Protein AF-A0A8E2F6U0-F1 (afdb_monomer_lite)

InterPro domains:
  IPR029731 OSGIN 1/2 [PTHR15192] (3-382)
  IPR036188 FAD/NAD(P)-binding domain superfamily [G3DSA:3.50.50.60] (92-333)
  IPR036188 FAD/NAD(P)-binding domain superfamily [SSF51905] (106-271)

Organism: NCBI:txid574774

Secondary structure (DSSP, 8-state):
-EE--SHHHHHHHHHHTTEEEEE-S--S-HHHHHHHHHS-BTTS--HHHHGGGGG-TTS-SSS-HHHHHHHHHHSTTTTTSSSPPPSEEEEE-GGG-----EE-SSSSTTGGGTSPPSSS-S-SBPSS-GGGGPBTTB-HHHHHHHHHSSPPPTT---BHHHHHHHHHHHHHHTT-GGGEE-S-----EEE-SSSEEETTTTEEES--EE-S-S--EE-PPPGGGGGGTT-B-TTSPEEEE-SSHHHHHHHHHS-TTS-EEEEE--BTTTB--GGGG--TTTSHHHHHHHHHHHHHTS-GGG-PPPP---HHHHTT--HHHHSS-HHHHEEEEET-EEEEEETTSSS-EEEEE-TTS-EEEEE-SEEEE---EE---TTB-HHHHHHH-

Sequence (389 aa):
LFLGNGPSALILSYILHGHIPYYAGGHHDPILDSKLSSCPSLLNLTPDLYAHFQSSLRYSTQALPINTLLDTLIRPNADTEINPKSCIKWEYTPEKAVSHIAIGDSPYAGGQWAAGPVSPSWDIGTLSYAEMLSLPGYSFPDHYAATRKEPMPDFVRPTRSEVAEYYKAYPAAVGISDAIYNSIHVDRVSRTADGFFIGSHGIHCKHLVLASGIFTVNIPPPPLLAPLTELDLTTEPLVVIGSGFSAADAIISAPPTRKIIHIFQWNPDERPSPLRGCHHTAYPEYATVYRQMKLATLPTTSIKRPPAKSPLARRKSNPFAAYRDWAASYEGLPNAAVLAVDPATSPPTLTLRLDSGATITRNVGALAYLVGRRGSLAYLDPGLHADVL

Radius of gyration: 24.53 Å; chains: 1; bounding box: 66×52×70 Å

Foldseek 3Di:
DEAAQAQVVLQVLLVLQQFWKFFQADQPPPLLRVVCVVPGGPVPDDCVSQVCVVVDPPFDPVDDSNVSVQVCQQAPPVVPDFPHDHRIDIDRDNVSHDDAAYEYQAQAGNQVLRDDDLAPDQQDFDPDFQQVLAHPPAGLQNVCCVVVVDGDDTLGRGGSVSSNVCRRCSCVSSVSVVRYHYNDDFFAWEADPQCIATVVPRDGDNDYHYPNDFFNFDDDDDPQCVLFAPFAPLQAAEEAEEQEDSSLSNVLPRQQNHAYEYEYEDDCPPDNYPLVPDDCVSRVSSVLVVVLLVVLPDPPVPPDPPPDDDPVVVVPDDPSNVNHPCVVRYHHAYPKDWDHWAVVDVQIKTWIQGPVRDIDIGGHRHYSYPHGGGGDPNRYDPVVVVVVD

Structure (mmCIF, N/CA/C/O backbone):
data_AF-A0A8E2F6U0-F1
#
_entry.id   AF-A0A8E2F6U0-F1
#
loop_
_atom_site.group_PDB
_atom_site.id
_atom_site.type_symbol
_atom_site.label_atom_id
_atom_site.label_alt_id
_atom_site.label_comp_id
_atom_site.label_asym_id
_atom_site.label_entity_id
_atom_site.label_seq_id
_atom_site.pdbx_PDB_ins_code
_atom_site.Cartn_x
_atom_site.Cartn_y
_atom_site.Cartn_z
_atom_site.occupancy
_atom_site.B_iso_or_equiv
_atom_site.auth_seq_id
_atom_site.auth_comp_id
_atom_site.auth_asym_id
_atom_site.auth_atom_id
_atom_site.pdbx_PDB_model_num
ATOM 1 N N . LEU A 1 1 ? 0.388 -9.846 -21.893 1.00 93.62 1 LEU A N 1
ATOM 2 C CA . LEU A 1 1 ? -0.761 -9.278 -21.156 1.00 93.62 1 LEU A CA 1
ATOM 3 C C . LEU A 1 1 ? -0.409 -9.221 -19.676 1.00 93.62 1 LEU A C 1
ATOM 5 O O . LEU A 1 1 ? 0.051 -10.228 -19.144 1.00 93.62 1 LEU A O 1
ATOM 9 N N . PHE A 1 2 ? -0.621 -8.071 -19.035 1.00 93.62 2 PHE A N 1
ATOM 10 C CA . PHE A 1 2 ? -0.522 -7.900 -17.582 1.00 93.62 2 PHE A CA 1
ATOM 11 C C . PHE A 1 2 ? -1.918 -7.851 -16.975 1.00 93.62 2 PHE A C 1
ATOM 13 O O . PHE A 1 2 ? -2.766 -7.092 -17.446 1.00 93.62 2 PHE A O 1
ATOM 20 N N . LEU A 1 3 ? -2.139 -8.630 -15.920 1.00 93.50 3 LEU A N 1
ATOM 21 C CA . LEU A 1 3 ? -3.335 -8.509 -15.090 1.00 93.50 3 LEU A CA 1
ATOM 22 C C . LEU A 1 3 ? -3.004 -7.608 -13.909 1.00 93.50 3 LEU A C 1
ATOM 24 O O . LEU A 1 3 ? -2.372 -8.050 -12.959 1.00 93.50 3 LEU A O 1
ATOM 28 N N . GLY A 1 4 ? -3.389 -6.344 -14.003 1.00 92.75 4 GLY A N 1
ATOM 29 C CA . GLY A 1 4 ? -3.115 -5.264 -13.067 1.00 92.75 4 GLY A CA 1
ATOM 30 C C . GLY A 1 4 ? -2.687 -3.987 -13.793 1.00 92.75 4 GLY A C 1
ATOM 31 O O . GLY A 1 4 ? -1.992 -4.032 -14.802 1.00 92.75 4 GLY A O 1
ATOM 32 N N . ASN A 1 5 ? -3.068 -2.837 -13.240 1.00 94.38 5 ASN A N 1
ATOM 33 C CA . ASN A 1 5 ? -2.681 -1.492 -13.694 1.00 94.38 5 ASN A CA 1
ATOM 34 C C . ASN A 1 5 ? -2.111 -0.644 -12.532 1.00 94.38 5 ASN A C 1
ATOM 36 O O . ASN A 1 5 ? -2.196 0.584 -12.533 1.00 94.38 5 ASN A O 1
ATOM 40 N N . GLY A 1 6 ? -1.583 -1.307 -11.495 1.00 95.00 6 GLY A N 1
ATOM 41 C CA . GLY A 1 6 ? -0.913 -0.667 -10.360 1.00 95.00 6 GLY A CA 1
ATOM 42 C C . GLY A 1 6 ? 0.536 -0.260 -10.658 1.00 95.00 6 GLY A C 1
ATOM 43 O O . GLY A 1 6 ? 1.031 -0.530 -11.751 1.00 95.00 6 GLY A O 1
ATOM 44 N N . PRO A 1 7 ? 1.254 0.323 -9.678 1.00 94.44 7 PRO A N 1
ATOM 45 C CA . PRO A 1 7 ? 2.619 0.832 -9.860 1.00 94.44 7 PRO A CA 1
ATOM 46 C C . PRO A 1 7 ? 3.586 -0.171 -10.505 1.00 94.44 7 PRO A C 1
ATOM 48 O O . PRO A 1 7 ? 4.301 0.177 -11.438 1.00 94.44 7 PRO A O 1
ATOM 51 N N . SER A 1 8 ? 3.556 -1.442 -10.092 1.00 92.06 8 SER A N 1
ATOM 52 C CA . SER A 1 8 ? 4.403 -2.489 -10.682 1.00 92.06 8 SER A CA 1
ATOM 53 C C . SER A 1 8 ? 4.109 -2.734 -12.167 1.00 92.06 8 SER A C 1
ATOM 55 O O . SER A 1 8 ? 5.035 -2.922 -12.951 1.00 92.06 8 SER A O 1
ATOM 57 N N . ALA A 1 9 ? 2.833 -2.700 -12.568 1.00 95.19 9 ALA A N 1
ATOM 58 C CA . ALA A 1 9 ? 2.439 -2.837 -13.969 1.00 95.19 9 ALA A CA 1
ATOM 59 C C . ALA A 1 9 ? 2.822 -1.593 -14.784 1.00 95.19 9 ALA A C 1
ATOM 61 O O . ALA A 1 9 ? 3.252 -1.731 -15.923 1.00 95.19 9 ALA A O 1
ATOM 62 N N . LEU A 1 10 ? 2.730 -0.398 -14.190 1.00 97.12 10 LEU A N 1
ATOM 63 C CA . LEU A 1 10 ? 3.143 0.854 -14.828 1.00 97.12 10 LEU A CA 1
ATOM 64 C C . LEU A 1 10 ? 4.652 0.893 -15.101 1.00 97.12 10 LEU A C 1
ATOM 66 O O . LEU A 1 10 ? 5.050 1.221 -16.214 1.00 97.12 10 LEU A O 1
ATOM 70 N N . ILE A 1 11 ? 5.489 0.490 -14.135 1.00 95.38 11 ILE A N 1
ATOM 71 C CA . ILE A 1 11 ? 6.950 0.402 -14.326 1.00 95.38 11 ILE A CA 1
ATOM 72 C C . ILE A 1 11 ? 7.289 -0.611 -15.422 1.00 95.38 11 ILE A C 1
ATOM 74 O O . ILE A 1 11 ? 8.103 -0.332 -16.300 1.00 95.38 11 ILE A O 1
ATOM 78 N N . LEU A 1 12 ? 6.655 -1.787 -15.393 1.00 95.00 12 LEU A N 1
ATOM 79 C CA . LEU A 1 12 ? 6.890 -2.814 -16.404 1.00 95.00 12 LEU A CA 1
ATOM 80 C C . LEU A 1 12 ? 6.443 -2.347 -17.796 1.00 95.00 12 LEU A C 1
ATOM 82 O O . LEU A 1 12 ? 7.171 -2.537 -18.765 1.00 95.00 12 LEU A O 1
ATOM 86 N N . SER A 1 13 ? 5.287 -1.689 -17.888 1.00 97.19 13 SER A N 1
ATOM 87 C CA . SER A 1 13 ? 4.791 -1.076 -19.122 1.00 97.19 13 SER A CA 1
ATOM 88 C C . SER A 1 13 ? 5.773 -0.031 -19.653 1.00 97.19 13 SER A C 1
ATOM 90 O O . SER A 1 13 ? 6.067 -0.033 -20.843 1.00 97.19 13 SER A O 1
ATOM 92 N N . TYR A 1 14 ? 6.336 0.816 -18.785 1.00 97.69 14 TYR A N 1
ATOM 93 C CA . TYR A 1 14 ? 7.351 1.805 -19.158 1.00 97.69 14 TYR A CA 1
ATOM 94 C C . TYR A 1 14 ? 8.604 1.146 -19.757 1.00 97.69 14 TYR A C 1
ATOM 96 O O . TYR A 1 14 ? 9.042 1.524 -20.843 1.00 97.69 14 TYR A O 1
ATOM 104 N N . ILE A 1 15 ? 9.118 0.083 -19.125 1.00 96.75 15 ILE A N 1
ATOM 105 C CA . ILE A 1 15 ? 10.249 -0.696 -19.660 1.00 96.75 15 ILE A CA 1
ATOM 106 C C . ILE A 1 15 ? 9.918 -1.278 -21.038 1.00 96.75 15 ILE A C 1
ATOM 108 O O . ILE A 1 15 ? 10.708 -1.167 -21.974 1.00 96.75 15 ILE A O 1
ATOM 112 N N . LEU A 1 16 ? 8.739 -1.882 -21.183 1.00 96.75 16 LEU A N 1
ATOM 113 C CA . LEU A 1 16 ? 8.330 -2.550 -22.418 1.00 96.75 16 LEU A CA 1
ATOM 114 C C . LEU A 1 16 ? 7.913 -1.586 -23.535 1.00 96.75 16 LEU A C 1
ATOM 116 O O . LEU A 1 16 ? 7.829 -2.016 -24.680 1.00 96.75 16 LEU A O 1
ATOM 120 N N . HIS A 1 17 ? 7.719 -0.298 -23.240 1.00 97.62 17 HIS A N 1
ATOM 121 C CA . HIS A 1 17 ? 7.658 0.765 -24.253 1.00 97.62 17 HIS A CA 1
ATOM 122 C C . HIS A 1 17 ? 9.042 1.165 -24.780 1.00 97.62 17 HIS A C 1
ATOM 124 O O . HIS A 1 17 ? 9.147 2.049 -25.623 1.00 97.62 17 HIS A O 1
ATOM 130 N N . GLY A 1 18 ? 10.108 0.508 -24.317 1.00 97.25 18 GLY A N 1
ATOM 131 C CA . GLY A 1 18 ? 11.474 0.747 -24.767 1.00 97.25 18 GLY A CA 1
ATOM 132 C C . GLY A 1 18 ? 12.281 1.649 -23.838 1.00 97.25 18 GLY A C 1
ATOM 133 O O . GLY A 1 18 ? 13.408 1.984 -24.184 1.00 97.25 18 GLY A O 1
ATOM 134 N N . HIS A 1 19 ? 11.774 2.039 -22.664 1.00 97.62 19 HIS A N 1
ATOM 135 C CA . HIS A 1 19 ? 12.562 2.801 -21.690 1.00 97.62 19 HIS A CA 1
ATOM 136 C C . HIS A 1 19 ? 13.430 1.867 -20.847 1.00 97.62 19 HIS A C 1
ATOM 138 O O . HIS A 1 19 ? 13.008 1.338 -19.819 1.00 97.62 19 HIS A O 1
ATOM 144 N N . ILE A 1 20 ? 14.665 1.650 -21.288 1.00 96.69 20 ILE A N 1
ATOM 145 C CA . ILE A 1 20 ? 15.542 0.643 -20.701 1.00 96.69 20 ILE A CA 1
ATOM 146 C C . ILE A 1 20 ? 16.364 1.247 -19.552 1.00 96.69 20 ILE A C 1
ATOM 148 O O . ILE A 1 20 ? 17.011 2.282 -19.744 1.00 96.69 20 ILE A O 1
ATOM 152 N N . PRO A 1 21 ? 16.367 0.617 -18.362 1.00 96.25 21 PRO A N 1
ATOM 153 C CA . PRO A 1 21 ? 17.175 1.069 -17.242 1.00 96.25 21 PRO A CA 1
ATOM 154 C C . PRO A 1 21 ? 18.634 0.626 -17.401 1.00 96.25 21 PRO A C 1
ATOM 156 O O . PRO A 1 21 ? 18.937 -0.557 -17.583 1.00 96.25 21 PRO A O 1
ATOM 159 N N . TYR A 1 22 ? 19.545 1.582 -17.265 1.00 96.44 22 TYR A N 1
ATOM 160 C CA . TYR A 1 22 ? 20.984 1.364 -17.266 1.00 96.44 22 TYR A CA 1
ATOM 161 C C . TYR A 1 22 ? 21.623 1.951 -16.013 1.00 96.44 22 TYR A C 1
ATOM 163 O O . TYR A 1 22 ? 21.203 2.987 -15.501 1.00 96.44 22 TYR A O 1
ATOM 171 N N . TYR A 1 23 ? 22.688 1.315 -15.549 1.00 96.69 23 TYR A N 1
ATOM 172 C CA . TYR A 1 23 ? 23.537 1.844 -14.503 1.00 96.69 23 TYR A CA 1
ATOM 173 C C . TYR A 1 23 ? 24.272 3.099 -14.988 1.00 96.69 23 TYR A C 1
ATOM 175 O O . TYR A 1 23 ? 24.865 3.120 -16.070 1.00 96.69 23 TYR A O 1
ATOM 183 N N . ALA A 1 24 ? 24.216 4.157 -14.184 1.00 95.75 24 ALA A N 1
ATOM 184 C CA . ALA A 1 24 ? 24.825 5.453 -14.459 1.00 95.75 24 ALA A CA 1
ATOM 185 C C . ALA A 1 24 ? 26.162 5.668 -13.723 1.00 95.75 24 ALA A C 1
ATOM 187 O O . ALA A 1 24 ? 26.818 6.682 -13.963 1.00 95.75 24 ALA A O 1
ATOM 188 N N . GLY A 1 25 ? 26.577 4.733 -12.859 1.00 94.31 25 GLY A N 1
ATOM 189 C CA . GLY A 1 25 ? 27.792 4.859 -12.052 1.00 94.31 25 GLY A CA 1
ATOM 190 C C . GLY A 1 25 ? 27.584 5.570 -10.714 1.00 94.31 25 GLY A C 1
ATOM 191 O O . GLY A 1 25 ? 26.553 6.201 -10.468 1.00 94.31 25 GLY A O 1
ATOM 192 N N . GLY A 1 26 ? 28.608 5.493 -9.860 1.00 90.31 26 GLY A N 1
ATOM 193 C CA . GLY A 1 26 ? 28.705 6.306 -8.646 1.00 90.31 26 GLY A CA 1
ATOM 194 C C . GLY A 1 26 ? 27.990 5.725 -7.430 1.00 90.31 26 GLY A C 1
ATOM 195 O O . GLY A 1 26 ? 27.701 6.464 -6.490 1.00 90.31 26 GLY A O 1
ATOM 196 N N . HIS A 1 27 ? 27.700 4.423 -7.428 1.00 94.25 27 HIS A N 1
ATOM 197 C CA . HIS A 1 27 ? 27.190 3.762 -6.237 1.00 94.25 27 HIS A CA 1
ATOM 198 C C . HIS A 1 27 ? 28.290 3.685 -5.168 1.00 94.25 27 HIS A C 1
ATOM 200 O O . HIS A 1 27 ? 29.449 3.388 -5.448 1.00 94.25 27 HIS A O 1
ATOM 206 N N . HIS A 1 28 ? 27.929 3.950 -3.915 1.00 90.88 28 HIS A N 1
ATOM 207 C CA . HIS A 1 28 ? 28.880 4.055 -2.804 1.00 90.88 28 HIS A CA 1
ATOM 208 C C . HIS A 1 28 ? 29.489 2.704 -2.378 1.00 90.88 28 HIS A C 1
ATOM 210 O O . HIS A 1 28 ? 30.498 2.670 -1.676 1.00 90.88 28 HIS A O 1
ATOM 216 N N . ASP A 1 29 ? 28.850 1.591 -2.744 1.00 93.19 29 ASP A N 1
ATOM 217 C CA . ASP A 1 29 ? 29.390 0.241 -2.567 1.00 93.19 29 ASP A CA 1
ATOM 218 C C . ASP A 1 29 ? 30.320 -0.101 -3.744 1.00 93.19 29 ASP A C 1
ATOM 220 O O . ASP A 1 29 ? 29.818 -0.320 -4.850 1.00 93.19 29 ASP A O 1
ATOM 224 N N . PRO A 1 30 ? 31.645 -0.193 -3.522 1.00 93.31 30 PRO A N 1
ATOM 225 C CA . PRO A 1 30 ? 32.616 -0.403 -4.592 1.00 93.31 30 PRO A CA 1
ATOM 226 C C . PRO A 1 30 ? 32.491 -1.779 -5.258 1.00 93.31 30 PRO A C 1
ATOM 228 O O . PRO A 1 30 ? 32.833 -1.924 -6.430 1.00 93.31 30 PRO A O 1
ATOM 231 N N . ILE A 1 31 ? 31.992 -2.795 -4.541 1.00 93.69 31 ILE A N 1
ATOM 232 C CA . ILE A 1 31 ? 31.775 -4.128 -5.116 1.00 93.69 31 ILE A CA 1
ATOM 233 C C . ILE A 1 31 ? 30.620 -4.049 -6.111 1.00 93.69 31 ILE A C 1
ATOM 235 O O . ILE A 1 31 ? 30.727 -4.550 -7.230 1.00 93.69 31 ILE A O 1
ATOM 239 N N . LEU A 1 32 ? 29.520 -3.411 -5.706 1.00 94.12 32 LEU A N 1
ATOM 240 C CA . LEU A 1 32 ? 28.354 -3.255 -6.566 1.00 94.12 32 LEU A CA 1
ATOM 241 C C . LEU A 1 32 ? 28.652 -2.341 -7.764 1.00 94.12 32 LEU A C 1
ATOM 243 O O . LEU A 1 32 ? 28.316 -2.696 -8.893 1.00 94.12 32 LEU A O 1
ATOM 247 N N . ASP A 1 33 ? 29.329 -1.213 -7.531 1.00 95.12 33 ASP A N 1
ATOM 248 C CA . ASP A 1 33 ? 29.725 -0.259 -8.572 1.00 95.12 33 ASP A CA 1
ATOM 249 C C . ASP A 1 33 ? 30.619 -0.914 -9.634 1.00 95.12 33 ASP A C 1
ATOM 251 O O . ASP A 1 33 ? 30.357 -0.773 -10.828 1.00 95.12 33 ASP A O 1
ATOM 255 N N . SER A 1 34 ? 31.608 -1.718 -9.225 1.00 94.56 34 SER A N 1
ATOM 256 C CA . SER A 1 34 ? 32.485 -2.446 -10.151 1.00 94.56 34 SER A CA 1
ATOM 257 C C . SER A 1 34 ? 31.725 -3.474 -11.004 1.00 94.56 34 SER A C 1
ATOM 259 O O . SER A 1 34 ? 31.915 -3.535 -12.226 1.00 94.56 34 SER A O 1
ATOM 261 N N . LYS A 1 35 ? 30.824 -4.252 -10.387 1.00 93.75 35 LYS A N 1
ATOM 262 C CA . LYS A 1 35 ? 30.009 -5.254 -11.094 1.00 93.75 35 LYS A CA 1
ATOM 263 C C . LYS A 1 35 ? 29.082 -4.604 -12.124 1.00 93.75 35 LYS A C 1
ATOM 265 O O . LYS A 1 35 ? 29.073 -5.011 -13.285 1.00 93.75 35 LYS A O 1
ATOM 270 N N . LEU A 1 36 ? 28.345 -3.565 -11.727 1.00 94.88 36 LEU A N 1
ATOM 271 C CA . LEU A 1 36 ? 27.396 -2.876 -12.607 1.00 94.88 36 LEU A CA 1
ATOM 272 C C . LEU A 1 36 ? 28.083 -2.008 -13.665 1.00 94.88 36 LEU A C 1
ATOM 274 O O . LEU A 1 36 ? 27.558 -1.858 -14.763 1.00 94.88 36 LEU A O 1
ATOM 278 N N . SER A 1 37 ? 29.281 -1.488 -13.395 1.00 94.19 37 SER A N 1
ATOM 279 C CA . SER A 1 37 ? 30.084 -0.811 -14.424 1.00 94.19 37 SER A CA 1
ATOM 280 C C . SER A 1 37 ? 30.517 -1.771 -15.535 1.00 94.19 37 SER A C 1
ATOM 282 O O . SER A 1 37 ? 30.619 -1.369 -16.692 1.00 94.19 37 SER A O 1
ATOM 284 N N . SER A 1 38 ? 30.728 -3.049 -15.203 1.00 91.31 38 SER A N 1
ATOM 285 C CA . SER A 1 38 ? 31.093 -4.089 -16.174 1.00 91.31 38 SER A CA 1
ATOM 286 C C . SER A 1 38 ? 29.893 -4.566 -17.002 1.00 91.31 38 SER A C 1
ATOM 288 O O . SER A 1 38 ? 30.045 -4.894 -18.178 1.00 91.31 38 SER A O 1
ATOM 290 N N . CYS A 1 39 ? 28.691 -4.581 -16.415 1.00 90.69 39 CYS A N 1
ATOM 291 C CA . CYS A 1 39 ? 27.441 -4.889 -17.112 1.00 90.69 39 CYS A CA 1
ATOM 292 C C . CYS A 1 39 ? 26.358 -3.841 -16.786 1.00 90.69 39 CYS A C 1
ATOM 294 O O . CYS A 1 39 ? 25.549 -4.050 -15.882 1.00 90.69 39 CYS A O 1
ATOM 296 N N . PRO A 1 40 ? 26.310 -2.714 -17.524 1.00 92.56 40 PRO A N 1
ATOM 297 C CA . PRO A 1 40 ? 25.437 -1.596 -17.157 1.00 92.56 40 PRO A CA 1
ATOM 298 C C . PRO A 1 40 ? 23.942 -1.830 -17.383 1.00 92.56 40 PRO A C 1
ATOM 300 O O . PRO A 1 40 ? 23.130 -1.075 -16.864 1.00 92.56 40 PRO A O 1
ATOM 303 N N . SER A 1 41 ? 23.543 -2.818 -18.187 1.00 93.00 41 SER A N 1
ATOM 304 C CA . SER A 1 41 ? 22.124 -3.069 -18.478 1.00 93.00 41 SER A CA 1
ATOM 305 C C . SER A 1 41 ? 21.420 -3.689 -17.273 1.00 93.00 41 SER A C 1
ATOM 307 O O . SER A 1 41 ? 21.699 -4.834 -16.918 1.00 93.00 41 SER A O 1
ATOM 309 N N . LEU A 1 42 ? 20.433 -2.990 -16.705 1.00 93.44 42 LEU A N 1
ATOM 310 C CA . LEU A 1 42 ? 19.654 -3.490 -15.566 1.00 93.44 42 LEU A CA 1
ATOM 311 C C . LEU A 1 42 ? 18.516 -4.438 -15.986 1.00 93.44 42 LEU A C 1
ATOM 313 O O . LEU A 1 42 ? 17.700 -4.827 -15.158 1.00 93.44 42 LEU A O 1
ATOM 317 N N . LEU A 1 43 ? 18.457 -4.843 -17.259 1.00 91.06 43 LEU A N 1
ATOM 318 C CA . LEU A 1 43 ? 17.608 -5.958 -17.699 1.00 91.06 43 LEU A CA 1
ATOM 319 C C . LEU A 1 43 ? 18.268 -7.325 -17.492 1.00 91.06 43 LEU A C 1
ATOM 321 O O . LEU A 1 43 ? 17.576 -8.338 -17.452 1.00 91.06 43 LEU A O 1
ATOM 325 N N . ASN A 1 44 ? 19.595 -7.359 -17.352 1.00 87.06 44 ASN A N 1
ATOM 326 C CA . ASN A 1 44 ? 20.376 -8.593 -17.265 1.00 87.06 44 ASN A CA 1
ATOM 327 C C . ASN A 1 44 ? 20.818 -8.868 -15.822 1.00 87.06 44 ASN A C 1
ATOM 329 O O . ASN A 1 44 ? 21.955 -9.266 -15.582 1.00 87.06 44 ASN A O 1
ATOM 333 N N . LEU A 1 45 ? 19.941 -8.598 -14.852 1.00 87.06 45 LEU A N 1
ATOM 334 C CA . LEU A 1 45 ? 20.274 -8.758 -13.440 1.00 87.06 45 LEU A CA 1
ATOM 335 C C . LEU A 1 45 ? 20.359 -10.238 -13.077 1.00 87.06 45 LEU A C 1
ATOM 337 O O . LEU A 1 45 ? 19.420 -11.005 -13.288 1.00 87.06 45 LEU A O 1
ATOM 341 N N . THR A 1 46 ? 21.480 -10.616 -12.481 1.00 88.88 46 THR A N 1
ATOM 342 C CA . THR A 1 46 ? 21.766 -11.978 -12.040 1.00 88.88 46 THR A CA 1
ATOM 343 C C . THR A 1 46 ? 22.062 -12.008 -10.536 1.00 88.88 46 THR A C 1
ATOM 345 O O . THR A 1 46 ? 22.493 -10.997 -9.969 1.00 88.88 46 THR A O 1
ATOM 348 N N . PRO A 1 47 ? 21.835 -13.144 -9.846 1.00 89.94 47 PRO A N 1
ATOM 349 C CA . PRO A 1 47 ? 22.003 -13.213 -8.395 1.00 89.94 47 PRO A CA 1
ATOM 350 C C . PRO A 1 47 ? 23.402 -12.886 -7.863 1.00 89.94 47 PRO A C 1
ATOM 352 O O . PRO A 1 47 ? 23.538 -12.468 -6.714 1.00 89.94 47 PRO A O 1
ATOM 355 N N . ASP A 1 48 ? 24.447 -13.034 -8.678 1.00 89.62 48 ASP A N 1
ATOM 356 C CA . ASP A 1 48 ? 25.818 -12.675 -8.311 1.00 89.62 48 ASP A CA 1
ATOM 357 C C . ASP A 1 48 ? 25.998 -11.169 -8.059 1.00 89.62 48 ASP A C 1
ATOM 359 O O . ASP A 1 48 ? 26.862 -10.795 -7.258 1.00 89.62 48 ASP A O 1
ATOM 363 N N . LEU A 1 49 ? 25.161 -10.304 -8.649 1.00 89.62 49 LEU A N 1
ATOM 364 C CA . LEU A 1 49 ? 25.222 -8.853 -8.441 1.00 89.62 49 LEU A CA 1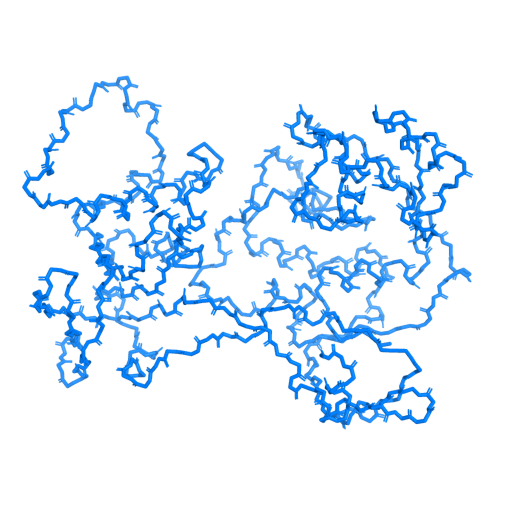
ATOM 365 C C . LEU A 1 49 ? 25.001 -8.478 -6.974 1.00 89.62 49 LEU A C 1
ATOM 367 O O . LEU A 1 49 ? 25.752 -7.672 -6.425 1.00 89.62 49 LEU A O 1
ATOM 371 N N . TYR A 1 50 ? 24.026 -9.119 -6.330 1.00 90.50 50 TYR A N 1
ATOM 372 C CA . TYR A 1 50 ? 23.610 -8.843 -4.953 1.00 90.50 50 TYR A CA 1
ATOM 373 C C . TYR A 1 50 ? 24.010 -9.941 -3.955 1.00 90.50 50 TYR A C 1
ATOM 375 O O . TYR A 1 50 ? 23.600 -9.902 -2.796 1.00 90.50 50 TYR A O 1
ATOM 383 N N . ALA A 1 51 ? 24.827 -10.921 -4.357 1.00 91.06 51 ALA A N 1
ATOM 384 C CA . ALA A 1 51 ? 25.219 -12.042 -3.497 1.00 91.06 51 ALA A CA 1
ATOM 385 C C . ALA A 1 51 ? 25.899 -11.606 -2.183 1.00 91.06 51 ALA A C 1
ATOM 387 O O . ALA A 1 51 ? 25.734 -12.255 -1.153 1.00 91.06 51 ALA A O 1
ATOM 388 N N . HIS A 1 52 ? 26.635 -10.488 -2.187 1.00 91.69 52 HIS A N 1
ATOM 389 C CA . HIS A 1 52 ? 27.320 -9.977 -0.994 1.00 91.69 52 HIS A CA 1
ATOM 390 C C . HIS A 1 52 ? 26.400 -9.206 -0.037 1.00 91.69 52 HIS A C 1
ATOM 392 O O . HIS A 1 52 ? 26.841 -8.853 1.057 1.00 91.69 52 HIS A O 1
ATOM 398 N N . PHE A 1 53 ? 25.135 -8.959 -0.402 1.00 93.19 53 PHE A N 1
ATOM 399 C CA . PHE A 1 53 ? 24.219 -8.167 0.423 1.00 93.19 53 PHE A CA 1
ATOM 400 C C . PHE A 1 53 ? 23.962 -8.809 1.784 1.00 93.19 53 PHE A C 1
ATOM 402 O O . PHE A 1 53 ? 23.928 -8.109 2.789 1.00 93.19 53 PHE A O 1
ATOM 409 N N . GLN A 1 54 ? 23.861 -10.139 1.833 1.00 86.56 54 GLN A N 1
ATOM 410 C CA . GLN A 1 54 ? 23.611 -10.881 3.074 1.00 86.56 54 GLN A CA 1
ATOM 411 C C . GLN A 1 54 ? 24.753 -10.760 4.091 1.00 86.56 54 GLN A C 1
ATOM 413 O O . GLN A 1 54 ? 24.523 -10.872 5.292 1.00 86.56 54 GLN A O 1
ATOM 418 N N . SER A 1 55 ? 25.975 -10.510 3.618 1.00 88.38 55 SER A N 1
ATOM 419 C CA . SER A 1 55 ? 27.165 -10.348 4.459 1.00 88.38 55 SER A CA 1
ATOM 420 C C . SER A 1 55 ? 27.427 -8.888 4.844 1.00 88.38 55 SER A C 1
ATOM 422 O O . SER A 1 55 ? 28.416 -8.597 5.514 1.00 88.38 55 SER A O 1
ATOM 424 N N . SER A 1 56 ? 26.577 -7.958 4.405 1.00 87.56 56 SER A N 1
ATOM 425 C CA . SER A 1 56 ? 26.729 -6.523 4.626 1.00 87.56 56 SER A CA 1
ATOM 426 C C . SER A 1 56 ? 25.676 -6.012 5.599 1.00 87.56 56 SER A C 1
ATOM 428 O O . SER A 1 56 ? 24.488 -6.278 5.453 1.00 87.56 56 SER A O 1
ATOM 430 N N . LEU A 1 57 ? 26.100 -5.185 6.555 1.00 85.19 57 LEU A N 1
ATOM 431 C CA . LEU A 1 57 ? 25.192 -4.500 7.481 1.00 85.19 57 LEU A CA 1
ATOM 432 C C . LEU A 1 57 ? 24.430 -3.332 6.830 1.00 85.19 57 LEU A C 1
ATOM 434 O O . LEU A 1 57 ? 23.579 -2.732 7.478 1.00 85.19 57 LEU A O 1
ATOM 438 N N . ARG A 1 58 ? 24.755 -2.974 5.579 1.00 84.19 58 ARG A N 1
ATOM 439 C CA . ARG A 1 58 ? 24.140 -1.838 4.868 1.00 84.19 58 ARG A CA 1
ATOM 440 C C . ARG A 1 58 ? 22.826 -2.187 4.185 1.00 84.19 58 ARG A C 1
ATOM 442 O O . ARG A 1 58 ? 22.033 -1.296 3.916 1.00 84.19 58 ARG A O 1
ATOM 449 N N . TYR A 1 59 ? 22.621 -3.460 3.864 1.00 89.19 59 TYR A N 1
ATOM 450 C CA . TYR A 1 59 ? 21.492 -3.895 3.057 1.00 89.19 59 TYR A CA 1
ATOM 451 C C . TYR A 1 59 ? 20.462 -4.607 3.921 1.00 89.19 59 TYR A C 1
ATOM 453 O O . TYR A 1 59 ? 20.799 -5.398 4.802 1.00 89.19 59 TYR A O 1
ATOM 461 N N . SER A 1 60 ? 19.185 -4.333 3.653 1.00 85.06 60 SER A N 1
ATOM 462 C CA . SER A 1 60 ? 18.094 -5.014 4.341 1.00 85.06 60 SER A CA 1
ATOM 463 C C . SER A 1 60 ? 18.113 -6.507 4.025 1.00 85.06 60 SER A C 1
ATOM 465 O O . SER A 1 60 ? 18.098 -6.909 2.861 1.00 85.06 60 SER A O 1
ATOM 467 N N . THR A 1 61 ? 18.080 -7.325 5.073 1.00 85.44 61 THR A N 1
ATOM 468 C CA . THR A 1 61 ? 17.898 -8.781 4.989 1.00 85.44 61 THR A CA 1
ATOM 469 C C . THR A 1 61 ? 16.426 -9.195 5.058 1.00 85.44 61 THR A C 1
ATOM 471 O O . THR A 1 61 ? 16.114 -10.379 4.967 1.00 85.44 61 THR A O 1
ATOM 474 N N . GLN A 1 62 ? 15.515 -8.229 5.221 1.00 85.81 62 GLN A N 1
ATOM 475 C CA . GLN A 1 62 ? 14.071 -8.463 5.328 1.00 85.81 62 GLN A CA 1
ATOM 476 C C . GLN A 1 62 ? 13.340 -8.344 3.984 1.00 85.81 62 GLN A C 1
ATOM 478 O O . GLN A 1 62 ? 12.207 -8.803 3.863 1.00 85.81 62 GLN A O 1
ATOM 483 N N . ALA A 1 63 ? 13.968 -7.722 2.983 1.00 87.00 63 ALA A N 1
ATOM 484 C CA . ALA A 1 63 ? 13.435 -7.593 1.631 1.00 87.00 63 ALA A CA 1
ATOM 485 C C . ALA A 1 63 ? 14.085 -8.608 0.682 1.00 87.00 63 ALA A C 1
ATOM 487 O O . ALA A 1 63 ? 15.170 -9.131 0.946 1.00 87.00 63 ALA A O 1
ATOM 488 N N . LEU A 1 64 ? 13.431 -8.874 -0.454 1.00 90.25 64 LEU A N 1
ATOM 489 C CA . LEU A 1 64 ? 14.059 -9.647 -1.524 1.00 90.25 64 LEU A CA 1
ATOM 490 C C . LEU A 1 64 ? 15.325 -8.914 -2.000 1.00 90.25 64 LEU A C 1
ATOM 492 O O . LEU A 1 64 ? 15.245 -7.712 -2.260 1.00 90.25 64 LEU A O 1
ATOM 496 N N . PRO A 1 65 ? 16.465 -9.604 -2.185 1.00 91.50 65 PRO A N 1
ATOM 497 C CA . PRO A 1 65 ? 17.722 -8.953 -2.558 1.00 91.50 65 PRO A CA 1
ATOM 498 C C . PRO A 1 65 ? 17.638 -8.097 -3.827 1.00 91.50 65 PRO A C 1
ATOM 500 O O . PRO A 1 65 ? 18.268 -7.047 -3.903 1.00 91.50 65 PRO A O 1
ATOM 503 N N . ILE A 1 66 ? 16.818 -8.511 -4.797 1.00 90.50 66 ILE A N 1
ATOM 504 C CA . ILE A 1 66 ? 16.571 -7.755 -6.029 1.00 90.50 66 ILE A CA 1
ATOM 505 C C . ILE A 1 66 ? 15.836 -6.430 -5.776 1.00 90.50 66 ILE A C 1
ATOM 507 O O . ILE A 1 66 ? 16.144 -5.433 -6.424 1.00 90.50 66 ILE A O 1
ATOM 511 N N . ASN A 1 67 ? 14.919 -6.389 -4.804 1.00 90.44 67 ASN A N 1
ATOM 512 C CA . ASN A 1 67 ? 14.237 -5.155 -4.413 1.00 90.44 67 ASN A CA 1
ATOM 513 C C . ASN A 1 67 ? 15.236 -4.218 -3.739 1.00 90.44 67 ASN A C 1
ATOM 515 O O . ASN A 1 67 ? 15.357 -3.069 -4.142 1.00 90.44 67 ASN A O 1
ATOM 519 N N . THR A 1 68 ? 16.030 -4.745 -2.801 1.00 92.12 68 THR A N 1
ATOM 520 C CA . THR A 1 68 ? 17.100 -3.984 -2.147 1.00 92.12 68 THR A CA 1
ATOM 521 C C . THR A 1 68 ? 18.100 -3.428 -3.164 1.00 92.12 68 THR A C 1
ATOM 523 O O . THR A 1 68 ? 18.547 -2.293 -3.016 1.00 92.12 68 THR A O 1
ATOM 526 N N . LEU A 1 69 ? 18.429 -4.196 -4.214 1.00 93.25 69 LEU A N 1
ATOM 527 C CA . LEU A 1 69 ? 19.301 -3.749 -5.303 1.00 93.25 69 LEU A CA 1
ATOM 528 C C . LEU A 1 69 ? 18.681 -2.572 -6.062 1.00 93.25 69 LEU A C 1
ATOM 530 O O . LEU A 1 69 ? 19.349 -1.568 -6.281 1.00 93.25 69 LEU A O 1
ATOM 534 N N . LEU A 1 70 ? 17.417 -2.678 -6.468 1.00 91.81 70 LEU A N 1
ATOM 535 C CA . LEU A 1 70 ? 16.757 -1.585 -7.177 1.00 91.81 70 LEU A CA 1
ATOM 536 C C . LEU A 1 70 ? 16.610 -0.346 -6.288 1.00 91.81 70 LEU A C 1
ATOM 538 O O . LEU A 1 70 ? 16.938 0.747 -6.740 1.00 91.81 70 LEU A O 1
ATOM 542 N N . ASP A 1 71 ? 16.216 -0.503 -5.025 1.00 90.88 71 ASP A N 1
ATOM 543 C CA . ASP A 1 71 ? 16.037 0.609 -4.086 1.00 90.88 71 ASP A CA 1
ATOM 544 C C . ASP A 1 71 ? 17.347 1.381 -3.866 1.00 90.88 71 ASP A C 1
ATOM 546 O O . ASP A 1 71 ? 17.366 2.610 -3.979 1.00 90.88 71 ASP A O 1
ATOM 550 N N . THR A 1 72 ? 18.465 0.675 -3.641 1.00 91.69 72 THR A N 1
ATOM 551 C CA . THR A 1 72 ? 19.779 1.314 -3.437 1.00 91.69 72 THR A CA 1
ATOM 552 C C . THR A 1 72 ? 20.329 1.969 -4.705 1.00 91.69 72 THR A C 1
ATOM 554 O O . THR A 1 72 ? 21.109 2.914 -4.621 1.00 91.69 72 THR A O 1
ATOM 557 N N . LEU A 1 73 ? 19.925 1.507 -5.893 1.00 94.38 73 LEU A N 1
ATOM 558 C CA . LEU A 1 73 ? 20.305 2.142 -7.155 1.00 94.38 73 LEU A CA 1
ATOM 559 C C . LEU A 1 73 ? 19.427 3.353 -7.475 1.00 94.38 73 LEU A C 1
ATOM 561 O O . LEU A 1 73 ? 19.932 4.370 -7.951 1.00 94.38 73 LEU A O 1
ATOM 565 N N . ILE A 1 74 ? 18.119 3.266 -7.222 1.00 92.31 74 ILE A N 1
ATOM 566 C CA . ILE A 1 74 ? 17.189 4.374 -7.454 1.00 92.31 74 ILE A CA 1
ATOM 567 C C . ILE A 1 74 ? 17.513 5.518 -6.491 1.00 92.31 74 ILE A C 1
ATOM 569 O O . ILE A 1 74 ? 17.603 6.662 -6.937 1.00 92.31 74 ILE A O 1
ATOM 573 N N . ARG A 1 75 ? 17.741 5.213 -5.207 1.00 90.19 75 ARG A N 1
ATOM 574 C CA . ARG A 1 75 ? 18.055 6.192 -4.158 1.00 90.19 75 ARG A CA 1
ATOM 575 C C . ARG A 1 75 ? 19.184 5.682 -3.250 1.00 90.19 75 ARG A C 1
ATOM 577 O O . ARG A 1 75 ? 18.911 5.176 -2.158 1.00 90.19 75 ARG A O 1
ATOM 584 N N . PRO A 1 76 ? 20.455 5.824 -3.658 1.00 90.75 76 PRO A N 1
ATOM 585 C CA . PRO A 1 76 ? 21.574 5.436 -2.804 1.00 90.75 76 PRO A CA 1
ATOM 586 C C . PRO A 1 76 ? 21.560 6.261 -1.513 1.00 90.75 76 PRO A C 1
ATOM 588 O O . PRO A 1 76 ? 21.304 7.457 -1.555 1.00 90.75 76 PRO A O 1
ATOM 591 N N . ASN A 1 77 ? 21.836 5.637 -0.363 1.00 86.75 77 ASN A N 1
ATOM 592 C CA . ASN A 1 77 ? 21.879 6.318 0.942 1.00 86.75 77 ASN A CA 1
ATOM 593 C C . ASN A 1 77 ? 20.590 7.083 1.320 1.00 86.75 77 ASN A C 1
ATOM 595 O O . ASN A 1 77 ? 20.658 8.085 2.034 1.00 86.75 77 ASN A O 1
ATOM 599 N N . ALA A 1 78 ? 19.411 6.617 0.888 1.00 83.44 78 ALA A N 1
ATOM 600 C CA . ALA A 1 78 ? 18.128 7.278 1.166 1.00 83.44 78 ALA A CA 1
ATOM 601 C C . ALA A 1 78 ? 17.846 7.547 2.662 1.00 83.44 78 ALA A C 1
ATOM 603 O O . ALA A 1 78 ? 17.058 8.434 2.982 1.00 83.44 78 ALA A O 1
ATOM 604 N N . ASP A 1 79 ? 18.489 6.805 3.570 1.00 78.69 79 ASP A N 1
ATOM 605 C CA . ASP A 1 79 ? 18.352 6.975 5.022 1.00 78.69 79 ASP A CA 1
ATOM 606 C C . ASP A 1 79 ? 19.192 8.132 5.592 1.00 78.69 79 ASP A C 1
ATOM 608 O O . ASP A 1 79 ? 18.908 8.621 6.687 1.00 78.69 79 ASP A O 1
ATOM 612 N N . THR A 1 80 ? 20.245 8.560 4.887 1.00 82.25 80 THR A N 1
ATOM 613 C CA . THR A 1 80 ? 21.209 9.562 5.376 1.00 82.25 80 THR A CA 1
ATOM 614 C C . THR A 1 80 ? 21.302 10.806 4.503 1.00 82.25 80 THR A C 1
ATOM 616 O O . THR A 1 80 ? 21.812 11.827 4.962 1.00 82.25 80 THR A O 1
ATOM 619 N N . GLU A 1 81 ? 20.830 10.740 3.259 1.00 84.56 81 GLU A N 1
ATOM 620 C CA . GLU A 1 81 ? 20.919 11.824 2.285 1.00 84.56 81 GLU A CA 1
ATOM 621 C C . GLU A 1 81 ? 19.534 12.258 1.798 1.00 84.56 81 GLU A C 1
ATOM 623 O O . GLU A 1 81 ? 18.644 11.445 1.544 1.00 84.56 81 GLU A O 1
ATOM 628 N N . ILE A 1 82 ? 19.365 13.571 1.641 1.00 84.06 82 ILE A N 1
ATOM 629 C CA . ILE A 1 82 ? 18.159 14.168 1.069 1.00 84.06 82 ILE A CA 1
ATOM 630 C C . ILE A 1 82 ? 18.334 14.213 -0.445 1.00 84.06 82 ILE A C 1
ATOM 632 O O . ILE A 1 82 ? 19.327 14.747 -0.933 1.00 84.06 82 ILE A O 1
ATOM 636 N N . ASN A 1 83 ? 17.359 13.667 -1.175 1.00 82.00 83 ASN A N 1
ATOM 637 C CA . ASN A 1 83 ? 17.325 13.647 -2.641 1.00 82.00 83 ASN A CA 1
ATOM 638 C C . ASN A 1 83 ? 18.648 13.180 -3.287 1.00 82.00 83 ASN A C 1
ATOM 640 O O . ASN A 1 83 ? 19.215 13.895 -4.118 1.00 82.00 83 ASN A O 1
ATOM 644 N N . PRO A 1 84 ? 19.153 11.984 -2.918 1.00 88.81 84 PRO A N 1
ATOM 645 C CA . PRO A 1 84 ? 20.385 11.466 -3.490 1.00 88.81 84 PRO A CA 1
ATOM 646 C C . PRO A 1 84 ? 20.232 11.273 -4.999 1.00 88.81 84 PRO A C 1
ATOM 648 O O . PRO A 1 84 ? 19.167 10.899 -5.502 1.00 88.81 84 PRO A O 1
ATOM 651 N N . LYS A 1 85 ? 21.318 11.508 -5.736 1.00 90.56 85 LYS A N 1
ATOM 652 C CA . LYS A 1 85 ? 21.335 11.299 -7.183 1.00 90.56 85 LYS A CA 1
ATOM 653 C C . LYS A 1 85 ? 21.161 9.811 -7.487 1.00 90.56 85 LYS A C 1
ATOM 655 O O . LYS A 1 85 ? 21.922 8.986 -6.990 1.00 90.56 85 LYS A O 1
ATOM 660 N N . SER A 1 86 ? 20.197 9.484 -8.345 1.00 93.50 86 SER A N 1
ATOM 661 C CA . SER A 1 86 ? 19.989 8.106 -8.789 1.00 93.50 86 SER A CA 1
ATOM 662 C C . SER A 1 86 ? 21.208 7.560 -9.536 1.00 93.50 86 SER A C 1
ATOM 664 O O . SER A 1 86 ? 21.804 8.249 -10.369 1.00 93.50 86 SER A O 1
ATOM 666 N N . CYS A 1 87 ? 21.532 6.293 -9.283 1.00 96.38 87 CYS A N 1
ATOM 667 C CA . CYS A 1 87 ? 22.509 5.520 -10.044 1.00 96.38 87 CYS A CA 1
ATOM 668 C C . CYS A 1 87 ? 21.897 4.870 -11.295 1.00 96.38 87 CYS A C 1
ATOM 670 O O . CYS A 1 87 ? 22.558 4.057 -11.941 1.00 96.38 87 CYS A O 1
ATOM 672 N N . ILE A 1 88 ? 20.645 5.188 -11.639 1.00 95.75 88 ILE A N 1
ATOM 673 C CA . ILE A 1 88 ? 19.952 4.657 -12.815 1.00 95.75 88 ILE A CA 1
ATOM 674 C C . ILE A 1 88 ? 19.703 5.782 -13.816 1.00 95.75 88 ILE A C 1
ATOM 676 O O . ILE A 1 88 ? 19.178 6.840 -13.473 1.00 95.75 88 ILE A O 1
ATOM 680 N N . LYS A 1 89 ? 20.034 5.525 -15.081 1.00 95.62 89 LYS A N 1
ATOM 681 C CA . LYS A 1 89 ? 19.603 6.319 -16.233 1.00 95.62 89 LYS A CA 1
ATOM 682 C C . LYS A 1 89 ? 18.604 5.512 -17.058 1.00 95.62 89 LYS A C 1
ATOM 684 O O . LYS A 1 89 ? 18.754 4.302 -17.213 1.00 95.62 89 LYS A O 1
ATOM 689 N N . TRP A 1 90 ? 17.592 6.186 -17.586 1.00 95.88 90 TRP A N 1
ATOM 690 C CA . TRP A 1 90 ? 16.568 5.578 -18.433 1.00 95.88 90 TRP A CA 1
ATOM 691 C C . TRP A 1 90 ? 16.801 6.011 -19.875 1.00 95.88 90 TRP A C 1
ATOM 693 O O . TRP A 1 90 ? 16.774 7.205 -20.165 1.00 95.88 90 TRP A O 1
ATOM 703 N N . GLU A 1 91 ? 17.043 5.054 -20.766 1.00 96.38 91 GLU A N 1
ATOM 704 C CA . GLU A 1 91 ? 17.308 5.315 -22.183 1.00 96.38 91 GLU A CA 1
ATOM 705 C C . GLU A 1 91 ? 16.146 4.812 -23.038 1.00 96.38 91 GLU A C 1
ATOM 707 O O . GLU A 1 91 ? 15.781 3.638 -22.981 1.00 96.38 91 GLU A O 1
ATOM 712 N N . TYR A 1 92 ? 15.557 5.703 -23.836 1.00 97.50 92 TYR A N 1
ATOM 713 C CA . TYR A 1 92 ? 14.469 5.342 -24.739 1.00 97.50 92 TYR A CA 1
ATOM 714 C C . TYR A 1 92 ? 15.012 4.669 -26.004 1.00 97.50 92 TYR A C 1
ATOM 716 O O . TYR A 1 92 ? 15.773 5.267 -26.759 1.00 97.50 92 TYR A O 1
ATOM 724 N N . THR A 1 93 ? 14.618 3.415 -26.202 1.00 96.62 93 THR A N 1
ATOM 725 C CA . THR A 1 93 ? 15.094 2.489 -27.234 1.00 96.62 93 THR A CA 1
ATOM 726 C C . THR A 1 93 ? 13.875 1.809 -27.887 1.00 96.62 93 THR A C 1
ATOM 728 O O . THR A 1 93 ? 13.532 0.680 -27.517 1.00 96.62 93 THR A O 1
ATOM 731 N N . PRO A 1 94 ? 13.146 2.487 -28.797 1.00 95.62 94 PRO A N 1
ATOM 732 C CA . PRO A 1 94 ? 11.870 2.005 -29.342 1.00 95.62 94 PRO A CA 1
ATOM 733 C C . PRO A 1 94 ? 11.975 0.655 -30.066 1.00 95.62 94 PRO A C 1
ATOM 735 O O . PRO A 1 94 ? 11.027 -0.123 -30.070 1.00 95.62 94 PRO A O 1
ATOM 738 N N . GLU A 1 95 ? 13.134 0.320 -30.626 1.00 96.94 95 GLU A N 1
ATOM 739 C CA . GLU A 1 95 ? 13.409 -0.973 -31.258 1.00 96.94 95 GLU A CA 1
ATOM 740 C C . GLU A 1 95 ? 13.411 -2.157 -30.275 1.00 96.94 95 GLU A C 1
ATOM 742 O O . GLU A 1 95 ? 13.288 -3.306 -30.695 1.00 96.94 95 GLU A O 1
ATOM 747 N N . LYS A 1 96 ? 13.537 -1.889 -28.969 1.00 95.12 96 LYS A N 1
ATOM 748 C CA . LYS A 1 96 ? 13.403 -2.886 -27.896 1.00 95.12 96 LYS A CA 1
ATOM 749 C C . LYS A 1 96 ? 11.994 -2.933 -27.306 1.00 95.12 96 LYS A C 1
ATOM 751 O O . LYS A 1 96 ? 11.764 -3.713 -26.381 1.00 95.12 96 LYS A O 1
ATOM 756 N N . ALA A 1 97 ? 11.067 -2.111 -27.800 1.00 96.81 97 ALA A N 1
ATOM 757 C CA . ALA A 1 97 ? 9.693 -2.137 -27.332 1.00 96.81 97 ALA A CA 1
ATOM 758 C C . ALA A 1 97 ? 9.043 -3.492 -27.648 1.00 96.81 97 ALA A C 1
ATOM 760 O O . ALA A 1 97 ? 9.256 -4.099 -28.699 1.00 96.81 97 ALA A O 1
ATOM 761 N N . VAL A 1 98 ? 8.225 -3.972 -26.719 1.00 96.00 98 VAL A N 1
ATOM 762 C CA . VAL A 1 98 ? 7.496 -5.234 -26.831 1.00 96.00 98 VAL A CA 1
ATOM 763 C C . VAL A 1 98 ? 6.018 -4.901 -26.816 1.00 96.00 98 VAL A C 1
ATOM 765 O O . VAL A 1 98 ? 5.562 -4.257 -25.881 1.00 96.00 98 VAL A O 1
ATOM 768 N N . SER A 1 99 ? 5.244 -5.356 -27.802 1.00 95.75 99 SER A N 1
ATOM 769 C CA . SER A 1 99 ? 3.791 -5.139 -27.797 1.00 95.75 99 SER A CA 1
ATOM 770 C C . SER A 1 99 ? 3.147 -5.783 -26.565 1.00 95.75 99 SER A C 1
ATOM 772 O O . SER A 1 99 ? 3.360 -6.965 -26.272 1.00 95.75 99 SER A O 1
ATOM 774 N N . HIS A 1 100 ? 2.370 -4.998 -25.823 1.00 96.56 100 HIS A N 1
ATOM 775 C CA . HIS A 1 100 ? 1.728 -5.439 -24.596 1.00 96.56 100 HIS A CA 1
ATOM 776 C C . HIS A 1 100 ? 0.487 -4.612 -24.271 1.00 96.56 100 HIS A C 1
ATOM 778 O O . HIS A 1 100 ? 0.268 -3.542 -24.821 1.00 96.56 100 HIS A O 1
ATOM 784 N N . ILE A 1 101 ? -0.298 -5.129 -23.327 1.00 96.38 101 ILE A N 1
ATOM 785 C CA . ILE A 1 101 ? -1.415 -4.429 -22.699 1.00 96.38 101 ILE A CA 1
ATOM 786 C C . ILE A 1 101 ? -1.414 -4.750 -21.201 1.00 96.38 101 ILE A C 1
ATOM 788 O O . ILE A 1 101 ? -1.118 -5.890 -20.814 1.00 96.38 101 ILE A O 1
ATOM 792 N N . ALA A 1 102 ? -1.734 -3.757 -20.378 1.00 96.38 102 ALA A N 1
ATOM 793 C CA . ALA A 1 102 ? -1.971 -3.866 -18.947 1.00 96.38 102 ALA A CA 1
ATOM 794 C C . ALA A 1 102 ? -3.445 -3.584 -18.663 1.00 96.38 102 ALA A C 1
ATOM 796 O O . ALA A 1 102 ? -3.961 -2.533 -19.034 1.00 96.38 102 ALA A O 1
ATOM 797 N N . ILE A 1 103 ? -4.120 -4.529 -18.016 1.00 95.38 103 ILE A N 1
ATOM 798 C CA . ILE A 1 103 ? -5.560 -4.475 -17.772 1.00 95.38 103 ILE A CA 1
ATOM 799 C C . ILE A 1 103 ? -5.802 -4.450 -16.269 1.00 95.38 103 ILE A C 1
ATOM 801 O O . ILE A 1 103 ? -5.347 -5.354 -15.574 1.00 95.38 103 ILE A O 1
ATOM 805 N N . GLY A 1 104 ? -6.533 -3.463 -15.755 1.00 93.62 104 GLY A N 1
ATOM 806 C CA . GLY A 1 104 ? -6.912 -3.423 -14.344 1.00 93.62 104 GLY A CA 1
ATOM 807 C C . GLY A 1 104 ? -8.357 -3.008 -14.096 1.00 93.62 104 GLY A C 1
ATOM 808 O O . GLY A 1 104 ? -8.960 -2.275 -14.875 1.00 93.62 104 GLY A O 1
ATOM 809 N N . ASP A 1 105 ? -8.881 -3.467 -12.961 1.00 92.25 105 ASP A N 1
ATOM 810 C CA . ASP A 1 105 ? -10.275 -3.273 -12.538 1.00 92.25 105 ASP A CA 1
ATOM 811 C C . ASP A 1 105 ? -10.526 -1.880 -11.922 1.00 92.25 105 ASP A C 1
ATOM 813 O O . ASP A 1 105 ? -11.657 -1.436 -11.758 1.00 92.25 105 ASP A O 1
ATOM 817 N N . SER A 1 106 ? -9.469 -1.140 -11.568 1.00 91.94 106 SER A N 1
ATOM 818 C CA . SER A 1 106 ? -9.631 0.201 -11.001 1.00 91.94 106 SER A CA 1
ATOM 819 C C . SER A 1 106 ? -10.087 1.220 -12.058 1.00 91.94 106 SER A C 1
ATOM 821 O O . SER A 1 106 ? -9.701 1.099 -13.224 1.00 91.94 106 SER A O 1
ATOM 823 N N . PRO A 1 107 ? -10.827 2.279 -11.659 1.00 93.50 107 PRO A N 1
ATOM 824 C CA . PRO A 1 107 ? -11.301 3.323 -12.576 1.00 93.50 107 PRO A CA 1
ATOM 825 C C . PRO A 1 107 ? -10.190 4.019 -13.372 1.00 93.50 107 PRO A C 1
ATOM 827 O O . PRO A 1 107 ? -10.381 4.414 -14.519 1.00 93.50 107 PRO A O 1
ATOM 830 N N . TYR A 1 108 ? -9.014 4.150 -12.759 1.00 95.38 108 TYR A N 1
ATOM 831 C CA . TYR A 1 108 ? -7.823 4.761 -13.339 1.00 95.38 108 TYR A CA 1
ATOM 832 C C . TYR A 1 108 ? -6.585 3.913 -13.034 1.00 95.38 108 TYR A C 1
ATOM 834 O O . TYR A 1 108 ? -6.628 3.028 -12.173 1.00 95.38 108 TYR A O 1
ATOM 842 N N . ALA A 1 109 ? -5.473 4.223 -13.700 1.00 96.31 109 ALA A N 1
ATOM 843 C CA . ALA A 1 109 ? -4.165 3.666 -13.380 1.00 96.31 109 ALA A CA 1
ATOM 844 C C . ALA A 1 109 ? -3.772 3.950 -11.918 1.00 96.31 109 ALA A C 1
ATOM 846 O O . ALA A 1 109 ? -4.122 4.985 -11.353 1.00 96.31 109 ALA A O 1
ATOM 847 N N . GLY A 1 110 ? -3.049 3.014 -11.302 1.00 94.06 110 GLY A N 1
ATOM 848 C CA . GLY A 1 110 ? -2.660 3.063 -9.888 1.00 94.06 110 GLY A CA 1
ATOM 849 C C . GLY A 1 110 ? -3.162 1.877 -9.062 1.00 94.06 110 GLY A C 1
ATOM 850 O O . GLY A 1 110 ? -2.769 1.725 -7.903 1.00 94.06 110 GLY A O 1
ATOM 851 N N . GLY A 1 111 ? -3.979 0.989 -9.640 1.00 92.00 111 GLY A N 1
ATOM 852 C CA . GLY A 1 111 ? -4.457 -0.224 -8.977 1.00 92.00 111 GLY A CA 1
ATOM 853 C C . GLY A 1 111 ? -5.172 0.099 -7.665 1.00 92.00 111 GLY A C 1
ATOM 854 O O . GLY A 1 111 ? -6.142 0.852 -7.644 1.00 92.00 111 GLY A O 1
ATOM 855 N N . GLN A 1 112 ? -4.674 -0.423 -6.539 1.00 88.19 112 GLN A N 1
ATOM 856 C CA . GLN A 1 112 ? -5.293 -0.180 -5.229 1.00 88.19 112 GLN A CA 1
ATOM 857 C C . GLN A 1 112 ? -5.297 1.287 -4.793 1.00 88.19 112 GLN A C 1
ATOM 859 O O . GLN A 1 112 ? -6.148 1.651 -3.985 1.00 88.19 112 GLN A O 1
ATOM 864 N N . TRP A 1 113 ? -4.391 2.119 -5.314 1.00 90.50 113 TRP A N 1
ATOM 865 C CA . TRP A 1 113 ? -4.394 3.560 -5.051 1.00 90.50 113 TRP A CA 1
ATOM 866 C C . TRP A 1 113 ? -5.598 4.250 -5.692 1.00 90.50 113 TRP A C 1
ATOM 868 O O . TRP A 1 113 ? -6.179 5.139 -5.082 1.00 90.50 113 TRP A O 1
ATOM 878 N N . ALA A 1 114 ? -6.011 3.781 -6.872 1.00 88.75 114 ALA A N 1
ATOM 879 C CA . ALA A 1 114 ? -7.162 4.286 -7.616 1.00 88.75 114 ALA A CA 1
ATOM 880 C C . ALA A 1 114 ? -8.480 3.563 -7.274 1.00 88.75 114 ALA A C 1
ATOM 882 O O . ALA A 1 114 ? -9.553 4.022 -7.661 1.00 88.75 114 ALA A O 1
ATOM 883 N N . ALA A 1 115 ? -8.422 2.432 -6.565 1.00 81.12 115 ALA A N 1
ATOM 884 C CA . ALA A 1 115 ? -9.602 1.730 -6.069 1.00 81.12 115 ALA A CA 1
ATOM 885 C C . ALA A 1 115 ? -10.227 2.459 -4.866 1.00 81.12 115 ALA A C 1
ATOM 887 O O . ALA A 1 115 ? -9.518 3.116 -4.093 1.00 81.12 115 ALA A O 1
ATOM 888 N N . GLY A 1 116 ? -11.544 2.285 -4.683 1.00 68.38 116 GLY A N 1
ATOM 889 C CA . GLY A 1 116 ? -12.302 2.858 -3.565 1.00 68.38 116 GLY A CA 1
ATOM 890 C C . GLY A 1 116 ? -11.616 2.611 -2.213 1.00 68.38 116 GLY A C 1
ATOM 891 O O . GLY A 1 116 ? -11.036 1.536 -1.992 1.00 68.38 116 GLY A O 1
ATOM 892 N N . PRO A 1 117 ? -11.601 3.605 -1.312 1.00 61.78 117 PRO A N 1
ATOM 893 C CA . PRO A 1 117 ? -10.816 3.516 -0.101 1.00 61.78 117 PRO A CA 1
ATOM 894 C C . PRO A 1 117 ? -11.487 2.528 0.862 1.00 61.78 117 PRO A C 1
ATOM 896 O O . PRO A 1 117 ? -12.705 2.395 0.913 1.00 61.78 117 PRO A O 1
ATOM 899 N N . VAL A 1 118 ? -10.673 1.819 1.639 1.00 57.31 118 VAL A N 1
ATOM 900 C CA . VAL A 1 118 ? -11.156 1.087 2.827 1.00 57.31 118 VAL A CA 1
ATOM 901 C C . VAL A 1 118 ? -11.147 1.980 4.065 1.00 57.31 118 VAL A C 1
ATOM 903 O O . VAL A 1 118 ? -11.842 1.706 5.036 1.00 57.31 118 VAL A O 1
ATOM 906 N N . SER A 1 119 ? -10.372 3.063 4.009 1.00 57.31 119 SER A N 1
ATOM 907 C CA . SER A 1 119 ? -10.399 4.130 4.999 1.00 57.31 119 SER A CA 1
ATOM 908 C C . SER A 1 119 ? -11.528 5.117 4.674 1.00 57.31 119 SER A C 1
ATOM 910 O O . SER A 1 119 ? -11.770 5.378 3.495 1.00 57.31 119 SER A O 1
ATOM 912 N N . PRO A 1 120 ? -12.192 5.709 5.678 1.00 60.88 120 PRO A N 1
ATOM 913 C CA . PRO A 1 120 ? -13.208 6.732 5.450 1.00 60.88 120 PRO A CA 1
ATOM 914 C C . PRO A 1 120 ? -12.666 8.034 4.831 1.00 60.88 120 PRO A C 1
ATOM 916 O O . PRO A 1 120 ? -13.468 8.832 4.358 1.00 60.88 120 PRO A O 1
ATOM 919 N N . SER A 1 121 ? -11.344 8.267 4.808 1.00 73.25 121 SER A N 1
ATOM 920 C CA . SER A 1 121 ? -10.758 9.477 4.213 1.00 73.25 121 SER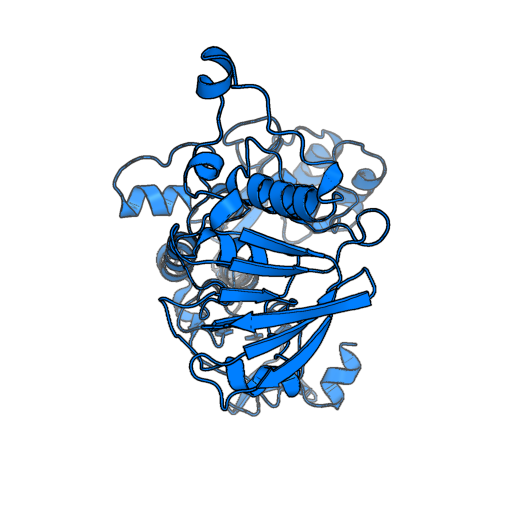 A CA 1
ATOM 921 C C . SER A 1 121 ? -9.646 9.173 3.212 1.00 73.25 121 SER A C 1
ATOM 923 O O . SER A 1 121 ? -8.770 8.338 3.453 1.00 73.25 121 SER A O 1
ATOM 925 N N . TRP A 1 122 ? -9.678 9.898 2.094 1.00 72.31 122 TRP A N 1
ATOM 926 C CA . TRP A 1 122 ? -8.609 9.926 1.099 1.00 72.31 122 TRP A CA 1
ATOM 927 C C . TRP A 1 122 ? -7.479 10.909 1.453 1.00 72.31 122 TRP A C 1
ATOM 929 O O . TRP A 1 122 ? -6.388 10.818 0.890 1.00 72.31 122 TRP A O 1
ATOM 939 N N . ASP A 1 123 ? -7.700 11.791 2.427 1.00 80.62 123 ASP A N 1
ATOM 940 C CA . ASP A 1 123 ? -6.785 12.888 2.769 1.00 80.62 123 ASP A CA 1
ATOM 941 C C . ASP A 1 123 ? -5.751 12.498 3.836 1.00 80.62 123 ASP A C 1
ATOM 943 O O . ASP A 1 123 ? -5.075 13.340 4.426 1.00 80.62 123 ASP A O 1
ATOM 947 N N . ILE A 1 124 ? -5.619 11.201 4.109 1.00 82.94 124 ILE A N 1
ATOM 948 C CA . ILE A 1 124 ? -4.619 10.680 5.039 1.00 82.94 124 ILE A CA 1
ATOM 949 C C . ILE A 1 124 ? -3.286 10.557 4.313 1.00 82.94 124 ILE A C 1
ATOM 951 O O . ILE A 1 124 ? -3.211 9.983 3.223 1.00 82.94 124 ILE A O 1
ATOM 955 N N . GLY A 1 125 ? -2.234 11.071 4.950 1.00 87.00 125 GLY A N 1
ATOM 956 C CA . GLY A 1 125 ? -0.863 10.944 4.472 1.00 87.00 125 GLY A CA 1
ATOM 957 C C . GLY A 1 125 ? -0.416 9.484 4.391 1.00 87.00 125 GLY A C 1
ATOM 958 O O . GLY A 1 125 ? -0.672 8.678 5.291 1.00 87.00 125 GLY A O 1
ATOM 959 N N . THR A 1 126 ? 0.297 9.147 3.322 1.00 91.75 126 THR A N 1
ATOM 960 C CA . THR A 1 126 ? 0.914 7.837 3.132 1.00 91.75 126 THR A CA 1
ATOM 961 C C . THR A 1 126 ? 1.921 7.511 4.230 1.00 91.75 126 THR A C 1
ATOM 963 O O . THR A 1 126 ? 2.389 8.371 4.980 1.00 91.75 126 THR A O 1
ATOM 966 N N . LEU A 1 127 ? 2.283 6.230 4.325 1.00 90.69 127 LEU A N 1
ATOM 967 C CA . LEU A 1 127 ? 3.437 5.809 5.121 1.00 90.69 127 LEU A CA 1
ATOM 968 C C . LEU A 1 127 ? 4.748 6.152 4.408 1.00 90.69 127 LEU A C 1
ATOM 970 O O . LEU A 1 127 ? 5.698 6.587 5.039 1.00 90.69 127 LEU A O 1
ATOM 974 N N . SER A 1 128 ? 4.794 5.998 3.088 1.00 91.31 128 SER A N 1
ATOM 975 C CA . SER A 1 128 ? 5.970 6.329 2.285 1.00 91.31 128 SER A CA 1
ATOM 976 C C . SER A 1 128 ? 6.067 7.832 2.024 1.00 91.31 128 SER A C 1
ATOM 978 O O . SER A 1 128 ? 5.045 8.489 1.829 1.00 91.31 128 SER A O 1
ATOM 980 N N . TYR A 1 129 ? 7.288 8.363 1.964 1.00 91.94 129 TYR A N 1
ATOM 981 C CA . TYR A 1 129 ? 7.530 9.705 1.429 1.00 91.94 129 TYR A CA 1
ATOM 982 C C . TYR A 1 129 ? 7.321 9.731 -0.090 1.00 91.94 129 TYR A C 1
ATOM 984 O O . TYR A 1 129 ? 7.446 8.699 -0.757 1.00 91.94 129 TYR A O 1
ATOM 992 N N . ALA A 1 130 ? 7.006 10.901 -0.641 1.00 92.88 130 ALA A N 1
ATOM 993 C CA . ALA A 1 130 ? 6.628 11.065 -2.044 1.00 92.88 130 ALA A CA 1
ATOM 994 C C . ALA A 1 130 ? 7.702 10.551 -3.024 1.00 92.88 130 ALA A C 1
ATOM 996 O O . ALA A 1 130 ? 7.394 9.945 -4.053 1.00 92.88 130 ALA A O 1
ATOM 997 N N . GLU A 1 131 ? 8.978 10.703 -2.679 1.00 89.38 131 GLU A N 1
ATOM 998 C CA . GLU A 1 131 ? 10.092 10.236 -3.503 1.00 89.38 131 GLU A CA 1
ATOM 999 C C . GLU A 1 131 ? 10.148 8.700 -3.579 1.00 89.38 131 GLU A C 1
ATOM 1001 O O . GLU A 1 131 ? 10.594 8.155 -4.583 1.00 89.38 131 GLU A O 1
ATOM 1006 N N . MET A 1 132 ? 9.660 7.978 -2.559 1.00 90.12 132 MET A N 1
ATOM 1007 C CA . MET A 1 132 ? 9.560 6.504 -2.572 1.00 90.12 132 MET A CA 1
ATOM 1008 C C . MET A 1 132 ? 8.369 5.990 -3.393 1.00 90.12 132 MET A C 1
ATOM 1010 O O . MET A 1 132 ? 8.286 4.801 -3.681 1.00 90.12 132 MET A O 1
ATOM 1014 N N . LEU A 1 133 ? 7.428 6.868 -3.744 1.00 94.06 133 LEU A N 1
ATOM 1015 C CA . LEU A 1 133 ? 6.248 6.536 -4.548 1.00 94.06 133 LEU A CA 1
ATOM 1016 C C . LEU A 1 133 ? 6.443 6.863 -6.034 1.00 94.06 133 LEU A C 1
ATOM 1018 O O . LEU A 1 133 ? 5.575 6.553 -6.852 1.00 94.06 133 LEU A O 1
ATOM 1022 N N . SER A 1 134 ? 7.574 7.484 -6.370 1.00 94.50 134 SER A N 1
ATOM 1023 C CA . SER A 1 134 ? 7.896 7.959 -7.709 1.00 94.50 134 SER A CA 1
ATOM 1024 C C . SER A 1 134 ? 8.190 6.811 -8.674 1.00 94.50 134 SER A C 1
ATOM 1026 O O . SER A 1 134 ? 8.885 5.851 -8.353 1.00 94.50 134 SER A O 1
ATOM 1028 N N . LEU A 1 135 ? 7.671 6.952 -9.886 1.00 96.25 135 LEU A N 1
ATOM 1029 C CA . LEU A 1 135 ? 7.900 6.086 -11.031 1.00 96.25 135 LEU A CA 1
ATOM 1030 C C . LEU A 1 135 ? 8.951 6.710 -11.963 1.00 96.25 135 LEU A C 1
ATOM 1032 O O . LEU A 1 135 ? 9.152 7.928 -11.957 1.00 96.25 135 LEU A O 1
ATOM 1036 N N . PRO A 1 136 ? 9.643 5.893 -12.771 1.00 95.50 136 PRO A N 1
ATOM 1037 C CA . PRO A 1 136 ? 10.691 6.381 -13.658 1.00 95.50 136 PRO A CA 1
ATOM 1038 C C . PRO A 1 136 ? 10.154 7.271 -14.783 1.00 95.50 136 PRO A C 1
ATOM 1040 O O . PRO A 1 136 ? 9.026 7.104 -15.237 1.00 95.50 136 PRO A O 1
ATOM 1043 N N . GLY A 1 137 ? 10.972 8.215 -15.251 1.00 95.12 137 GLY A N 1
ATOM 1044 C CA . GLY A 1 137 ? 10.634 9.131 -16.351 1.00 95.12 137 GLY A CA 1
ATOM 1045 C C . GLY A 1 137 ? 9.747 10.319 -15.963 1.00 95.12 137 GLY A C 1
ATOM 1046 O O . GLY A 1 137 ? 9.870 11.379 -16.566 1.00 95.12 137 GLY A O 1
ATOM 1047 N N . TYR A 1 138 ? 8.907 10.174 -14.937 1.00 97.12 138 TYR A N 1
ATOM 1048 C CA . TYR A 1 138 ? 8.079 11.251 -14.395 1.00 97.12 138 TYR A CA 1
ATOM 1049 C C . TYR A 1 138 ? 7.827 11.007 -12.910 1.00 97.12 138 TYR A C 1
ATOM 1051 O O . TYR A 1 138 ? 6.992 10.175 -12.552 1.00 97.12 138 TYR A O 1
ATOM 1059 N N . SER A 1 139 ? 8.571 11.693 -12.046 1.00 95.44 139 SER A N 1
ATOM 1060 C CA . SER A 1 139 ? 8.538 11.473 -10.599 1.00 95.44 139 SER A CA 1
ATOM 1061 C C . SER A 1 139 ? 7.349 12.168 -9.925 1.00 95.44 139 SER A C 1
ATOM 1063 O O . SER A 1 139 ? 6.695 13.039 -10.503 1.00 95.44 139 SER A O 1
ATOM 1065 N N . PHE A 1 140 ? 7.057 11.803 -8.675 1.00 96.31 140 PHE A N 1
ATOM 1066 C CA . PHE A 1 140 ? 6.040 12.505 -7.892 1.00 96.31 140 PHE A CA 1
ATOM 1067 C C . PHE A 1 140 ? 6.406 13.990 -7.668 1.00 96.31 140 PHE A C 1
ATOM 1069 O O . PHE A 1 140 ? 5.533 14.833 -7.876 1.00 96.31 140 PHE A O 1
ATOM 1076 N N . PRO A 1 141 ? 7.661 14.360 -7.322 1.00 94.81 141 PRO A N 1
ATOM 1077 C CA . PRO A 1 141 ? 8.087 15.763 -7.308 1.00 94.81 141 PRO A CA 1
ATOM 1078 C C . PRO A 1 141 ? 7.835 16.509 -8.626 1.00 94.81 141 PRO A C 1
ATOM 1080 O O . PRO A 1 141 ? 7.356 17.644 -8.592 1.00 94.81 141 PRO A O 1
ATOM 1083 N N . ASP A 1 142 ? 8.086 15.875 -9.780 1.00 95.50 142 ASP A N 1
ATOM 1084 C CA . ASP A 1 142 ? 7.796 16.481 -11.091 1.00 95.50 142 ASP A CA 1
ATOM 1085 C C . ASP A 1 142 ? 6.295 16.756 -11.249 1.00 95.50 142 ASP A C 1
ATOM 1087 O O . ASP A 1 142 ? 5.886 17.813 -11.735 1.00 95.50 142 ASP A O 1
ATOM 1091 N N . HIS A 1 143 ? 5.459 15.819 -10.796 1.00 97.06 143 HIS A N 1
ATOM 1092 C CA . HIS A 1 143 ? 4.009 15.969 -10.809 1.00 97.06 143 HIS A CA 1
ATOM 1093 C C . HIS A 1 143 ? 3.509 17.071 -9.879 1.00 97.06 143 HIS A C 1
ATOM 1095 O O . HIS A 1 143 ? 2.691 17.900 -10.290 1.00 97.06 143 HIS A O 1
ATOM 1101 N N . TYR A 1 144 ? 4.034 17.126 -8.657 1.00 96.19 144 TYR A N 1
ATOM 1102 C CA . TYR A 1 144 ? 3.739 18.184 -7.697 1.00 96.19 144 TYR A CA 1
ATOM 1103 C C . TYR A 1 144 ? 4.080 19.555 -8.296 1.00 96.19 144 TYR A C 1
ATOM 1105 O O . TYR A 1 144 ? 3.234 20.448 -8.327 1.00 96.19 144 TYR A O 1
ATOM 1113 N N . ALA A 1 145 ? 5.282 19.711 -8.859 1.00 95.38 145 ALA A N 1
ATOM 1114 C CA . ALA A 1 145 ? 5.715 20.969 -9.461 1.00 95.38 145 ALA A CA 1
ATOM 1115 C C . ALA A 1 145 ? 4.879 21.359 -10.689 1.00 95.38 145 ALA A C 1
ATOM 1117 O O . ALA A 1 145 ? 4.505 22.524 -10.854 1.00 95.38 145 ALA A O 1
ATOM 1118 N N . ALA A 1 146 ? 4.528 20.391 -11.538 1.00 94.69 146 ALA A N 1
ATOM 1119 C CA . ALA A 1 146 ? 3.713 20.634 -12.723 1.00 94.69 146 ALA A CA 1
ATOM 1120 C C . ALA A 1 146 ? 2.289 21.103 -12.380 1.00 94.69 146 ALA A C 1
ATOM 1122 O O . ALA A 1 146 ? 1.760 21.989 -13.065 1.00 94.69 146 ALA A O 1
ATOM 1123 N N . THR A 1 147 ? 1.687 20.530 -11.334 1.00 95.00 147 THR A N 1
ATOM 1124 C CA . THR A 1 147 ? 0.299 20.794 -10.922 1.00 95.00 147 THR A CA 1
ATOM 1125 C C . THR A 1 147 ? 0.173 22.028 -10.032 1.00 95.00 147 THR A C 1
ATOM 1127 O O . THR A 1 147 ? -0.720 22.842 -10.256 1.00 95.00 147 THR A O 1
ATOM 1130 N N . ARG A 1 148 ? 1.092 22.221 -9.076 1.00 93.81 148 ARG A N 1
ATOM 1131 C CA . ARG A 1 148 ? 1.049 23.318 -8.091 1.00 93.81 148 ARG A CA 1
ATOM 1132 C C . ARG A 1 148 ? 1.880 24.542 -8.452 1.00 93.81 148 ARG A C 1
ATOM 1134 O O . ARG A 1 148 ? 1.706 25.585 -7.835 1.00 93.81 148 ARG A O 1
ATOM 1141 N N . LYS A 1 149 ? 2.737 24.443 -9.475 1.00 93.44 149 LYS A N 1
ATOM 1142 C CA . LYS A 1 149 ? 3.637 25.523 -9.928 1.00 93.44 149 LYS A CA 1
ATOM 1143 C C . LYS A 1 149 ? 4.650 25.975 -8.868 1.00 93.44 149 LYS A C 1
ATOM 1145 O O . LYS A 1 149 ? 5.126 27.105 -8.915 1.00 93.44 149 LYS A O 1
ATOM 1150 N N . GLU A 1 150 ? 5.020 25.083 -7.956 1.00 93.31 150 GLU A N 1
ATOM 1151 C CA . GLU A 1 150 ? 6.013 25.320 -6.906 1.00 93.31 150 GLU A CA 1
ATOM 1152 C C . GLU A 1 150 ? 6.810 24.029 -6.625 1.00 93.31 150 GLU A C 1
ATOM 1154 O O . GLU A 1 150 ? 6.297 22.935 -6.880 1.00 93.31 150 GLU A O 1
ATOM 1159 N N . PRO A 1 151 ? 8.054 24.109 -6.121 1.00 91.12 151 PRO A N 1
ATOM 1160 C CA . PRO A 1 151 ? 8.807 22.917 -5.746 1.00 91.12 151 PRO A CA 1
ATOM 1161 C C . PRO A 1 151 ? 8.160 22.205 -4.552 1.00 91.12 151 PRO A C 1
ATOM 1163 O O . PRO A 1 151 ? 7.668 22.843 -3.621 1.00 91.12 151 PRO A O 1
ATOM 1166 N N . MET A 1 152 ? 8.198 20.873 -4.564 1.00 92.94 152 MET A N 1
ATOM 1167 C CA . MET A 1 152 ? 7.725 20.073 -3.439 1.00 92.94 152 MET A CA 1
ATOM 1168 C C . MET A 1 152 ? 8.673 20.234 -2.238 1.00 92.94 152 MET A C 1
ATOM 1170 O O . MET A 1 152 ? 9.889 20.157 -2.424 1.00 92.94 152 MET A O 1
ATOM 1174 N N . PRO A 1 153 ? 8.154 20.432 -1.014 1.00 91.69 153 PRO A N 1
ATOM 1175 C CA . PRO A 1 153 ? 8.973 20.371 0.193 1.00 91.69 153 PRO A CA 1
ATOM 1176 C C . PRO A 1 153 ? 9.611 18.987 0.396 1.00 91.69 153 PRO A C 1
ATOM 1178 O O . PRO A 1 153 ? 9.066 17.974 -0.044 1.00 91.69 153 PRO A O 1
ATOM 1181 N N . ASP A 1 154 ? 10.728 18.932 1.123 1.00 89.19 154 ASP A N 1
ATOM 1182 C CA . ASP A 1 154 ? 11.352 17.661 1.501 1.00 89.19 154 ASP A CA 1
ATOM 1183 C C . ASP A 1 154 ? 10.500 16.890 2.523 1.00 89.19 154 ASP A C 1
ATOM 1185 O O . ASP A 1 154 ? 9.803 17.478 3.358 1.00 89.19 154 ASP A O 1
ATOM 1189 N N . PHE A 1 155 ? 10.615 15.557 2.504 1.00 87.00 155 PHE A N 1
ATOM 1190 C CA . PHE A 1 155 ? 9.967 14.644 3.460 1.00 87.00 155 PHE A CA 1
ATOM 1191 C C . PHE A 1 155 ? 8.434 14.739 3.482 1.00 87.00 155 PHE A C 1
ATOM 1193 O O . PHE A 1 155 ? 7.787 14.498 4.508 1.00 87.00 155 PHE A O 1
ATOM 1200 N N . VAL A 1 156 ? 7.831 15.060 2.338 1.00 90.94 156 VAL A N 1
ATOM 1201 C CA . VAL A 1 156 ? 6.375 15.088 2.185 1.00 90.94 156 VAL A CA 1
ATOM 1202 C C . VAL A 1 156 ? 5.830 13.664 2.154 1.00 90.94 156 VAL A C 1
ATOM 1204 O O . VAL A 1 156 ? 6.272 12.823 1.372 1.00 90.94 156 VAL A O 1
ATOM 1207 N N . ARG A 1 157 ? 4.833 13.396 3.002 1.00 92.94 157 ARG A N 1
ATOM 1208 C CA . ARG A 1 157 ? 3.976 12.208 2.909 1.00 92.94 157 ARG A CA 1
ATOM 1209 C C . ARG A 1 157 ? 2.681 12.628 2.216 1.00 92.94 157 ARG A C 1
ATOM 1211 O O . ARG A 1 157 ? 1.829 13.212 2.890 1.00 92.94 157 ARG A O 1
ATOM 1218 N N . PRO A 1 158 ? 2.559 12.421 0.892 1.00 94.19 158 PRO A N 1
ATOM 1219 C CA . PRO A 1 158 ? 1.371 12.842 0.166 1.00 94.19 158 PRO A CA 1
ATOM 1220 C C . PRO A 1 158 ? 0.141 12.102 0.681 1.00 94.19 158 PRO A C 1
ATOM 1222 O O . PRO A 1 158 ? 0.224 11.003 1.226 1.00 94.19 158 PRO A O 1
ATOM 1225 N N . THR A 1 159 ? -1.021 12.703 0.513 1.00 92.50 159 THR A N 1
ATOM 1226 C CA . THR A 1 159 ? -2.301 12.048 0.746 1.00 92.50 159 THR A CA 1
ATOM 1227 C C . THR A 1 159 ? -2.528 10.932 -0.269 1.00 92.50 159 THR A C 1
ATOM 1229 O O . THR A 1 159 ? -1.971 10.929 -1.371 1.00 92.50 159 THR A O 1
ATOM 1232 N N . ARG A 1 160 ? -3.401 9.979 0.069 1.00 90.75 160 ARG A N 1
ATOM 1233 C CA . ARG A 1 160 ? -3.828 8.948 -0.886 1.00 90.75 160 ARG A CA 1
ATOM 1234 C C . ARG A 1 160 ? -4.421 9.567 -2.158 1.00 90.75 160 ARG A C 1
ATOM 1236 O O . ARG A 1 160 ? -4.154 9.041 -3.237 1.00 90.75 160 ARG A O 1
ATOM 1243 N N . SER A 1 161 ? -5.189 10.655 -2.033 1.00 91.69 161 SER A N 1
ATOM 1244 C CA . SER A 1 161 ? -5.727 11.424 -3.167 1.00 91.69 161 SER A CA 1
ATOM 1245 C C . SER A 1 161 ? -4.623 11.840 -4.136 1.00 91.69 161 SER A C 1
ATOM 1247 O O . SER A 1 161 ? -4.677 11.499 -5.314 1.00 91.69 161 SER A O 1
ATOM 1249 N N . GLU A 1 162 ? -3.580 12.500 -3.632 1.00 94.94 162 GLU A N 1
ATOM 1250 C CA . GLU A 1 162 ? -2.485 13.008 -4.466 1.00 94.94 162 GLU A CA 1
ATOM 1251 C C . GLU A 1 162 ? -1.698 11.877 -5.140 1.00 94.94 162 GLU A C 1
ATOM 1253 O O . GLU A 1 162 ? -1.288 11.993 -6.292 1.00 94.94 162 GLU A O 1
ATOM 1258 N N . VAL A 1 163 ? -1.510 10.746 -4.453 1.00 95.62 163 VAL A N 1
ATOM 1259 C CA . VAL A 1 163 ? -0.857 9.563 -5.039 1.00 95.62 163 VAL A CA 1
ATOM 1260 C C . VAL A 1 163 ? -1.711 8.945 -6.145 1.00 95.62 163 VAL A C 1
ATOM 1262 O O . VAL A 1 163 ? -1.186 8.545 -7.185 1.00 95.62 163 VAL A O 1
ATOM 1265 N N . ALA A 1 164 ? -3.029 8.880 -5.951 1.00 94.94 164 ALA A N 1
ATOM 1266 C CA . ALA A 1 164 ? -3.950 8.396 -6.972 1.00 94.94 164 ALA A CA 1
ATOM 1267 C C . ALA A 1 164 ? -3.980 9.323 -8.199 1.00 94.94 164 ALA A C 1
ATOM 1269 O O . ALA A 1 164 ? -3.977 8.835 -9.328 1.00 94.94 164 ALA A O 1
ATOM 1270 N N . GLU A 1 165 ? -3.955 10.642 -7.995 1.00 96.06 165 GLU A N 1
ATOM 1271 C CA . GLU A 1 165 ? -3.849 11.636 -9.070 1.00 96.06 165 GLU A CA 1
ATOM 1272 C C . GLU A 1 165 ? -2.537 11.502 -9.847 1.00 96.06 165 GLU A C 1
ATOM 1274 O O . GLU A 1 165 ? -2.554 11.463 -11.081 1.00 96.06 165 GLU A O 1
ATOM 1279 N N . TYR A 1 166 ? -1.420 11.328 -9.139 1.00 98.06 166 TYR A N 1
ATOM 1280 C CA . TYR A 1 166 ? -0.117 11.088 -9.748 1.00 98.06 166 TYR A CA 1
ATOM 1281 C C . TYR A 1 166 ? -0.111 9.830 -10.630 1.00 98.06 166 TYR A C 1
ATOM 1283 O O . TYR A 1 166 ? 0.229 9.907 -11.814 1.00 98.06 166 TYR A O 1
ATOM 1291 N N . TYR A 1 167 ? -0.535 8.675 -10.103 1.00 97.81 167 TYR A N 1
ATOM 1292 C CA . TYR A 1 167 ? -0.561 7.434 -10.887 1.00 97.81 167 TYR A CA 1
ATOM 1293 C C . TYR A 1 167 ? -1.574 7.470 -12.033 1.00 97.81 167 TYR A C 1
ATOM 1295 O O . TYR A 1 167 ? -1.329 6.857 -13.072 1.00 97.81 167 TYR A O 1
ATOM 1303 N N . LYS A 1 168 ? -2.672 8.219 -11.891 1.00 97.56 168 LYS A N 1
ATOM 1304 C CA . LYS A 1 168 ? -3.616 8.479 -12.983 1.00 97.56 168 LYS A CA 1
ATOM 1305 C C . LYS A 1 168 ? -2.971 9.287 -14.112 1.00 97.56 168 LYS A C 1
ATOM 1307 O O . LYS A 1 168 ? -3.235 9.001 -15.278 1.00 97.56 168 LYS A O 1
ATOM 1312 N N . ALA A 1 169 ? -2.152 10.286 -13.785 1.00 98.25 169 ALA A N 1
ATOM 1313 C CA . ALA A 1 169 ? -1.482 11.141 -14.764 1.00 98.25 169 ALA A CA 1
ATOM 1314 C C . ALA A 1 169 ? -0.264 10.469 -15.424 1.00 98.25 169 ALA A C 1
ATOM 1316 O O . ALA A 1 169 ? 0.061 10.781 -16.571 1.00 98.25 169 ALA A O 1
ATOM 1317 N N . TYR A 1 170 ? 0.391 9.542 -14.718 1.00 98.69 170 TYR A N 1
ATOM 1318 C CA . TYR A 1 170 ? 1.657 8.943 -15.136 1.00 98.69 170 TYR A CA 1
ATOM 1319 C C . TYR A 1 170 ? 1.647 8.356 -16.561 1.00 98.69 170 TYR A C 1
ATOM 1321 O O . TYR A 1 170 ? 2.514 8.759 -17.334 1.00 98.69 170 TYR A O 1
ATOM 1329 N N . PRO A 1 171 ? 0.685 7.498 -16.980 1.00 98.44 171 PRO A N 1
ATOM 1330 C CA . PRO A 1 171 ? 0.711 6.906 -18.320 1.00 98.44 171 PRO A CA 1
ATOM 1331 C C . PRO A 1 171 ? 0.775 7.931 -19.455 1.00 98.44 171 PRO A C 1
ATOM 1333 O O . PRO A 1 171 ? 1.512 7.745 -20.420 1.00 98.44 171 PRO A O 1
ATOM 1336 N N . ALA A 1 172 ? 0.042 9.039 -19.314 1.00 98.38 172 ALA A N 1
ATOM 1337 C CA . ALA A 1 172 ? 0.042 10.116 -20.296 1.00 98.38 172 ALA A CA 1
ATOM 1338 C C . ALA A 1 172 ? 1.342 10.925 -20.245 1.00 98.38 172 ALA A C 1
ATOM 1340 O O . ALA A 1 172 ? 1.868 11.293 -21.292 1.00 98.38 172 ALA A O 1
ATOM 1341 N N . ALA A 1 173 ? 1.872 11.168 -19.044 1.00 98.19 173 ALA A N 1
ATOM 1342 C CA . ALA A 1 173 ? 3.104 11.925 -18.850 1.00 98.19 173 ALA A CA 1
ATOM 1343 C C . ALA A 1 173 ? 4.330 11.242 -19.475 1.00 98.19 173 ALA A C 1
ATOM 1345 O O . ALA A 1 173 ? 5.216 11.932 -19.973 1.00 98.19 173 ALA A O 1
ATOM 1346 N N . VAL A 1 174 ? 4.370 9.904 -19.478 1.00 98.06 174 VAL A N 1
ATOM 1347 C CA . VAL A 1 174 ? 5.493 9.131 -20.036 1.00 98.06 174 VAL A CA 1
ATOM 1348 C C . VAL A 1 174 ? 5.193 8.461 -21.381 1.00 98.06 174 VAL A C 1
ATOM 1350 O O . VAL A 1 174 ? 6.035 7.735 -21.895 1.00 98.06 174 VAL A O 1
ATOM 1353 N N . GLY A 1 175 ? 4.016 8.706 -21.969 1.00 97.88 175 GLY A N 1
ATOM 1354 C CA . GLY A 1 175 ? 3.682 8.239 -23.319 1.00 97.88 175 GLY A CA 1
ATOM 1355 C C . GLY A 1 175 ? 3.415 6.735 -23.444 1.00 97.88 175 GLY A C 1
ATOM 1356 O O . GLY A 1 175 ? 3.788 6.150 -24.452 1.00 97.88 175 GLY A O 1
ATOM 1357 N N . ILE A 1 176 ? 2.776 6.120 -22.441 1.00 98.00 176 ILE A N 1
ATOM 1358 C CA . ILE A 1 176 ? 2.442 4.677 -22.422 1.00 98.00 176 ILE A CA 1
ATOM 1359 C C . ILE A 1 176 ? 0.932 4.393 -22.348 1.00 98.00 176 ILE A C 1
ATOM 1361 O O . ILE A 1 176 ? 0.509 3.268 -22.080 1.00 98.00 176 ILE A O 1
ATOM 1365 N N . SER A 1 177 ? 0.094 5.424 -22.494 1.00 98.12 177 SER A N 1
ATOM 1366 C CA . SER A 1 177 ? -1.361 5.330 -22.301 1.00 98.12 177 SER A CA 1
ATOM 1367 C C . SER A 1 177 ? -2.057 4.324 -23.218 1.00 98.12 177 SER A C 1
ATOM 1369 O O . SER A 1 177 ? -3.088 3.781 -22.834 1.00 98.12 177 SER A O 1
ATOM 1371 N N . ASP A 1 178 ? -1.526 4.068 -24.412 1.00 97.69 178 ASP A N 1
ATOM 1372 C CA . ASP A 1 178 ? -2.097 3.154 -25.409 1.00 97.69 178 ASP A CA 1
ATOM 1373 C C . ASP A 1 178 ? -2.082 1.679 -24.971 1.00 97.69 178 ASP A C 1
ATOM 1375 O O . ASP A 1 178 ? -2.881 0.875 -25.462 1.00 97.69 178 ASP A O 1
ATOM 1379 N N . ALA A 1 179 ? -1.242 1.330 -23.992 1.00 97.44 179 ALA A N 1
ATOM 1380 C CA . ALA A 1 179 ? -1.193 -0.008 -23.415 1.00 97.44 179 ALA A CA 1
ATOM 1381 C C . ALA A 1 179 ? -1.978 -0.162 -22.103 1.00 97.44 179 ALA A C 1
ATOM 1383 O O . ALA A 1 179 ? -2.096 -1.288 -21.614 1.00 97.44 179 ALA A O 1
ATOM 1384 N N . ILE A 1 180 ? -2.492 0.917 -21.500 1.00 97.88 180 ILE A N 1
ATOM 1385 C CA . ILE A 1 180 ? -3.122 0.872 -20.171 1.00 97.88 180 ILE A CA 1
ATOM 1386 C C . ILE A 1 180 ? -4.647 0.918 -20.284 1.00 97.88 180 ILE A C 1
ATOM 1388 O O . ILE A 1 180 ? -5.234 1.944 -20.621 1.00 97.88 180 ILE A O 1
ATOM 1392 N N . TYR A 1 181 ? -5.297 -0.181 -19.907 1.00 96.94 181 TYR A N 1
ATOM 1393 C CA . TYR A 1 181 ? -6.748 -0.332 -19.930 1.00 96.94 181 TYR A CA 1
ATOM 1394 C C . TYR A 1 181 ? -7.298 -0.430 -18.504 1.00 96.94 181 TYR A C 1
ATOM 1396 O O . TYR A 1 181 ? -6.877 -1.269 -17.704 1.00 96.94 181 TYR A O 1
ATOM 1404 N N . ASN A 1 182 ? -8.248 0.449 -18.188 1.00 96.38 182 ASN A N 1
ATOM 1405 C CA . ASN A 1 182 ? -8.830 0.614 -16.855 1.00 96.38 182 ASN A CA 1
ATOM 1406 C C . ASN A 1 182 ? -10.291 0.152 -16.836 1.00 96.38 182 ASN A C 1
ATOM 1408 O O . ASN A 1 182 ? -10.932 0.106 -17.883 1.00 96.38 182 ASN A O 1
ATOM 1412 N N . SER A 1 183 ? -10.841 -0.089 -15.644 1.00 95.12 183 SER A N 1
ATOM 1413 C CA . SER A 1 183 ? -12.223 -0.560 -15.444 1.00 95.12 183 SER A CA 1
ATOM 1414 C C . SER A 1 183 ? -12.543 -1.865 -16.185 1.00 95.12 183 SER A C 1
ATOM 1416 O O . SER A 1 183 ? -13.651 -2.042 -16.691 1.00 95.12 183 SER A O 1
ATOM 1418 N N . ILE A 1 184 ? -11.567 -2.770 -16.282 1.00 94.38 18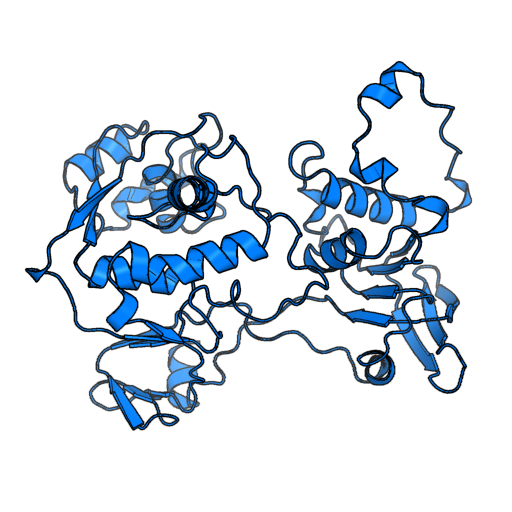4 ILE A N 1
ATOM 1419 C CA . ILE A 1 184 ? -11.745 -4.075 -16.920 1.00 94.38 184 ILE A CA 1
ATOM 1420 C C . ILE A 1 184 ? -11.531 -5.178 -15.886 1.00 94.38 184 ILE A C 1
ATOM 1422 O O . ILE A 1 184 ? -10.415 -5.414 -15.414 1.00 94.38 184 ILE A O 1
ATOM 1426 N N . HIS A 1 185 ? -12.615 -5.888 -15.581 1.00 92.81 185 HIS A N 1
ATOM 1427 C CA . HIS A 1 185 ? -12.606 -7.035 -14.685 1.00 92.81 185 HIS A CA 1
ATOM 1428 C C . HIS A 1 185 ? -12.223 -8.320 -15.432 1.00 92.81 185 HIS A C 1
ATOM 1430 O O . HIS A 1 185 ? -12.885 -8.718 -16.388 1.00 92.81 185 HIS A O 1
ATOM 1436 N N . VAL A 1 186 ? -11.166 -9.005 -15.001 1.00 93.19 186 VAL A N 1
ATOM 1437 C CA . VAL A 1 186 ? -10.687 -10.231 -15.657 1.00 93.19 186 VAL A CA 1
ATOM 1438 C C . VAL A 1 186 ? -11.087 -11.473 -14.861 1.00 93.19 186 VAL A C 1
ATOM 1440 O O . VAL A 1 186 ? -10.807 -11.556 -13.669 1.00 93.19 186 VAL A O 1
ATOM 1443 N N . ASP A 1 187 ? -11.681 -12.455 -15.545 1.00 94.44 187 ASP A N 1
ATOM 1444 C CA . ASP A 1 187 ? -12.033 -13.773 -15.015 1.00 94.44 187 ASP A CA 1
ATOM 1445 C C . ASP A 1 187 ? -11.758 -14.879 -16.050 1.00 94.44 187 ASP A C 1
ATOM 1447 O O . ASP A 1 187 ? -11.459 -14.598 -17.219 1.00 94.44 187 ASP A O 1
ATOM 1451 N N . ARG A 1 188 ? -11.855 -16.139 -15.601 1.00 95.38 188 ARG A N 1
ATOM 1452 C CA . ARG A 1 188 ? -11.726 -17.351 -16.430 1.00 95.38 188 ARG A CA 1
ATOM 1453 C C . ARG A 1 188 ? -10.432 -17.383 -17.240 1.00 95.38 188 ARG A C 1
ATOM 1455 O O . ARG A 1 188 ? -10.427 -17.575 -18.459 1.00 95.38 188 ARG A O 1
ATOM 1462 N N . VAL A 1 189 ? -9.322 -17.124 -16.556 1.00 96.69 189 VAL A N 1
ATOM 1463 C CA . VAL A 1 189 ? -7.985 -17.140 -17.147 1.00 96.69 189 VAL A CA 1
ATOM 1464 C C . VAL A 1 189 ? -7.464 -18.569 -17.154 1.00 96.69 189 VAL A C 1
ATOM 1466 O O . VAL A 1 189 ? -7.242 -19.163 -16.100 1.00 96.69 189 VAL A O 1
ATOM 1469 N N . SER A 1 190 ? -7.231 -19.113 -18.342 1.00 96.38 190 SER A N 1
ATOM 1470 C CA . SER A 1 190 ? -6.804 -20.498 -18.536 1.00 96.38 190 SER A CA 1
ATOM 1471 C C . SER A 1 190 ? -5.520 -20.592 -19.349 1.00 96.38 190 SER A C 1
ATOM 1473 O O . SER A 1 190 ? -5.164 -19.693 -20.114 1.00 96.38 190 SER A O 1
ATOM 1475 N N . ARG A 1 191 ? -4.804 -21.703 -19.172 1.00 95.81 191 ARG A N 1
ATOM 1476 C CA . ARG A 1 191 ? -3.654 -22.071 -19.999 1.00 95.81 191 ARG A CA 1
ATOM 1477 C C . ARG A 1 191 ? -4.144 -22.747 -21.282 1.00 95.81 191 ARG A C 1
ATOM 1479 O O . ARG A 1 191 ? -5.014 -23.613 -21.231 1.00 95.81 191 ARG A O 1
ATOM 1486 N N . THR A 1 192 ? -3.554 -22.380 -22.414 1.00 94.88 192 THR A N 1
ATOM 1487 C CA . THR A 1 192 ? -3.727 -23.059 -23.708 1.00 94.88 192 THR A CA 1
ATOM 1488 C C . THR A 1 192 ? -2.441 -23.800 -24.086 1.00 94.88 192 THR A C 1
ATOM 1490 O O . THR A 1 192 ? -1.438 -23.736 -23.371 1.00 94.88 192 THR A O 1
ATOM 1493 N N . ALA A 1 193 ? -2.451 -24.519 -25.212 1.00 93.81 193 ALA A N 1
ATOM 1494 C CA . ALA A 1 193 ? -1.267 -25.229 -25.705 1.00 93.81 193 ALA A CA 1
ATOM 1495 C C . ALA A 1 193 ? -0.091 -24.286 -26.039 1.00 93.81 193 ALA A C 1
ATOM 1497 O O . ALA A 1 193 ? 1.068 -24.673 -25.925 1.00 93.81 193 ALA A O 1
ATOM 1498 N N . ASP A 1 194 ? -0.390 -23.050 -26.435 1.00 94.12 194 ASP A N 1
ATOM 1499 C CA . ASP A 1 194 ? 0.543 -22.058 -26.977 1.00 94.12 194 ASP A CA 1
ATOM 1500 C C . ASP A 1 194 ? 0.587 -20.738 -26.178 1.00 94.12 194 ASP A C 1
ATOM 1502 O O . ASP A 1 194 ? 1.272 -19.789 -26.574 1.00 94.12 194 ASP A O 1
ATOM 1506 N N . GLY A 1 195 ? -0.110 -20.667 -25.041 1.00 95.81 195 GLY A N 1
ATOM 1507 C CA . GLY A 1 195 ? -0.186 -19.466 -24.218 1.00 95.81 195 GLY A CA 1
ATOM 1508 C C . GLY A 1 195 ? -1.318 -19.511 -23.196 1.00 95.81 195 GLY A C 1
ATOM 1509 O O . GLY A 1 195 ? -1.433 -20.448 -22.404 1.00 95.81 195 GLY A O 1
ATOM 1510 N N . PHE A 1 196 ? -2.127 -18.455 -23.193 1.00 97.19 196 PHE A N 1
ATOM 1511 C CA . PHE A 1 196 ? -3.200 -18.222 -22.236 1.00 97.19 196 PHE A CA 1
ATOM 1512 C C . PHE A 1 196 ? -4.437 -17.650 -22.928 1.00 97.19 196 PHE A C 1
ATOM 1514 O O . PHE A 1 196 ? -4.331 -16.911 -23.913 1.00 97.19 196 PHE A O 1
ATOM 1521 N N . PHE A 1 197 ? -5.604 -17.960 -22.371 1.00 97.06 197 PHE A N 1
ATOM 1522 C CA . PHE A 1 197 ? -6.898 -17.453 -22.807 1.00 97.06 197 PHE A CA 1
ATOM 1523 C C . PHE A 1 197 ? -7.613 -16.743 -21.657 1.00 97.06 197 PHE A C 1
ATOM 1525 O O . PHE A 1 197 ? -7.663 -17.248 -20.537 1.00 97.06 197 PHE A O 1
ATOM 1532 N N . ILE A 1 198 ? -8.165 -15.565 -21.943 1.00 96.69 198 ILE A N 1
ATOM 1533 C CA . ILE A 1 198 ? -8.902 -14.726 -20.997 1.00 96.69 198 ILE A CA 1
ATOM 1534 C C . ILE A 1 198 ? -10.388 -14.827 -21.319 1.00 96.69 198 ILE A C 1
ATOM 1536 O O . ILE A 1 198 ? -10.901 -14.106 -22.182 1.00 96.69 198 ILE A O 1
ATOM 1540 N N . GLY A 1 199 ? -11.081 -15.736 -20.634 1.00 95.56 199 GLY A N 1
ATOM 1541 C CA . GLY A 1 199 ? -12.461 -16.089 -20.943 1.00 95.56 199 GLY A CA 1
ATOM 1542 C C . GLY A 1 199 ? -13.438 -14.918 -20.869 1.00 95.56 199 GLY A C 1
ATOM 1543 O O . GLY A 1 199 ? -14.330 -14.842 -21.717 1.00 95.56 199 GLY A O 1
ATOM 1544 N N . SER A 1 200 ? -13.282 -13.986 -19.918 1.00 95.06 200 SER A N 1
ATOM 1545 C CA . SER A 1 200 ? -14.172 -12.814 -19.808 1.00 95.06 200 SER A CA 1
ATOM 1546 C C . SER A 1 200 ? -14.179 -11.907 -21.036 1.00 95.06 200 SER A C 1
ATOM 1548 O O . SER A 1 200 ? -15.187 -11.255 -21.284 1.00 95.06 200 SER A O 1
ATOM 1550 N N . HIS A 1 201 ? -13.089 -11.874 -21.806 1.00 95.06 201 HIS A N 1
ATOM 1551 C CA . HIS A 1 201 ? -12.898 -10.905 -22.894 1.00 95.06 201 HIS A CA 1
ATOM 1552 C C . HIS A 1 201 ? -12.578 -11.548 -24.247 1.00 95.06 201 HIS A C 1
ATOM 1554 O O . HIS A 1 201 ? -12.424 -10.837 -25.236 1.00 95.06 201 HIS A O 1
ATOM 1560 N N . GLY A 1 202 ? -12.453 -12.877 -24.314 1.00 95.38 202 GLY A N 1
ATOM 1561 C CA . GLY A 1 202 ? -12.095 -13.575 -25.550 1.00 95.38 202 GLY A CA 1
ATOM 1562 C C . GLY A 1 202 ? -10.679 -13.254 -26.046 1.00 95.38 202 GLY A C 1
ATOM 1563 O O . GLY A 1 202 ? -10.432 -13.280 -27.248 1.00 95.38 202 GLY A O 1
ATOM 1564 N N . ILE A 1 203 ? -9.751 -12.916 -25.142 1.00 94.69 203 ILE A N 1
ATOM 1565 C CA . ILE A 1 203 ? -8.382 -12.507 -25.495 1.00 94.69 203 ILE A CA 1
ATOM 1566 C C . ILE A 1 203 ? -7.443 -13.710 -25.416 1.00 94.69 203 ILE A C 1
ATOM 1568 O O . ILE A 1 203 ? -7.428 -14.424 -24.416 1.00 94.69 203 ILE A O 1
ATOM 1572 N N . HIS A 1 204 ? -6.600 -13.883 -26.433 1.00 96.25 204 HIS A N 1
ATOM 1573 C CA . HIS A 1 204 ? -5.481 -14.825 -26.412 1.00 96.25 204 HIS A CA 1
ATOM 1574 C C . HIS A 1 204 ? -4.159 -14.082 -26.242 1.00 96.25 204 HIS A C 1
ATOM 1576 O O . HIS A 1 204 ? -3.927 -13.050 -26.875 1.00 96.25 204 HIS A O 1
ATOM 1582 N N . CYS A 1 205 ? -3.263 -14.611 -25.412 1.00 95.31 205 CYS A N 1
ATOM 1583 C CA . CYS A 1 205 ? -1.917 -14.068 -25.290 1.00 95.31 205 CYS A CA 1
ATOM 1584 C C . CYS A 1 205 ? -0.869 -15.155 -25.058 1.00 95.31 205 CYS A C 1
ATOM 1586 O O . CYS A 1 205 ? -1.074 -16.090 -24.292 1.00 95.31 205 CYS A O 1
ATOM 1588 N N . LYS A 1 206 ? 0.309 -14.980 -25.661 1.00 95.75 206 LYS A N 1
ATOM 1589 C CA . LYS A 1 206 ? 1.439 -15.903 -25.486 1.00 95.75 206 LYS A CA 1
ATOM 1590 C C . LYS A 1 206 ? 2.045 -15.840 -24.081 1.00 95.75 206 LYS A C 1
ATOM 1592 O O . LYS A 1 206 ? 2.396 -16.860 -23.501 1.00 95.75 206 LYS A O 1
ATOM 1597 N N . HIS A 1 207 ? 2.160 -14.629 -23.534 1.00 95.38 207 HIS A N 1
ATOM 1598 C CA . HIS A 1 207 ? 2.750 -14.379 -22.220 1.00 95.38 207 HIS A CA 1
ATOM 1599 C C . HIS A 1 207 ? 1.756 -13.653 -21.314 1.00 95.38 207 HIS A C 1
ATOM 1601 O O . HIS A 1 207 ? 1.176 -12.627 -21.701 1.00 95.38 207 HIS A O 1
ATOM 1607 N N . LEU A 1 208 ? 1.610 -14.177 -20.100 1.00 94.69 208 LEU A N 1
ATOM 1608 C CA . LEU A 1 208 ? 0.764 -13.652 -19.039 1.00 94.69 208 LEU A CA 1
ATOM 1609 C C . LEU A 1 208 ? 1.631 -13.302 -17.830 1.00 94.69 208 LEU A C 1
ATOM 1611 O O . LEU A 1 208 ? 2.487 -14.086 -17.429 1.00 94.69 208 LEU A O 1
ATOM 1615 N N . VAL A 1 209 ? 1.387 -12.136 -17.242 1.00 94.19 209 VAL A N 1
ATOM 1616 C CA . VAL A 1 209 ? 2.044 -11.691 -16.011 1.00 94.19 209 VAL A CA 1
ATOM 1617 C C . VAL A 1 209 ? 0.971 -11.256 -15.021 1.00 94.19 209 VAL A C 1
ATOM 1619 O O . VAL A 1 209 ? 0.118 -10.421 -15.333 1.00 94.19 209 VAL A O 1
ATOM 1622 N N . LEU A 1 210 ? 1.022 -11.826 -13.820 1.00 92.12 210 LEU A N 1
ATOM 1623 C CA . LEU A 1 210 ? 0.074 -11.548 -12.746 1.00 92.12 210 LEU A CA 1
ATOM 1624 C C . LEU A 1 210 ? 0.597 -10.391 -11.890 1.00 92.12 210 LEU A C 1
ATOM 1626 O O . LEU A 1 210 ? 1.438 -10.574 -11.017 1.00 92.12 210 LEU A O 1
ATOM 1630 N N . ALA A 1 211 ? 0.095 -9.187 -12.154 1.00 89.94 211 ALA A N 1
ATOM 1631 C CA . ALA A 1 211 ? 0.433 -7.954 -11.441 1.00 89.94 211 ALA A CA 1
ATOM 1632 C C . ALA A 1 211 ? -0.768 -7.420 -10.631 1.00 89.94 211 ALA A C 1
ATOM 1634 O O . ALA A 1 211 ? -0.900 -6.216 -10.404 1.00 89.94 211 ALA A O 1
ATOM 1635 N N . SER A 1 212 ? -1.664 -8.315 -10.195 1.00 84.31 212 SER A N 1
ATOM 1636 C CA . SER A 1 212 ? -2.967 -7.969 -9.607 1.00 84.31 212 SER A CA 1
ATOM 1637 C C . SER A 1 212 ? -2.872 -7.470 -8.159 1.00 84.31 212 SER A C 1
ATOM 1639 O O . SER A 1 212 ? -3.865 -7.033 -7.583 1.00 84.31 212 SER A O 1
ATOM 1641 N N . GLY A 1 213 ? -1.680 -7.532 -7.560 1.00 82.62 213 GLY A N 1
ATOM 1642 C CA . GLY A 1 213 ? -1.443 -7.244 -6.148 1.00 82.62 213 GLY A CA 1
ATOM 1643 C C . GLY A 1 213 ? -1.825 -8.407 -5.225 1.00 82.62 213 GLY A C 1
ATOM 1644 O O . GLY A 1 213 ? -2.549 -9.326 -5.602 1.00 82.62 213 GLY A O 1
ATOM 1645 N N . ILE A 1 214 ? -1.324 -8.355 -3.989 1.00 81.31 214 ILE A N 1
ATOM 1646 C CA . ILE A 1 214 ? -1.423 -9.445 -2.997 1.00 81.31 214 ILE A CA 1
ATOM 1647 C C . ILE A 1 214 ? -2.515 -9.228 -1.934 1.00 81.31 214 ILE A C 1
ATOM 1649 O O . ILE A 1 214 ? -2.694 -10.062 -1.054 1.00 81.31 214 ILE A O 1
ATOM 1653 N N . PHE A 1 215 ? -3.262 -8.123 -2.006 1.00 83.12 215 PHE A N 1
ATOM 1654 C CA . PHE A 1 215 ? -4.261 -7.724 -1.003 1.00 83.12 215 PHE A CA 1
ATOM 1655 C C . PHE A 1 215 ? -5.569 -7.260 -1.653 1.00 83.12 215 PHE A C 1
ATOM 1657 O O . PHE A 1 215 ? -6.058 -6.173 -1.354 1.00 83.12 215 PHE A O 1
ATOM 1664 N N . THR A 1 216 ? -6.088 -8.017 -2.616 1.00 79.31 216 THR A N 1
ATOM 1665 C CA . THR A 1 216 ? -7.225 -7.611 -3.460 1.00 79.31 216 THR A CA 1
ATOM 1666 C C . THR A 1 216 ? -8.584 -7.753 -2.782 1.00 79.31 216 THR A C 1
ATOM 1668 O O . THR A 1 216 ? -9.508 -7.026 -3.130 1.00 79.31 216 THR A O 1
ATOM 1671 N N . VAL A 1 217 ? -8.714 -8.643 -1.796 1.00 86.56 217 VAL A N 1
ATOM 1672 C CA . VAL A 1 217 ? -9.999 -8.965 -1.163 1.00 86.56 217 VAL A CA 1
ATOM 1673 C C . VAL A 1 217 ? -10.019 -8.480 0.282 1.00 86.56 217 VAL A C 1
ATOM 1675 O O . VAL A 1 217 ? -9.204 -8.911 1.100 1.00 86.56 217 VAL A O 1
ATOM 1678 N N . ASN A 1 218 ? -10.978 -7.612 0.610 1.00 87.44 218 ASN A N 1
ATOM 1679 C CA . ASN A 1 218 ? -11.276 -7.243 1.995 1.00 87.44 218 ASN A CA 1
ATOM 1680 C C . ASN A 1 218 ? -11.852 -8.442 2.747 1.00 87.44 218 ASN A C 1
ATOM 1682 O O . ASN A 1 218 ? -12.713 -9.149 2.225 1.00 87.44 218 ASN A O 1
ATOM 1686 N N . ILE A 1 219 ? -11.392 -8.664 3.977 1.00 90.62 219 ILE A N 1
ATOM 1687 C CA . ILE A 1 219 ? -11.987 -9.678 4.848 1.00 90.62 219 ILE A CA 1
ATOM 1688 C C . ILE A 1 219 ? -13.330 -9.118 5.343 1.00 90.62 219 ILE A C 1
ATOM 1690 O O . ILE A 1 219 ? -13.325 -8.086 6.019 1.00 90.62 219 ILE A O 1
ATOM 1694 N N . PRO A 1 220 ? -14.473 -9.739 4.992 1.00 91.12 220 PRO A N 1
ATOM 1695 C CA . PRO A 1 220 ? -15.772 -9.223 5.392 1.00 91.12 220 PRO A CA 1
ATOM 1696 C C . PRO A 1 220 ? -15.990 -9.408 6.900 1.00 91.12 220 PRO A C 1
ATOM 1698 O O . PRO A 1 220 ? -15.429 -10.336 7.495 1.00 91.12 220 PRO A O 1
ATOM 1701 N N . PRO A 1 221 ? -16.820 -8.559 7.526 1.00 93.19 221 PRO A N 1
ATOM 1702 C CA . PRO A 1 221 ? -17.229 -8.766 8.905 1.00 93.19 221 PRO A CA 1
ATOM 1703 C C . PRO A 1 221 ? -17.966 -10.104 9.067 1.00 93.19 221 PRO A C 1
ATOM 1705 O O . PRO A 1 221 ? -18.688 -10.526 8.161 1.00 93.19 221 PRO A O 1
ATOM 1708 N N . PRO A 1 222 ? -17.809 -10.788 10.216 1.00 94.75 222 PRO A N 1
ATOM 1709 C CA . PRO A 1 222 ? -18.575 -11.990 10.517 1.00 94.75 222 PRO A CA 1
ATOM 1710 C C . PRO A 1 222 ? -20.084 -11.691 10.519 1.00 94.75 222 PRO A C 1
ATOM 1712 O O . PRO A 1 222 ? -20.469 -10.564 10.838 1.00 94.75 222 PRO A O 1
ATOM 1715 N N . PRO A 1 223 ? -20.954 -12.694 10.270 1.00 95.25 223 PRO A N 1
ATOM 1716 C CA . PRO A 1 223 ? -22.408 -12.503 10.205 1.00 95.25 223 PRO A CA 1
ATOM 1717 C C . PRO A 1 223 ? -23.011 -11.781 11.417 1.00 95.25 223 PRO A C 1
ATOM 1719 O O . PRO A 1 223 ? -23.944 -11.001 11.270 1.00 95.25 223 PRO A O 1
ATOM 1722 N N . LEU A 1 224 ? -22.428 -11.978 12.604 1.00 95.38 224 LEU A N 1
ATOM 1723 C CA . LEU A 1 224 ? -22.813 -11.289 13.839 1.00 95.38 224 LEU A CA 1
ATOM 1724 C C . LEU A 1 224 ? -22.771 -9.755 13.726 1.00 95.38 224 LEU A C 1
ATOM 1726 O O . LEU A 1 224 ? -23.553 -9.069 14.371 1.00 95.38 224 LEU A O 1
ATOM 1730 N N . LEU A 1 225 ? -21.850 -9.220 12.924 1.00 95.19 225 LEU A N 1
ATOM 1731 C CA . LEU A 1 225 ? -21.646 -7.787 12.716 1.00 95.19 225 LEU A CA 1
ATOM 1732 C C . LEU A 1 225 ? -22.337 -7.255 11.455 1.00 95.19 225 LEU A C 1
ATOM 1734 O O . LEU A 1 225 ? -22.322 -6.045 11.237 1.00 95.19 225 LEU A O 1
ATOM 1738 N N . ALA A 1 226 ? -22.953 -8.124 10.646 1.00 91.88 226 ALA A N 1
ATOM 1739 C CA . ALA A 1 226 ? -23.655 -7.730 9.426 1.00 91.88 226 ALA A CA 1
ATOM 1740 C C . ALA A 1 226 ? -24.711 -6.625 9.646 1.00 91.88 226 ALA A C 1
ATOM 1742 O O . ALA A 1 226 ? -24.769 -5.719 8.823 1.00 91.88 226 ALA A O 1
ATOM 1743 N N . PRO A 1 227 ? -25.479 -6.584 10.758 1.00 91.38 227 PRO A N 1
ATOM 1744 C CA . PRO A 1 227 ? -26.439 -5.496 10.979 1.00 91.38 227 PRO A CA 1
ATOM 1745 C C . PRO A 1 227 ? -25.813 -4.095 11.086 1.00 91.38 227 PRO A C 1
ATOM 1747 O O . PRO A 1 227 ? -26.526 -3.102 10.991 1.00 91.38 227 PRO A O 1
ATOM 1750 N N . LEU A 1 228 ? -24.498 -3.993 11.314 1.00 90.50 228 LEU A N 1
ATOM 1751 C CA . LEU A 1 228 ? -23.798 -2.719 11.493 1.00 90.50 228 LEU A CA 1
ATOM 1752 C C . LEU A 1 228 ? -23.073 -2.236 10.230 1.00 90.50 228 LEU A C 1
ATOM 1754 O O . LEU A 1 228 ? -22.526 -1.137 10.246 1.00 90.50 228 LEU A O 1
ATOM 1758 N N . THR A 1 229 ? -23.018 -3.030 9.155 1.00 86.94 229 THR A N 1
ATOM 1759 C CA . THR A 1 229 ? -22.184 -2.705 7.982 1.00 86.94 229 THR A CA 1
ATOM 1760 C C . THR A 1 229 ? -22.698 -1.538 7.157 1.00 86.94 229 THR A C 1
ATOM 1762 O O . THR A 1 229 ? -21.902 -0.857 6.521 1.00 86.94 229 THR A O 1
ATOM 1765 N N . GLU A 1 230 ? -24.008 -1.307 7.171 1.00 85.69 230 GLU A N 1
ATOM 1766 C CA . GLU A 1 230 ? -24.666 -0.215 6.439 1.00 85.69 230 GLU A CA 1
ATOM 1767 C C . GLU A 1 230 ? -25.117 0.923 7.369 1.00 85.69 230 GLU A C 1
ATOM 1769 O O . GLU A 1 230 ? -25.719 1.899 6.927 1.00 85.69 230 GLU A O 1
ATOM 1774 N N . LEU A 1 231 ? -24.837 0.808 8.671 1.00 88.19 231 LEU A N 1
ATOM 1775 C CA . LEU A 1 231 ? -25.247 1.789 9.666 1.00 88.19 231 LEU A CA 1
ATOM 1776 C C . LEU A 1 231 ? -24.313 3.007 9.630 1.00 88.19 231 LEU A C 1
ATOM 1778 O O . LEU A 1 231 ? -23.109 2.868 9.851 1.00 88.19 231 LEU A O 1
ATOM 1782 N N . ASP A 1 232 ? -24.876 4.200 9.424 1.00 88.31 232 ASP A N 1
ATOM 1783 C CA . ASP A 1 232 ? -24.140 5.462 9.558 1.00 88.31 232 ASP A CA 1
ATOM 1784 C C . ASP A 1 232 ? -24.944 6.538 10.301 1.00 88.31 232 ASP A C 1
ATOM 1786 O O . ASP A 1 232 ? -25.560 7.440 9.733 1.00 88.31 232 ASP A O 1
ATOM 1790 N N . LEU A 1 233 ? -24.927 6.435 11.626 1.00 91.19 233 LEU A N 1
ATOM 1791 C CA . LEU A 1 233 ? -25.403 7.455 12.552 1.00 91.19 233 LEU A CA 1
ATOM 1792 C C . LEU A 1 233 ? -24.191 8.266 13.027 1.00 91.19 233 LEU A C 1
ATOM 1794 O O . LEU A 1 233 ? -23.493 7.899 13.977 1.00 91.19 233 LEU A O 1
ATOM 1798 N N . THR A 1 234 ? -23.908 9.367 12.334 1.00 85.94 234 THR A N 1
ATOM 1799 C CA . THR A 1 234 ? -22.682 10.172 12.506 1.00 85.94 234 THR A CA 1
ATOM 1800 C C . THR A 1 234 ? -22.522 10.797 13.896 1.00 85.94 234 THR A C 1
ATOM 1802 O O . THR A 1 234 ? -21.395 11.051 14.328 1.00 85.94 234 THR A O 1
ATOM 1805 N N . THR A 1 235 ? -23.627 11.007 14.619 1.00 89.06 235 THR A N 1
ATOM 1806 C CA . THR A 1 235 ? -23.650 11.516 16.002 1.00 89.06 235 THR A CA 1
ATOM 1807 C C . THR A 1 235 ? -23.372 10.438 17.047 1.00 89.06 235 THR A C 1
ATOM 1809 O O . THR A 1 235 ? -22.976 10.755 18.168 1.00 89.06 235 THR A O 1
ATOM 1812 N N . GLU A 1 236 ? -23.561 9.171 16.687 1.00 94.88 236 GLU A N 1
ATOM 1813 C CA . GLU A 1 236 ? -23.387 8.021 17.567 1.00 94.88 236 GLU A CA 1
ATOM 1814 C C . GLU A 1 236 ? -21.964 7.428 17.448 1.00 94.88 236 GLU A C 1
ATOM 1816 O O . GLU A 1 236 ? -21.236 7.706 16.479 1.00 94.88 236 GLU A O 1
ATOM 1821 N N . PRO A 1 237 ? -21.515 6.625 18.435 1.00 96.38 237 PRO A N 1
ATOM 1822 C CA . PRO A 1 237 ? -20.149 6.110 18.474 1.00 96.38 237 PRO A CA 1
ATOM 1823 C C . PRO A 1 237 ? -19.754 5.291 17.237 1.00 96.38 237 PRO A C 1
ATOM 1825 O O . PRO A 1 237 ? -20.513 4.447 16.763 1.00 96.38 237 PRO A O 1
ATOM 1828 N N . LEU A 1 238 ? -18.529 5.498 16.751 1.00 96.44 238 LEU A N 1
ATOM 1829 C CA . LEU A 1 238 ? -17.904 4.663 15.725 1.00 96.44 238 LEU A CA 1
ATOM 1830 C C . LEU A 1 238 ? -17.198 3.477 16.389 1.00 96.44 238 LEU A C 1
ATOM 1832 O O . LEU A 1 238 ? -16.287 3.675 17.197 1.00 96.44 238 LEU A O 1
ATOM 1836 N N . VAL A 1 239 ? -17.573 2.255 16.019 1.00 97.25 239 VAL A N 1
ATOM 1837 C CA . VAL A 1 239 ? -16.845 1.044 16.411 1.00 97.25 239 VAL A CA 1
ATOM 1838 C C . VAL A 1 239 ? -15.763 0.762 15.380 1.00 97.25 239 VAL A C 1
ATOM 1840 O O . VAL A 1 239 ? -16.056 0.582 14.203 1.00 97.25 239 VAL A O 1
ATOM 1843 N N . VAL A 1 240 ? -14.512 0.694 15.820 1.00 97.62 240 VAL A N 1
ATOM 1844 C CA . VAL A 1 240 ? -13.359 0.342 14.983 1.00 97.62 240 VAL A CA 1
ATOM 1845 C C . VAL A 1 240 ? -12.840 -1.016 15.433 1.00 97.62 240 VAL A C 1
ATOM 1847 O O . VAL A 1 240 ? -12.538 -1.189 16.612 1.00 97.62 240 VAL A O 1
ATOM 1850 N N . ILE A 1 241 ? -12.726 -1.974 14.511 1.00 97.62 241 ILE A N 1
ATOM 1851 C CA . ILE A 1 241 ? -12.198 -3.315 14.795 1.00 97.62 241 ILE A CA 1
ATOM 1852 C C . ILE A 1 241 ? -10.944 -3.558 13.962 1.00 97.62 241 ILE A C 1
ATOM 1854 O O . ILE A 1 241 ? -11.019 -3.635 12.739 1.00 97.62 241 ILE A O 1
ATOM 1858 N N . GLY A 1 242 ? -9.801 -3.718 14.622 1.00 96.56 242 GLY A N 1
ATOM 1859 C CA . GLY A 1 242 ? -8.507 -3.948 13.976 1.00 96.56 242 GLY A CA 1
ATOM 1860 C C . GLY A 1 242 ? -7.372 -3.287 14.749 1.00 96.56 242 GLY A C 1
ATOM 1861 O O . GLY A 1 242 ? -7.608 -2.428 15.579 1.00 96.56 242 GLY A O 1
ATOM 1862 N N . SER A 1 243 ? -6.126 -3.689 14.506 1.00 96.12 243 SER A N 1
ATOM 1863 C CA . SER A 1 243 ? -4.950 -3.154 15.222 1.00 96.12 243 SER A CA 1
ATOM 1864 C C . SER A 1 243 ? -3.896 -2.529 14.300 1.00 96.12 243 SER A C 1
ATOM 1866 O O . SER A 1 243 ? -2.820 -2.146 14.764 1.00 96.12 243 SER A O 1
ATOM 1868 N N . GLY A 1 244 ? -4.174 -2.466 12.994 1.00 94.94 244 GLY A N 1
ATOM 1869 C CA . GLY A 1 244 ? -3.242 -2.014 11.960 1.00 94.94 244 GLY A CA 1
ATOM 1870 C C . GLY A 1 244 ? -3.444 -0.565 11.510 1.00 94.94 244 GLY A C 1
ATOM 1871 O O . GLY A 1 244 ? -4.233 0.181 12.085 1.00 94.94 244 GLY A O 1
ATOM 1872 N N . PHE A 1 245 ? -2.746 -0.190 10.434 1.00 93.50 245 PHE A N 1
ATOM 1873 C CA . PHE A 1 245 ? -2.804 1.157 9.855 1.00 93.50 245 PHE A CA 1
ATOM 1874 C C . PHE A 1 245 ? -4.210 1.572 9.435 1.00 93.50 245 PHE A C 1
ATOM 1876 O O . PHE A 1 245 ? -4.641 2.642 9.826 1.00 93.50 245 PHE A O 1
ATOM 18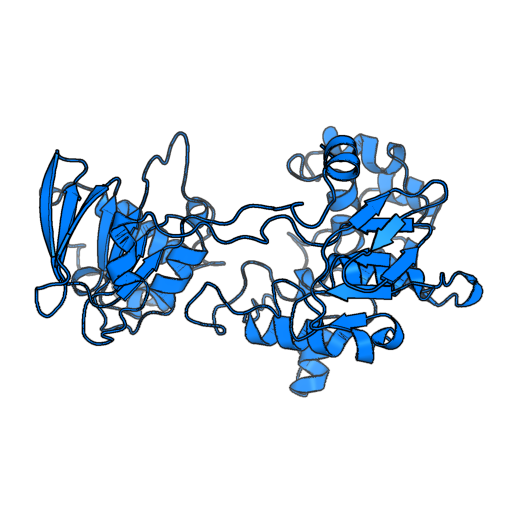83 N N . SER A 1 246 ? -4.981 0.705 8.770 1.00 92.38 246 SER A N 1
ATOM 1884 C CA . SER A 1 246 ? -6.346 1.066 8.366 1.00 92.38 246 SER A CA 1
ATOM 1885 C C . SER A 1 246 ? -7.255 1.376 9.561 1.00 92.38 246 SER A C 1
ATOM 1887 O O . SER A 1 246 ? -8.045 2.312 9.501 1.00 92.38 246 SER A O 1
ATOM 1889 N N . ALA A 1 247 ? -7.128 0.637 10.672 1.00 95.12 247 ALA A N 1
ATOM 1890 C CA . ALA A 1 247 ? -7.868 0.935 11.901 1.00 95.12 247 ALA A CA 1
ATOM 1891 C C . ALA A 1 247 ? -7.460 2.298 12.481 1.00 95.12 247 ALA A C 1
ATOM 1893 O O . ALA A 1 247 ? -8.321 3.095 12.852 1.00 95.12 247 ALA A O 1
ATOM 1894 N N . ALA A 1 248 ? -6.158 2.599 12.495 1.00 95.12 248 ALA A N 1
ATOM 1895 C CA . ALA A 1 248 ? -5.672 3.918 12.879 1.00 95.12 248 ALA A CA 1
ATOM 1896 C C . ALA A 1 248 ? -6.193 5.019 11.944 1.00 95.12 248 ALA A C 1
ATOM 1898 O O . ALA A 1 248 ? -6.637 6.047 12.439 1.00 95.12 248 ALA A O 1
ATOM 1899 N N . ASP A 1 249 ? -6.223 4.791 10.634 1.00 93.50 249 ASP A N 1
ATOM 1900 C CA . ASP A 1 249 ? -6.738 5.726 9.631 1.00 93.50 249 ASP A CA 1
ATOM 1901 C C . ASP A 1 249 ? -8.199 6.100 9.890 1.00 93.50 249 ASP A C 1
ATOM 1903 O O . ASP A 1 249 ? -8.559 7.280 9.864 1.00 93.50 249 ASP A O 1
ATOM 1907 N N . ALA A 1 250 ? -9.039 5.111 10.209 1.00 93.38 250 ALA A N 1
ATOM 1908 C CA . ALA A 1 250 ? -10.433 5.347 10.574 1.00 93.38 250 ALA A CA 1
ATOM 1909 C C . ALA A 1 250 ? -10.566 6.164 11.868 1.00 93.38 250 ALA A C 1
ATOM 1911 O O . ALA A 1 250 ? -11.425 7.039 11.958 1.00 93.38 250 ALA A O 1
ATOM 1912 N N . ILE A 1 251 ? -9.693 5.925 12.851 1.00 94.56 251 ILE A N 1
ATOM 1913 C CA . ILE A 1 251 ? -9.643 6.692 14.105 1.00 94.56 251 ILE A CA 1
ATOM 1914 C C . ILE A 1 251 ? -9.194 8.135 13.855 1.00 94.56 251 ILE A C 1
ATOM 1916 O O . ILE A 1 251 ? -9.779 9.064 14.405 1.00 94.56 251 ILE A O 1
ATOM 1920 N N . ILE A 1 252 ? -8.157 8.312 13.035 1.00 92.69 252 ILE A N 1
ATOM 1921 C CA . ILE A 1 252 ? -7.562 9.603 12.673 1.00 92.69 252 ILE A CA 1
ATOM 1922 C C . ILE A 1 252 ? -8.563 10.461 11.895 1.00 92.69 252 ILE A C 1
ATOM 1924 O O . ILE A 1 252 ? -8.654 11.662 12.134 1.00 92.69 252 ILE A O 1
ATOM 1928 N N . SER A 1 253 ? -9.328 9.835 11.003 1.00 90.81 253 SER A N 1
ATOM 1929 C CA . SER A 1 253 ? -10.282 10.512 10.118 1.00 90.81 253 SER A CA 1
ATOM 1930 C C . SER A 1 253 ? -11.637 10.790 10.757 1.00 90.81 253 SER A C 1
ATOM 1932 O O . SER A 1 253 ? -12.416 11.580 10.226 1.00 90.81 253 SER A O 1
ATOM 1934 N N . ALA A 1 254 ? -11.964 10.124 11.866 1.00 91.56 254 ALA A N 1
ATOM 1935 C CA . ALA A 1 254 ? -13.231 10.346 12.544 1.00 91.56 254 ALA A CA 1
ATOM 1936 C C . ALA A 1 254 ? -13.303 11.782 13.103 1.00 91.56 254 ALA A C 1
ATOM 1938 O O . ALA A 1 254 ? -12.313 12.270 13.661 1.00 91.56 254 ALA A O 1
ATOM 1939 N N . PRO A 1 255 ? -14.476 12.450 13.050 1.00 91.12 255 PRO A N 1
ATOM 1940 C CA . PRO A 1 255 ? -14.636 13.795 13.600 1.00 91.12 255 PRO A CA 1
ATOM 1941 C C . PRO A 1 255 ? -14.117 13.882 15.045 1.00 91.12 255 PRO A C 1
ATOM 1943 O O . PRO A 1 255 ? -14.390 12.965 15.825 1.00 91.12 255 PRO A O 1
ATOM 1946 N N . PRO A 1 256 ? -13.414 14.955 15.462 1.00 89.81 256 PRO A N 1
ATOM 1947 C CA . PRO A 1 256 ? -12.807 15.058 16.798 1.00 89.81 256 PRO A CA 1
ATOM 1948 C C . PRO A 1 256 ? -13.767 14.815 17.966 1.00 89.81 256 PRO A C 1
ATOM 1950 O O . PRO A 1 256 ? -13.357 14.336 19.022 1.00 89.81 256 PRO A O 1
ATOM 1953 N N . THR A 1 257 ? -15.042 15.147 17.769 1.00 90.56 257 THR A N 1
ATOM 195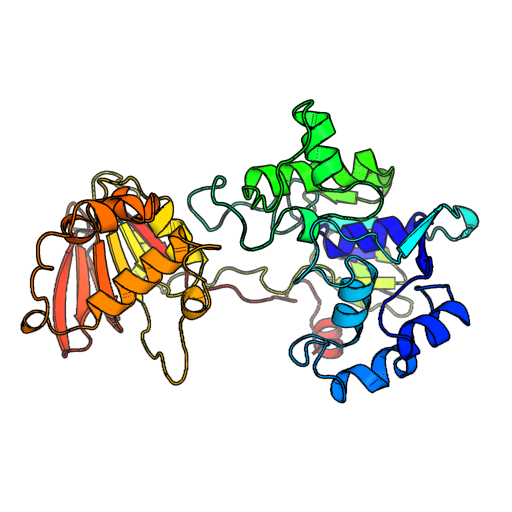4 C CA . THR A 1 257 ? -16.122 15.027 18.753 1.00 90.56 257 THR A CA 1
ATOM 1955 C C . THR A 1 257 ? -16.796 13.655 18.756 1.00 90.56 257 THR A C 1
ATOM 1957 O O . THR A 1 257 ? -17.475 13.320 19.727 1.00 90.56 257 THR A O 1
ATOM 1960 N N . ARG A 1 258 ? -16.618 12.840 17.706 1.00 93.88 258 ARG A N 1
ATOM 1961 C CA . ARG A 1 258 ? -17.262 11.524 17.597 1.00 93.88 258 ARG A CA 1
ATOM 1962 C C . ARG A 1 258 ? -16.594 10.537 18.550 1.00 93.88 258 ARG A C 1
ATOM 1964 O O . ARG A 1 258 ? -15.377 10.339 18.500 1.00 93.88 258 ARG A O 1
ATOM 1971 N N . LYS A 1 259 ? -17.382 9.883 19.405 1.00 96.06 259 LYS A N 1
ATOM 1972 C CA . LYS A 1 259 ? -16.871 8.814 20.273 1.00 96.06 259 LYS A CA 1
ATOM 1973 C C . LYS A 1 259 ? -16.387 7.631 19.434 1.00 96.06 259 LYS A C 1
ATOM 1975 O O . LYS A 1 259 ? -17.029 7.259 18.457 1.00 96.06 259 LYS A O 1
ATOM 1980 N N . ILE A 1 260 ? -15.263 7.051 19.831 1.00 97.56 260 ILE A N 1
ATOM 1981 C CA . ILE A 1 260 ? -14.636 5.895 19.197 1.00 97.56 260 ILE A CA 1
ATOM 1982 C C . ILE A 1 260 ? -14.596 4.764 20.214 1.00 97.56 260 ILE A C 1
ATOM 1984 O O . ILE A 1 260 ? -14.051 4.937 21.303 1.00 97.56 260 ILE A O 1
ATOM 1988 N N . ILE A 1 261 ? -15.122 3.607 19.824 1.00 98.06 261 ILE A N 1
ATOM 1989 C CA . ILE A 1 261 ? -14.981 2.343 20.544 1.00 98.06 261 ILE A CA 1
ATOM 1990 C C . ILE A 1 261 ? -14.018 1.484 19.724 1.00 98.06 261 ILE A C 1
ATOM 1992 O O . ILE A 1 261 ? -14.371 0.998 18.653 1.00 98.06 261 ILE A O 1
ATOM 1996 N N . HIS A 1 262 ? -12.782 1.334 20.189 1.00 98.38 262 HIS A N 1
ATOM 1997 C CA . HIS A 1 262 ? -11.722 0.661 19.446 1.00 98.38 262 HIS A CA 1
ATOM 1998 C C . HIS A 1 262 ? -11.452 -0.730 20.021 1.00 98.38 262 HIS A C 1
ATOM 2000 O O . HIS A 1 262 ? -10.886 -0.860 21.104 1.00 98.38 262 HIS A O 1
ATOM 2006 N N . ILE A 1 263 ? -11.833 -1.766 19.278 1.00 98.31 263 ILE A N 1
ATOM 2007 C CA . ILE A 1 263 ? -11.616 -3.173 19.616 1.00 98.31 263 ILE A CA 1
ATOM 2008 C C . ILE A 1 263 ? -10.393 -3.667 18.845 1.00 98.31 263 ILE A C 1
ATOM 2010 O O . ILE A 1 263 ? -10.368 -3.646 17.613 1.00 98.31 263 ILE A O 1
ATOM 2014 N N . PHE A 1 264 ? -9.372 -4.134 19.558 1.00 97.94 264 PHE A N 1
ATOM 2015 C CA . PHE A 1 264 ? -8.117 -4.545 18.933 1.00 97.94 264 PHE A CA 1
ATOM 2016 C C . PHE A 1 264 ? -7.470 -5.713 19.666 1.00 97.94 264 PHE A C 1
ATOM 2018 O O . PHE A 1 264 ? -7.548 -5.825 20.888 1.00 97.94 264 PHE A O 1
ATOM 2025 N N . GLN A 1 265 ? -6.773 -6.567 18.916 1.00 95.38 265 GLN A N 1
ATOM 2026 C CA . GLN A 1 265 ? -5.914 -7.585 19.508 1.00 95.38 265 GLN A CA 1
ATOM 2027 C C . GLN A 1 265 ? -4.662 -6.925 20.097 1.00 95.38 265 GLN A C 1
ATOM 2029 O O . GLN A 1 265 ? -3.989 -6.140 19.424 1.00 95.38 265 GLN A O 1
ATOM 2034 N N . TRP A 1 266 ? -4.342 -7.263 21.343 1.00 95.94 266 TRP A N 1
ATOM 2035 C CA . TRP A 1 266 ? -3.171 -6.778 22.058 1.00 95.94 266 TRP A CA 1
ATOM 2036 C C . TRP A 1 266 ? -2.315 -7.944 22.553 1.00 95.94 266 TRP A C 1
ATOM 2038 O O . TRP A 1 266 ? -2.595 -8.550 23.584 1.00 95.94 266 TRP A O 1
ATOM 2048 N N . ASN A 1 267 ? -1.256 -8.240 21.800 1.00 94.19 267 ASN A N 1
ATOM 2049 C CA . ASN A 1 267 ? -0.209 -9.195 22.161 1.00 94.19 267 ASN A CA 1
ATOM 2050 C C . ASN A 1 267 ? 1.141 -8.629 21.676 1.00 94.19 267 ASN A C 1
ATOM 2052 O O . ASN A 1 267 ? 1.607 -8.989 20.596 1.00 94.19 267 ASN A O 1
ATOM 2056 N N . PRO A 1 268 ? 1.736 -7.660 22.397 1.00 92.06 268 PRO A N 1
ATOM 2057 C CA . PRO A 1 268 ? 2.913 -6.933 21.922 1.00 92.06 268 PRO A CA 1
ATOM 2058 C C . PRO A 1 268 ? 4.166 -7.805 21.781 1.00 92.06 268 PRO A C 1
ATOM 2060 O O . PRO A 1 268 ? 5.085 -7.389 21.074 1.00 92.06 268 PRO A O 1
ATOM 2063 N N . ASP A 1 269 ? 4.206 -8.967 22.432 1.00 92.44 269 ASP A N 1
ATOM 2064 C CA . ASP A 1 269 ? 5.379 -9.838 22.464 1.00 92.44 269 ASP A CA 1
ATOM 2065 C C . ASP A 1 269 ? 5.407 -10.798 21.269 1.00 92.44 269 ASP A C 1
ATOM 2067 O O . ASP A 1 269 ? 6.441 -10.921 20.617 1.00 92.44 269 ASP A O 1
ATOM 2071 N N . GLU A 1 270 ? 4.273 -11.407 20.909 1.00 94.12 270 GLU A N 1
ATOM 2072 C CA . GLU A 1 270 ? 4.214 -12.360 19.787 1.00 94.12 270 GLU A CA 1
ATOM 2073 C C . GLU A 1 270 ? 3.636 -11.753 18.503 1.00 94.12 270 GLU A C 1
ATOM 2075 O O . GLU A 1 270 ? 4.002 -12.153 17.398 1.00 94.12 270 GLU A O 1
ATOM 2080 N N . ARG A 1 271 ? 2.696 -10.808 18.623 1.00 91.88 271 ARG A N 1
ATOM 2081 C CA . ARG A 1 271 ? 1.967 -10.206 17.492 1.00 91.88 271 ARG A CA 1
ATOM 2082 C C . ARG A 1 271 ? 1.791 -8.699 17.695 1.00 91.88 271 ARG A C 1
ATOM 2084 O O . ARG A 1 271 ? 0.662 -8.224 17.871 1.00 91.88 271 ARG A O 1
ATOM 2091 N N . PRO A 1 272 ? 2.891 -7.924 17.709 1.00 93.38 272 PRO A N 1
ATOM 2092 C CA . PRO A 1 272 ? 2.805 -6.488 17.909 1.00 93.38 272 PRO A CA 1
ATOM 2093 C C . PRO A 1 272 ? 1.979 -5.825 16.806 1.00 93.38 272 PRO A C 1
ATOM 2095 O O . PRO A 1 272 ? 2.088 -6.169 15.630 1.00 93.38 272 PRO A O 1
ATOM 2098 N N . SER A 1 273 ? 1.192 -4.815 17.185 1.00 95.69 273 SER A N 1
ATOM 2099 C CA . SER A 1 273 ? 0.589 -3.907 16.207 1.00 95.69 273 SER A CA 1
ATOM 2100 C C . SER A 1 273 ? 1.694 -3.282 15.343 1.00 95.69 273 SER A C 1
ATOM 2102 O O . SER A 1 273 ? 2.717 -2.857 15.896 1.00 95.69 273 SER A O 1
ATOM 2104 N N . PRO A 1 274 ? 1.495 -3.147 14.019 1.00 94.44 274 PRO A N 1
ATOM 2105 C CA . PRO A 1 274 ? 2.473 -2.496 13.149 1.00 94.44 274 PRO A CA 1
ATOM 2106 C C . PRO A 1 274 ? 2.717 -1.028 13.538 1.00 94.44 274 PRO A C 1
ATOM 2108 O O . PRO A 1 274 ? 3.796 -0.493 13.293 1.00 94.44 274 PRO A O 1
ATOM 2111 N N . LEU A 1 275 ? 1.768 -0.398 14.243 1.00 96.25 275 LEU A N 1
ATOM 2112 C CA . LEU A 1 275 ? 1.906 0.966 14.755 1.00 96.25 275 LEU A CA 1
ATOM 2113 C C . LEU A 1 275 ? 3.015 1.096 15.816 1.00 96.25 275 LEU A C 1
ATOM 2115 O O . LEU A 1 275 ? 3.480 2.203 16.084 1.00 96.25 275 LEU A O 1
ATOM 2119 N N . ARG A 1 276 ? 3.480 -0.016 16.409 1.00 95.12 276 ARG A N 1
ATOM 2120 C CA . ARG A 1 276 ? 4.610 -0.032 17.355 1.00 95.12 276 ARG A CA 1
ATOM 2121 C C . ARG A 1 276 ? 5.888 0.545 16.742 1.00 95.12 276 ARG A C 1
ATOM 2123 O O . ARG A 1 276 ? 6.671 1.155 17.466 1.00 95.12 276 ARG A O 1
ATOM 2130 N N . GLY A 1 277 ? 6.098 0.339 15.439 1.00 91.00 277 GLY A N 1
ATOM 2131 C CA . GLY A 1 277 ? 7.271 0.829 14.709 1.00 91.00 277 GLY A CA 1
ATOM 2132 C C . GLY A 1 277 ? 7.196 2.308 14.317 1.00 91.00 277 GLY A C 1
ATOM 2133 O O . GLY A 1 277 ? 8.191 2.872 13.867 1.00 91.00 277 GLY A O 1
ATOM 2134 N N . CYS A 1 278 ? 6.044 2.962 14.489 1.00 92.62 278 CYS A N 1
ATOM 2135 C CA . CYS A 1 278 ? 5.855 4.349 14.080 1.00 92.62 278 CYS A CA 1
ATOM 2136 C C . CYS A 1 278 ? 6.627 5.309 14.988 1.00 92.62 278 CYS A C 1
ATOM 2138 O O . CYS A 1 278 ? 6.251 5.566 16.134 1.00 92.62 278 CYS A O 1
ATOM 2140 N N . HIS A 1 279 ? 7.699 5.892 14.453 1.00 90.38 279 HIS A N 1
ATOM 2141 C CA . HIS A 1 279 ? 8.457 6.917 15.154 1.00 90.38 279 HIS A CA 1
ATOM 2142 C C . HIS A 1 279 ? 7.617 8.188 15.350 1.00 90.38 279 HIS A C 1
ATOM 2144 O O . HIS A 1 279 ? 7.086 8.748 14.396 1.00 90.38 279 HIS A O 1
ATOM 2150 N N . HIS A 1 280 ? 7.559 8.695 16.582 1.00 88.56 280 HIS A N 1
ATOM 2151 C CA . HIS A 1 280 ? 6.732 9.844 16.980 1.00 88.56 280 HIS A CA 1
ATOM 2152 C C . HIS A 1 280 ? 6.965 11.162 16.215 1.00 88.56 280 HIS A C 1
ATOM 2154 O O . HIS A 1 280 ? 6.081 12.014 16.225 1.00 88.56 280 HIS A O 1
ATOM 2160 N N . THR A 1 281 ? 8.124 11.338 15.571 1.00 87.00 281 THR A N 1
ATOM 2161 C CA . THR A 1 281 ? 8.417 12.518 14.738 1.00 87.00 281 THR A CA 1
ATOM 2162 C C . THR A 1 281 ? 8.008 12.314 13.281 1.00 87.00 281 THR A C 1
ATOM 2164 O O . THR A 1 281 ? 7.526 13.251 12.661 1.00 87.00 281 THR A O 1
ATOM 2167 N N . ALA A 1 282 ? 8.185 11.104 12.739 1.00 86.88 282 ALA A N 1
ATOM 2168 C CA . ALA A 1 282 ? 7.891 10.811 11.331 1.00 86.88 282 ALA A CA 1
ATOM 2169 C C . ALA A 1 282 ? 6.400 10.496 11.114 1.00 86.88 282 ALA A C 1
ATOM 2171 O O . ALA A 1 282 ? 5.797 10.925 10.136 1.00 86.88 282 ALA A O 1
ATOM 2172 N N . TYR A 1 283 ? 5.805 9.795 12.083 1.00 92.06 283 TYR A N 1
ATOM 2173 C CA . TYR A 1 283 ? 4.430 9.292 12.071 1.00 92.06 283 TYR A CA 1
ATOM 2174 C C . TYR A 1 283 ? 3.681 9.691 13.356 1.00 92.06 283 TYR A C 1
ATOM 2176 O O . TYR A 1 283 ? 3.237 8.819 14.117 1.00 92.06 283 TYR A O 1
ATOM 2184 N N . PRO A 1 284 ? 3.592 10.997 13.671 1.00 91.19 284 PRO A N 1
ATOM 2185 C CA . PRO A 1 284 ? 3.003 11.484 14.916 1.00 91.19 284 PRO A CA 1
ATOM 2186 C C . PRO A 1 284 ? 1.567 10.993 15.157 1.00 91.19 284 PRO A C 1
ATOM 2188 O O . PRO A 1 284 ? 1.194 10.697 16.298 1.00 91.19 284 PRO A O 1
ATOM 2191 N N . GLU A 1 285 ? 0.751 10.914 14.113 1.00 91.75 285 GLU A N 1
ATOM 2192 C CA . GLU A 1 285 ? -0.646 10.492 14.164 1.00 91.75 285 GLU A CA 1
ATOM 2193 C C . GLU A 1 285 ? -0.781 9.018 14.572 1.00 91.75 285 GLU A C 1
ATOM 2195 O O . GLU A 1 285 ? -1.422 8.702 15.579 1.00 91.75 285 GLU A O 1
ATOM 2200 N N . TYR A 1 286 ? -0.053 8.127 13.898 1.00 94.94 286 TYR A N 1
ATOM 2201 C CA . TYR A 1 286 ? -0.043 6.693 14.182 1.00 94.94 286 TYR A CA 1
ATOM 2202 C C . TYR A 1 286 ? 0.573 6.375 15.548 1.00 94.94 286 TYR A C 1
ATOM 2204 O O . TYR A 1 286 ? 0.023 5.582 16.317 1.00 94.94 286 TYR A O 1
ATOM 2212 N N . ALA A 1 287 ? 1.674 7.048 15.903 1.00 94.81 287 ALA A N 1
ATOM 2213 C CA . ALA A 1 287 ? 2.306 6.904 17.214 1.00 94.81 287 ALA A CA 1
ATOM 2214 C C . ALA A 1 287 ? 1.364 7.327 18.358 1.00 94.81 287 ALA A C 1
ATOM 2216 O O . ALA A 1 287 ? 1.399 6.756 19.452 1.00 94.81 287 ALA A O 1
ATOM 2217 N N . THR A 1 288 ? 0.492 8.313 18.114 1.00 94.75 288 THR A N 1
ATOM 2218 C CA . THR A 1 288 ? -0.526 8.736 19.084 1.00 94.75 288 THR A CA 1
ATOM 2219 C C . THR A 1 288 ? -1.599 7.670 19.256 1.00 94.75 288 THR A C 1
ATOM 2221 O O . THR A 1 288 ? -1.897 7.327 20.399 1.00 94.75 288 THR A O 1
ATOM 2224 N N . VAL A 1 289 ? -2.130 7.098 18.169 1.00 95.94 289 VAL A N 1
ATOM 2225 C CA . VAL A 1 289 ? -3.108 5.996 18.249 1.00 95.94 289 VAL A CA 1
ATOM 2226 C C . VAL A 1 289 ? -2.518 4.808 19.012 1.00 95.94 289 VAL A C 1
ATOM 2228 O O . VAL A 1 289 ? -3.124 4.335 19.974 1.00 95.94 289 VAL A O 1
ATOM 2231 N N . TYR A 1 290 ? -1.289 4.393 18.685 1.00 96.75 290 TYR A N 1
ATOM 2232 C CA . TYR A 1 290 ? -0.609 3.306 19.398 1.00 96.75 290 TYR A CA 1
ATOM 2233 C C . TYR A 1 290 ? -0.435 3.596 20.895 1.00 96.75 290 TYR A C 1
ATOM 2235 O O . TYR A 1 290 ? -0.621 2.719 21.743 1.00 96.75 290 TYR A O 1
ATOM 2243 N N . ARG A 1 291 ? -0.130 4.849 21.257 1.00 95.31 291 ARG A N 1
ATOM 2244 C CA . ARG A 1 291 ? -0.071 5.264 22.662 1.00 95.31 291 ARG A CA 1
ATOM 2245 C C . ARG A 1 291 ? -1.422 5.102 23.363 1.00 95.31 291 ARG A C 1
ATOM 2247 O O . ARG A 1 291 ? -1.429 4.665 24.511 1.00 95.31 291 ARG A O 1
ATOM 2254 N N . GLN A 1 292 ? -2.536 5.437 22.711 1.00 96.19 292 GLN A N 1
ATOM 2255 C CA . GLN A 1 292 ? -3.870 5.247 23.291 1.00 96.19 292 GLN A CA 1
ATOM 2256 C C . GLN A 1 292 ? -4.218 3.767 23.455 1.00 96.19 292 GLN A C 1
ATOM 2258 O O . GLN A 1 292 ? -4.746 3.382 24.495 1.00 96.19 292 GLN A O 1
ATOM 2263 N N . MET A 1 293 ? -3.849 2.923 22.487 1.00 97.06 293 MET A N 1
ATOM 2264 C CA . MET A 1 293 ? -3.975 1.465 22.615 1.00 97.06 293 MET A CA 1
ATOM 2265 C C . MET A 1 293 ? -3.218 0.950 23.846 1.00 97.06 293 MET A C 1
ATOM 2267 O O . MET A 1 293 ? -3.789 0.224 24.652 1.00 97.06 293 MET A O 1
ATOM 2271 N N . LYS A 1 294 ? -1.974 1.402 24.056 1.00 95.81 294 LYS A N 1
ATOM 2272 C CA . LYS A 1 294 ? -1.174 1.040 25.238 1.00 95.81 294 LYS A CA 1
ATOM 2273 C C . LYS A 1 294 ? -1.785 1.538 26.552 1.00 95.81 294 LYS A C 1
ATOM 2275 O O . LYS A 1 294 ? -1.724 0.840 27.555 1.00 95.81 294 LYS A O 1
ATOM 2280 N N . LEU A 1 295 ? -2.337 2.753 26.582 1.00 94.75 295 LEU A N 1
ATOM 2281 C CA . LEU A 1 295 ? -2.980 3.288 27.789 1.00 94.75 295 LEU A CA 1
ATOM 2282 C C . LEU A 1 295 ? -4.241 2.501 28.159 1.00 94.75 295 LEU A C 1
ATOM 2284 O O . LEU A 1 295 ? -4.492 2.300 29.343 1.00 94.75 295 LEU A O 1
ATOM 2288 N N . ALA A 1 296 ? -4.989 2.018 27.166 1.00 94.69 296 ALA A N 1
ATOM 2289 C CA . ALA A 1 296 ? -6.188 1.213 27.375 1.00 94.69 296 ALA A CA 1
ATOM 2290 C C . ALA A 1 296 ? -5.909 -0.169 27.994 1.00 94.69 296 ALA A C 1
ATOM 2292 O O . ALA A 1 296 ? -6.824 -0.795 28.518 1.00 94.69 296 ALA A O 1
ATOM 2293 N N . THR A 1 297 ? -4.660 -0.645 27.966 1.00 92.81 297 THR A N 1
ATOM 2294 C CA . THR A 1 297 ? -4.282 -1.922 28.596 1.00 92.81 297 THR A CA 1
ATOM 2295 C C . THR A 1 297 ? -3.880 -1.764 30.059 1.00 92.81 297 THR A C 1
ATOM 2297 O O . THR A 1 297 ? -3.601 -2.753 30.732 1.00 92.81 297 THR A O 1
ATOM 2300 N N . LEU A 1 298 ? -3.780 -0.528 30.554 1.00 89.12 298 LEU A N 1
ATOM 2301 C CA . LEU A 1 298 ? -3.424 -0.266 31.940 1.00 89.12 298 LEU A CA 1
ATOM 2302 C C . LEU A 1 298 ? -4.668 -0.380 32.835 1.00 89.12 298 LEU A C 1
ATOM 2304 O O . LEU A 1 298 ? -5.737 0.103 32.458 1.00 89.12 298 LEU A O 1
ATOM 2308 N N . PRO A 1 299 ? -4.548 -0.947 34.050 1.00 74.31 299 PRO A N 1
ATOM 2309 C CA . PRO A 1 299 ? -5.645 -0.967 35.010 1.00 74.31 299 PRO A CA 1
ATOM 2310 C C . PRO A 1 299 ? -6.141 0.453 35.293 1.00 74.31 299 PRO A C 1
ATOM 2312 O O . PRO A 1 299 ? -5.334 1.365 35.493 1.00 74.31 299 PRO A O 1
ATOM 2315 N N . THR A 1 300 ? -7.455 0.646 35.388 1.00 63.59 300 THR A N 1
ATOM 2316 C CA . THR A 1 300 ? -8.088 1.959 35.611 1.00 63.59 300 THR A CA 1
ATOM 2317 C C . THR A 1 300 ? -7.593 2.648 36.893 1.00 63.59 300 THR A C 1
ATOM 2319 O O . THR A 1 300 ? -7.556 3.872 36.971 1.00 63.59 300 THR A O 1
ATOM 2322 N N . THR A 1 301 ? -7.125 1.871 37.877 1.00 51.44 301 THR A N 1
ATOM 2323 C CA . THR A 1 301 ? -6.515 2.336 39.138 1.00 51.44 301 THR A CA 1
ATOM 2324 C C . THR A 1 301 ? -5.097 2.902 38.986 1.00 51.44 301 THR A C 1
ATOM 2326 O O . THR A 1 301 ? -4.607 3.584 39.884 1.00 51.44 301 THR A O 1
ATOM 2329 N N . SER A 1 302 ? -4.427 2.652 37.858 1.00 46.59 302 SER A N 1
ATOM 2330 C CA . SER A 1 302 ? -3.049 3.083 37.579 1.00 46.59 302 SER A CA 1
ATOM 2331 C C . SER A 1 302 ? -2.954 4.361 36.735 1.00 46.59 302 SER A C 1
ATOM 2333 O O . SER A 1 302 ? -1.858 4.903 36.556 1.00 46.59 302 SER A O 1
ATOM 2335 N N . ILE A 1 303 ? -4.090 4.893 36.265 1.00 49.31 303 ILE A N 1
ATOM 2336 C CA . ILE A 1 303 ? -4.166 6.161 35.530 1.00 49.31 303 ILE A CA 1
ATOM 2337 C C . ILE A 1 303 ? -3.999 7.313 36.531 1.00 49.31 303 ILE A C 1
ATOM 2339 O O . ILE A 1 303 ? -4.944 8.003 36.911 1.00 49.31 303 ILE A O 1
ATOM 2343 N N . LYS A 1 304 ? -2.766 7.539 36.991 1.00 44.22 304 LYS A N 1
ATOM 2344 C CA . LYS A 1 304 ? -2.413 8.792 37.661 1.00 44.22 304 LYS A CA 1
ATOM 2345 C C . LYS A 1 304 ? -2.666 9.919 36.659 1.00 44.22 304 LYS A C 1
ATOM 2347 O O . LYS A 1 304 ? -2.061 9.924 35.585 1.00 44.22 304 LYS A O 1
ATOM 2352 N N . ARG A 1 305 ? -3.551 10.872 36.995 1.00 43.72 305 ARG A N 1
ATOM 2353 C CA . ARG A 1 305 ? -3.659 12.144 36.257 1.00 43.72 305 ARG A CA 1
ATOM 2354 C C . ARG A 1 305 ? -2.233 12.670 36.058 1.00 43.72 305 ARG A C 1
ATOM 2356 O O . ARG A 1 305 ? -1.514 12.780 37.055 1.00 43.72 305 ARG A O 1
ATOM 2363 N N . PRO A 1 306 ? -1.785 12.944 34.819 1.00 45.84 306 PRO A N 1
ATOM 2364 C CA . PRO A 1 306 ? -0.448 13.474 34.621 1.00 45.84 306 PRO A CA 1
ATOM 2365 C C . PRO A 1 306 ? -0.325 14.766 35.437 1.00 45.84 306 PRO A C 1
ATOM 2367 O O . PRO A 1 306 ? -1.271 15.561 35.420 1.00 45.84 306 PRO A O 1
ATOM 2370 N N . PRO A 1 307 ? 0.796 15.011 36.137 1.00 39.06 307 PRO A N 1
ATOM 2371 C CA . PRO A 1 307 ? 1.037 16.331 36.700 1.00 39.06 307 PRO A CA 1
ATOM 2372 C C . PRO A 1 307 ? 0.947 17.362 35.569 1.00 39.06 307 PRO A C 1
ATOM 2374 O O . PRO A 1 307 ? 1.321 17.071 34.426 1.00 39.06 307 PRO A O 1
ATOM 2377 N N . ALA A 1 308 ? 0.408 18.546 35.874 1.00 44.44 308 ALA A N 1
ATOM 2378 C CA . ALA A 1 308 ? 0.289 19.640 34.918 1.00 44.44 308 ALA A CA 1
ATOM 2379 C C . ALA A 1 308 ? 1.637 19.834 34.205 1.00 44.44 308 ALA A C 1
ATOM 2381 O O . ALA A 1 308 ? 2.653 20.121 34.838 1.00 44.44 308 ALA A O 1
ATOM 2382 N N . LYS A 1 309 ? 1.669 19.585 32.890 1.00 46.56 309 LYS A N 1
ATOM 2383 C CA . LYS A 1 309 ? 2.905 19.670 32.106 1.00 46.56 309 LYS A CA 1
ATOM 2384 C C . LYS A 1 309 ? 3.474 21.083 32.217 1.00 46.56 309 LYS A C 1
ATOM 2386 O O . LYS A 1 309 ? 2.736 22.054 32.058 1.00 46.56 309 LYS A O 1
ATOM 2391 N N . SER A 1 310 ? 4.785 21.192 32.428 1.00 42.88 310 SER A N 1
ATOM 2392 C CA . SER A 1 310 ? 5.479 22.480 32.410 1.00 42.88 310 SER A CA 1
ATOM 2393 C C . SER A 1 310 ? 5.273 23.196 31.058 1.00 42.88 310 SER A C 1
ATOM 2395 O O . SER A 1 310 ? 5.126 22.530 30.024 1.00 42.88 310 SER A O 1
ATOM 2397 N N . PRO A 1 311 ? 5.289 24.542 31.015 1.00 43.38 311 PRO A N 1
ATOM 2398 C CA . PRO A 1 311 ? 5.094 25.319 29.783 1.00 43.38 311 PRO A CA 1
ATOM 2399 C C . PRO A 1 311 ? 6.050 24.921 28.640 1.00 43.38 311 PRO A C 1
ATOM 2401 O O . PRO A 1 311 ? 5.678 24.954 27.469 1.00 43.38 311 PRO A O 1
ATOM 2404 N N . LEU A 1 312 ? 7.256 24.453 28.980 1.00 41.50 312 LEU A N 1
ATOM 2405 C CA . LEU A 1 312 ? 8.271 23.957 28.042 1.00 41.50 312 LEU A CA 1
ATOM 2406 C C . LEU A 1 312 ? 7.903 22.612 27.383 1.00 41.50 312 LEU A C 1
ATOM 2408 O O . LEU A 1 312 ? 8.234 22.396 26.219 1.00 41.50 312 LEU A O 1
ATOM 2412 N N . ALA A 1 313 ? 7.171 21.727 28.070 1.00 47.22 313 ALA A N 1
ATOM 2413 C CA . ALA A 1 313 ? 6.706 20.448 27.515 1.00 47.22 313 ALA A CA 1
ATOM 2414 C C . ALA A 1 313 ? 5.474 20.600 26.602 1.00 47.22 313 ALA A C 1
ATOM 2416 O O . ALA A 1 313 ? 5.224 19.748 25.748 1.00 47.22 313 ALA A O 1
ATOM 2417 N N . ARG A 1 314 ? 4.723 21.700 26.749 1.00 47.91 314 ARG A N 1
ATOM 2418 C CA . ARG A 1 314 ? 3.652 22.102 25.820 1.00 47.91 314 ARG A CA 1
ATOM 2419 C C . ARG A 1 314 ? 4.200 22.500 24.447 1.00 47.91 314 ARG A C 1
ATOM 2421 O O . ARG A 1 314 ? 3.548 22.266 23.445 1.00 47.91 314 ARG A O 1
ATOM 2428 N N . ARG A 1 315 ? 5.426 23.026 24.386 1.00 44.22 315 ARG A N 1
ATOM 2429 C CA . ARG A 1 315 ? 6.059 23.492 23.142 1.00 44.22 315 ARG A CA 1
ATOM 2430 C C . ARG A 1 315 ? 6.565 22.355 22.231 1.00 44.22 315 ARG A C 1
ATOM 2432 O O . ARG A 1 315 ? 6.861 22.602 21.072 1.00 44.22 315 ARG A O 1
ATOM 2439 N N . LYS A 1 316 ? 6.632 21.116 22.745 1.00 49.50 316 LYS A N 1
ATOM 2440 C CA . LYS A 1 316 ? 6.977 19.872 22.017 1.00 49.50 316 LYS A CA 1
ATOM 2441 C C . LYS A 1 316 ? 5.776 18.926 21.832 1.00 49.50 316 LYS A C 1
ATOM 2443 O O . LYS A 1 316 ? 5.962 17.742 21.555 1.00 49.50 316 LYS A O 1
ATOM 2448 N N . SER A 1 317 ? 4.542 19.378 22.073 1.00 57.12 317 SER A N 1
ATOM 2449 C CA . SER A 1 317 ? 3.382 18.498 21.921 1.00 57.12 317 SER A CA 1
ATOM 2450 C C . SER A 1 317 ? 3.083 18.260 20.446 1.00 57.12 317 SER A C 1
ATOM 2452 O O . SER A 1 317 ? 2.831 19.208 19.712 1.00 57.12 317 SER A O 1
ATOM 2454 N N . ASN A 1 318 ? 3.070 16.990 20.050 1.00 64.50 318 ASN A N 1
ATOM 2455 C CA . ASN A 1 318 ? 2.534 16.532 18.777 1.00 64.50 318 ASN A CA 1
ATOM 2456 C C . ASN A 1 318 ? 1.158 17.195 18.503 1.00 64.50 318 ASN A C 1
ATOM 2458 O O . ASN A 1 318 ? 0.251 16.986 19.318 1.00 64.50 318 ASN A O 1
ATOM 2462 N N . PRO A 1 319 ? 0.990 17.961 17.404 1.00 70.12 319 PRO A N 1
ATOM 2463 C CA . PRO A 1 319 ? -0.265 18.638 17.063 1.00 70.12 319 PRO A CA 1
ATOM 2464 C C . PRO A 1 319 ? -1.467 17.689 17.063 1.00 70.12 319 PRO A C 1
ATOM 2466 O O . PRO A 1 319 ? -2.536 18.031 17.564 1.00 70.12 319 PRO A O 1
ATOM 2469 N N . PHE A 1 320 ? -1.263 16.451 16.608 1.00 77.69 320 PHE A N 1
ATOM 2470 C CA . PHE A 1 320 ? -2.308 15.436 16.548 1.00 77.69 320 PHE A CA 1
ATOM 2471 C C . PHE A 1 320 ? -2.791 14.986 17.936 1.00 77.69 320 PHE A C 1
ATOM 2473 O O . PHE A 1 320 ? -3.969 14.710 18.147 1.00 77.69 320 PHE A O 1
ATOM 2480 N N . ALA A 1 321 ? -1.912 14.980 18.941 1.00 75.00 321 ALA A N 1
ATOM 2481 C CA . ALA A 1 321 ? -2.308 14.631 20.304 1.00 75.00 321 ALA A CA 1
ATOM 2482 C C . ALA A 1 321 ? -3.260 15.667 20.930 1.00 75.00 321 ALA A C 1
ATOM 2484 O O . ALA A 1 321 ? -3.975 15.327 21.870 1.00 75.00 321 ALA A O 1
ATOM 2485 N N . ALA A 1 322 ? -3.262 16.906 20.426 1.00 78.56 322 ALA A N 1
ATOM 2486 C CA . ALA A 1 322 ? -4.166 17.974 20.852 1.00 78.56 322 ALA A CA 1
ATOM 2487 C C . ALA A 1 322 ? -5.428 18.089 19.977 1.00 78.56 322 ALA A C 1
ATOM 2489 O O . ALA A 1 322 ? -6.341 18.822 20.344 1.00 78.56 322 ALA A O 1
ATOM 2490 N N . TYR A 1 323 ? -5.493 17.366 18.853 1.00 81.94 323 TYR A N 1
ATOM 2491 C CA . TYR A 1 323 ? -6.595 17.435 17.887 1.00 81.94 323 TYR A CA 1
ATOM 2492 C C . TYR A 1 323 ? -7.943 16.973 18.463 1.00 81.94 323 TYR A C 1
ATOM 2494 O O . TYR A 1 323 ? -9.000 17.404 18.013 1.00 81.94 323 TYR A O 1
ATOM 2502 N N . ARG A 1 324 ? -7.911 16.104 19.478 1.00 89.94 324 ARG A N 1
ATOM 2503 C CA . ARG A 1 324 ? -9.087 15.482 20.089 1.00 89.94 324 ARG A CA 1
ATOM 2504 C C . ARG A 1 324 ? -8.880 15.305 21.593 1.00 89.94 324 ARG A C 1
ATOM 2506 O O . ARG A 1 324 ? -7.772 14.997 22.036 1.00 89.94 324 ARG A O 1
ATOM 2513 N N . ASP A 1 325 ? -9.957 15.418 22.373 1.00 90.44 325 ASP A N 1
ATOM 2514 C CA . ASP A 1 325 ? -9.947 14.970 23.770 1.00 90.44 325 ASP A CA 1
ATOM 2515 C C . ASP A 1 325 ? -10.015 13.440 23.822 1.00 90.44 325 ASP A C 1
ATOM 2517 O O . ASP A 1 325 ? -11.087 12.830 23.845 1.00 90.44 325 ASP A O 1
ATOM 2521 N N . TRP A 1 326 ? -8.846 12.805 23.802 1.00 91.88 326 TRP A N 1
ATOM 2522 C CA . TRP A 1 326 ? -8.716 11.351 23.810 1.00 91.88 326 TRP A CA 1
ATOM 2523 C C . TRP A 1 326 ? -9.351 10.693 25.038 1.00 91.88 326 TRP A C 1
ATOM 2525 O O . TRP A 1 326 ? -9.877 9.595 24.914 1.00 91.88 326 TRP A O 1
ATOM 2535 N N . ALA A 1 327 ? -9.350 11.348 26.201 1.00 88.25 327 ALA A N 1
ATOM 2536 C CA . ALA A 1 327 ? -9.907 10.754 27.414 1.00 88.25 327 ALA A CA 1
ATOM 2537 C C . ALA A 1 327 ? -11.442 10.687 27.372 1.00 88.25 327 ALA A C 1
ATOM 2539 O O . ALA A 1 327 ? -12.029 9.748 27.903 1.00 88.25 327 ALA A O 1
ATOM 2540 N N . ALA A 1 328 ? -12.089 11.670 26.739 1.00 88.88 328 ALA A N 1
ATOM 2541 C CA . ALA A 1 328 ? -13.546 11.726 26.625 1.00 88.88 328 ALA A CA 1
ATOM 2542 C C . ALA A 1 328 ? -14.100 10.994 25.389 1.00 88.88 328 ALA A C 1
ATOM 2544 O O . ALA A 1 328 ? -15.257 10.568 25.387 1.00 88.88 328 ALA A O 1
ATOM 2545 N N . SER A 1 329 ? -13.303 10.882 24.324 1.00 92.12 329 SER A N 1
ATOM 2546 C CA . SER A 1 329 ? -13.782 10.462 23.000 1.00 92.12 329 SER A CA 1
ATOM 2547 C C . SER A 1 329 ? -13.238 9.120 22.512 1.00 92.12 329 SER A C 1
ATOM 2549 O O . SER A 1 329 ? -13.714 8.640 21.487 1.00 92.12 329 SER A O 1
ATOM 2551 N N . TYR A 1 330 ? -12.249 8.521 23.180 1.00 96.50 330 TYR A N 1
ATOM 2552 C CA . TYR A 1 330 ? -11.660 7.245 22.776 1.00 96.50 330 TYR A CA 1
ATOM 2553 C C . TYR A 1 330 ? -11.758 6.219 23.908 1.00 96.50 330 TYR A C 1
ATOM 2555 O O . TYR A 1 330 ? -11.199 6.401 24.987 1.00 96.50 330 TYR A O 1
ATOM 2563 N N . GLU A 1 331 ? -12.447 5.115 23.635 1.00 96.88 331 GLU A N 1
ATOM 2564 C CA . GLU A 1 331 ? -12.546 3.940 24.497 1.00 96.88 331 GLU A CA 1
ATOM 2565 C C . GLU A 1 331 ? -11.812 2.777 23.816 1.00 96.88 331 GLU A C 1
ATOM 2567 O O . GLU A 1 331 ? -12.290 2.213 22.833 1.00 96.88 331 GLU A O 1
ATOM 2572 N N . GLY A 1 332 ? -10.621 2.437 24.313 1.00 97.38 332 GLY A N 1
ATOM 2573 C CA . GLY A 1 332 ? -9.863 1.281 23.836 1.00 97.38 332 GLY A CA 1
ATOM 2574 C C . GLY A 1 332 ? -10.249 0.013 24.594 1.00 97.38 332 GLY A C 1
ATOM 2575 O O . GLY A 1 332 ? -10.255 0.011 25.821 1.00 97.38 332 GLY A O 1
ATOM 2576 N N . LEU A 1 333 ? -10.534 -1.062 23.865 1.00 97.62 333 LEU A N 1
ATOM 2577 C CA . LEU A 1 333 ? -10.981 -2.349 24.390 1.00 97.62 333 LEU A CA 1
ATOM 2578 C C . LEU A 1 333 ? -10.036 -3.464 23.900 1.00 97.62 333 LEU A C 1
ATOM 2580 O O . LEU A 1 333 ? -10.342 -4.146 22.914 1.00 97.62 333 LEU A O 1
ATOM 2584 N N . PRO A 1 334 ? -8.863 -3.635 24.542 1.00 97.31 334 PRO A N 1
ATOM 2585 C CA . PRO A 1 334 ? -7.912 -4.673 24.157 1.00 97.31 334 PRO A CA 1
ATOM 2586 C C . PRO A 1 334 ? -8.534 -6.060 24.343 1.00 97.31 334 PRO A C 1
ATOM 2588 O O . PRO A 1 334 ? -9.164 -6.328 25.364 1.00 97.31 334 PRO A O 1
ATOM 2591 N N . ASN A 1 335 ? -8.350 -6.933 23.351 1.00 96.88 335 ASN A N 1
ATOM 2592 C CA . ASN A 1 335 ? -8.778 -8.338 23.344 1.00 96.88 335 ASN A CA 1
ATOM 2593 C C . ASN A 1 335 ? -10.283 -8.571 23.581 1.00 96.88 335 ASN A C 1
ATOM 2595 O O . ASN A 1 335 ? -10.704 -9.703 23.818 1.00 96.88 335 ASN A O 1
ATOM 2599 N N . ALA A 1 336 ? -11.112 -7.527 23.488 1.00 97.38 336 ALA A N 1
ATOM 2600 C CA . ALA A 1 336 ? -12.547 -7.670 23.667 1.00 97.38 336 ALA A CA 1
ATOM 2601 C C . ALA A 1 336 ? -13.182 -8.461 22.512 1.00 97.38 336 ALA A C 1
ATOM 2603 O O . ALA A 1 336 ? -12.796 -8.327 21.350 1.00 97.38 336 ALA A O 1
ATOM 2604 N N . ALA A 1 337 ? -14.192 -9.264 22.837 1.00 96.69 337 ALA A N 1
ATOM 2605 C CA . ALA A 1 337 ? -14.945 -10.064 21.879 1.00 96.69 337 ALA A CA 1
ATOM 2606 C C . ALA A 1 337 ? -16.385 -9.559 21.768 1.00 96.69 337 ALA A C 1
ATOM 2608 O O . ALA A 1 337 ? -17.039 -9.296 22.778 1.00 96.69 337 ALA A O 1
ATOM 2609 N N . VAL A 1 338 ? -16.896 -9.471 20.541 1.00 96.81 338 VAL A N 1
ATOM 2610 C CA . VAL A 1 338 ? -18.310 -9.175 20.285 1.00 96.81 338 VAL A CA 1
ATOM 2611 C C . VAL A 1 338 ? -19.137 -10.425 20.561 1.00 96.81 338 VAL A C 1
ATOM 2613 O O . VAL A 1 338 ? -18.872 -11.475 19.982 1.00 96.81 338 VAL A O 1
ATOM 2616 N N . LEU A 1 339 ? -20.125 -10.307 21.449 1.00 97.12 339 LEU A N 1
ATOM 2617 C CA . LEU A 1 339 ? -21.035 -11.398 21.804 1.00 97.12 339 LEU A CA 1
ATOM 2618 C C . LEU A 1 339 ? -22.374 -11.294 21.075 1.00 97.12 339 LEU A C 1
ATOM 2620 O O . LEU A 1 339 ? -22.895 -12.301 20.608 1.00 97.12 339 LEU A O 1
ATOM 2624 N N . ALA A 1 340 ? -22.930 -10.084 20.998 1.00 96.44 340 ALA A N 1
ATOM 2625 C CA . ALA A 1 340 ? -24.238 -9.832 20.410 1.00 96.44 340 ALA A CA 1
ATOM 2626 C C . ALA A 1 340 ? -24.306 -8.427 19.804 1.00 96.44 340 ALA A C 1
ATOM 2628 O O . ALA A 1 340 ? -23.664 -7.495 20.298 1.00 96.44 340 ALA A O 1
ATOM 2629 N N . VAL A 1 341 ? -25.116 -8.298 18.757 1.00 95.94 341 VAL A N 1
ATOM 2630 C CA . VAL A 1 341 ? -25.576 -7.025 18.202 1.00 95.94 341 VAL A CA 1
ATOM 2631 C C . VAL A 1 341 ? -27.092 -7.031 18.307 1.00 95.94 341 VAL A C 1
ATOM 2633 O O . VAL A 1 341 ? -27.727 -7.954 17.799 1.00 95.94 341 VAL A O 1
ATOM 2636 N N . ASP A 1 342 ? -27.656 -6.023 18.961 1.00 94.25 342 ASP A N 1
ATOM 2637 C CA . ASP A 1 342 ? -29.099 -5.808 19.005 1.00 94.25 342 ASP A CA 1
ATOM 2638 C C . ASP A 1 342 ? -29.457 -4.610 18.111 1.00 94.25 342 ASP A C 1
ATOM 2640 O O . ASP A 1 342 ? -29.231 -3.458 18.500 1.00 94.25 342 ASP A O 1
ATOM 2644 N N . PRO A 1 343 ? -29.970 -4.857 16.891 1.00 89.81 343 PRO A N 1
ATOM 2645 C CA . PRO A 1 343 ? -30.394 -3.799 15.984 1.00 89.81 343 PRO A CA 1
ATOM 2646 C C . PRO A 1 343 ? -31.779 -3.231 16.327 1.00 89.81 343 PRO A C 1
ATOM 2648 O O . PRO A 1 343 ? -32.185 -2.254 15.704 1.00 89.81 343 PRO A O 1
ATOM 2651 N N . ALA A 1 344 ? -32.527 -3.827 17.267 1.00 88.06 344 ALA A N 1
ATOM 2652 C CA . ALA A 1 344 ? -33.873 -3.371 17.614 1.00 88.06 344 ALA A CA 1
ATOM 2653 C C . ALA A 1 344 ? -33.862 -2.119 18.507 1.00 88.06 344 ALA A C 1
ATOM 2655 O O . ALA A 1 344 ? -34.864 -1.406 18.591 1.00 88.06 344 ALA A O 1
ATOM 2656 N N . THR A 1 345 ? -32.740 -1.829 19.171 1.00 86.62 345 THR A N 1
ATOM 2657 C CA . THR A 1 345 ? -32.565 -0.594 19.939 1.00 86.62 345 THR A CA 1
ATOM 2658 C C . THR A 1 345 ? -32.275 0.594 19.017 1.00 86.62 345 THR A C 1
ATOM 2660 O O . THR A 1 345 ? -31.687 0.445 17.949 1.00 86.62 345 THR A O 1
ATOM 2663 N N . SER A 1 346 ? -32.647 1.804 19.445 1.00 86.81 346 SER A N 1
ATOM 2664 C CA . SER A 1 346 ? -32.348 3.049 18.724 1.00 86.81 346 SER A CA 1
ATOM 2665 C C . SER A 1 346 ? -31.563 4.007 19.631 1.00 86.81 346 SER A C 1
ATOM 2667 O O . SER A 1 346 ? -32.178 4.648 20.488 1.00 86.81 346 SER A O 1
ATOM 2669 N N . PRO A 1 347 ? -30.230 4.129 19.473 1.00 90.00 347 PRO A N 1
ATOM 2670 C CA . PRO A 1 347 ? -29.385 3.464 18.470 1.00 90.00 347 PRO A CA 1
ATOM 2671 C C . PRO A 1 347 ? -29.155 1.962 18.752 1.00 90.00 347 PRO A C 1
ATOM 2673 O O . PRO A 1 347 ? -29.361 1.520 19.890 1.00 90.00 347 PRO A O 1
ATOM 2676 N N . PRO A 1 348 ? -28.703 1.176 17.753 1.00 93.69 348 PRO A N 1
ATOM 2677 C CA . PRO A 1 348 ? -28.298 -0.217 17.937 1.00 93.69 348 PRO A CA 1
ATOM 2678 C C . PRO A 1 348 ? -27.268 -0.381 19.053 1.00 93.69 348 PRO A C 1
ATOM 2680 O O . PRO A 1 348 ? -26.441 0.507 19.292 1.00 93.69 348 PRO A O 1
ATOM 2683 N N . THR A 1 349 ? -27.291 -1.528 19.729 1.00 96.00 349 THR A N 1
ATOM 2684 C CA . THR A 1 349 ? -26.357 -1.817 20.821 1.00 96.00 349 THR A CA 1
ATOM 2685 C C . THR A 1 349 ? -25.458 -3.009 20.526 1.00 96.00 349 THR A C 1
ATOM 2687 O O . THR A 1 349 ? -25.809 -3.947 19.813 1.00 96.00 349 THR A O 1
ATOM 2690 N N . LEU A 1 350 ? -24.254 -2.951 21.088 1.00 96.06 350 LEU A N 1
ATOM 2691 C CA . LEU A 1 350 ? -23.209 -3.955 20.974 1.00 96.06 350 LEU A CA 1
ATOM 2692 C C . LEU A 1 350 ? -22.869 -4.476 22.364 1.00 96.06 350 LEU A C 1
ATOM 2694 O O . LEU A 1 350 ? -22.463 -3.703 23.238 1.00 96.06 350 LEU A O 1
ATOM 2698 N N . THR A 1 351 ? -23.003 -5.785 22.559 1.00 97.62 351 THR A N 1
ATOM 2699 C CA . THR A 1 351 ? -22.590 -6.466 23.786 1.00 97.62 351 THR A CA 1
ATOM 2700 C C . THR A 1 351 ? -21.210 -7.078 23.597 1.00 97.62 351 THR A C 1
ATOM 2702 O O . THR A 1 351 ? -20.965 -7.845 22.662 1.00 97.62 351 THR A O 1
ATOM 2705 N N . LEU A 1 352 ? -20.300 -6.740 24.506 1.00 97.81 352 LEU A N 1
ATOM 2706 C CA . LEU A 1 352 ? -18.880 -7.051 24.432 1.00 97.81 352 LEU A CA 1
ATOM 2707 C C . LEU A 1 352 ? -18.432 -7.781 25.691 1.00 97.81 352 LEU A C 1
ATOM 2709 O O . LEU A 1 352 ? -18.765 -7.367 26.801 1.00 97.81 352 LEU A O 1
ATOM 2713 N N . ARG A 1 353 ? -17.606 -8.811 25.521 1.00 97.94 353 ARG A N 1
ATOM 2714 C CA . ARG A 1 353 ? -16.833 -9.418 26.605 1.00 97.94 353 ARG A CA 1
ATOM 2715 C C . ARG A 1 353 ? -15.441 -8.809 26.626 1.00 97.94 353 ARG A C 1
ATOM 2717 O O . ARG A 1 353 ? -14.722 -8.913 25.637 1.00 97.94 353 ARG A O 1
ATOM 2724 N N . LEU A 1 354 ? -15.072 -8.194 27.741 1.00 96.19 354 LEU A N 1
ATOM 2725 C CA . LEU A 1 354 ? -13.739 -7.646 27.976 1.00 96.19 354 LEU A CA 1
ATOM 2726 C C . LEU A 1 354 ? -12.726 -8.758 28.267 1.00 96.19 354 LEU A C 1
ATOM 2728 O O . LEU A 1 354 ? -13.106 -9.862 28.653 1.00 96.19 354 LEU A O 1
ATOM 2732 N N . ASP A 1 355 ? -11.437 -8.433 28.167 1.00 92.31 355 ASP A N 1
ATOM 2733 C CA . ASP A 1 355 ? -10.333 -9.339 28.527 1.00 92.31 355 ASP A CA 1
ATOM 2734 C C . ASP A 1 355 ? -10.408 -9.805 29.994 1.00 92.31 355 ASP A C 1
ATOM 2736 O O . ASP A 1 355 ? -10.055 -10.928 30.333 1.00 92.31 355 ASP A O 1
ATOM 2740 N N . SER A 1 356 ? -10.981 -8.971 30.871 1.00 92.38 356 SER A N 1
ATOM 2741 C CA . SER A 1 356 ? -11.264 -9.319 32.270 1.00 92.38 356 SER A CA 1
ATOM 2742 C C . SER A 1 356 ? -12.393 -10.344 32.455 1.00 92.38 356 SER A C 1
ATOM 2744 O O . SER A 1 356 ? -12.671 -10.747 33.581 1.00 92.38 356 SER A O 1
ATOM 2746 N N . GLY A 1 357 ? -13.101 -10.716 31.385 1.00 94.00 357 GLY A N 1
ATOM 2747 C CA . GLY A 1 357 ? -14.308 -11.544 31.414 1.00 94.00 357 GLY A CA 1
ATOM 2748 C C . GLY A 1 357 ? -15.604 -10.769 31.681 1.00 94.00 357 GLY A C 1
ATOM 2749 O O . GLY A 1 357 ? -16.689 -11.315 31.479 1.00 94.00 357 GLY A O 1
ATOM 2750 N N . ALA A 1 358 ? -15.525 -9.496 32.086 1.00 95.50 358 ALA A N 1
ATOM 2751 C CA . ALA A 1 358 ? -16.703 -8.659 32.305 1.00 95.50 358 ALA A CA 1
ATOM 2752 C C . ALA A 1 358 ? -17.458 -8.399 30.994 1.00 95.50 358 ALA A C 1
ATOM 2754 O O . ALA A 1 358 ? -16.853 -8.235 29.934 1.00 95.50 358 ALA A O 1
ATOM 2755 N N . THR A 1 359 ? -18.786 -8.323 31.076 1.00 97.69 359 THR A N 1
ATOM 2756 C CA . THR A 1 359 ? -19.637 -7.990 29.928 1.00 97.69 359 THR A CA 1
ATOM 2757 C C . THR A 1 359 ? -20.090 -6.540 30.018 1.00 97.69 359 THR A C 1
ATOM 2759 O O . THR A 1 359 ? -20.528 -6.089 31.076 1.00 97.69 359 THR A O 1
ATOM 2762 N N . ILE A 1 360 ? -19.986 -5.810 28.910 1.00 97.25 360 ILE A N 1
ATOM 2763 C CA . ILE A 1 360 ? -20.456 -4.429 28.784 1.00 97.25 360 ILE A CA 1
ATOM 2764 C C . ILE A 1 360 ? -21.346 -4.283 27.550 1.00 97.25 360 ILE A C 1
ATOM 2766 O O . ILE A 1 360 ? -21.187 -5.015 26.576 1.00 97.25 360 ILE A O 1
ATOM 2770 N N . THR A 1 361 ? -22.233 -3.290 27.575 1.00 97.38 361 THR A N 1
ATOM 2771 C CA . THR A 1 361 ? -23.056 -2.905 26.421 1.00 97.38 361 THR A CA 1
ATOM 2772 C C . THR A 1 361 ? -22.766 -1.456 26.041 1.00 97.38 361 THR A C 1
ATOM 2774 O O . THR A 1 361 ? -22.545 -0.608 26.916 1.00 97.38 361 THR A O 1
ATOM 2777 N N . ARG A 1 362 ? -22.720 -1.168 24.739 1.00 96.50 362 ARG A N 1
ATOM 2778 C CA . ARG A 1 362 ? -22.503 0.178 24.192 1.00 96.50 362 ARG A CA 1
ATOM 2779 C C . ARG A 1 362 ? -23.459 0.457 23.040 1.00 96.50 362 ARG A C 1
ATOM 2781 O O . ARG A 1 362 ? -23.744 -0.440 22.257 1.00 96.50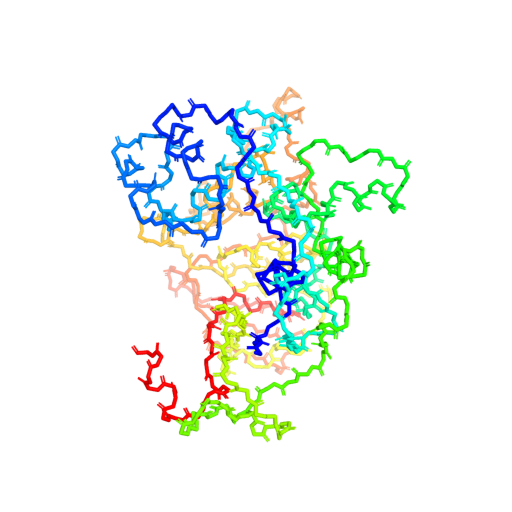 362 ARG A O 1
ATOM 2788 N N . ASN A 1 363 ? -23.888 1.707 22.923 1.00 96.25 363 ASN A N 1
ATOM 2789 C CA . ASN A 1 363 ? -24.568 2.211 21.733 1.00 96.25 363 ASN A CA 1
ATOM 2790 C C . ASN A 1 363 ? -23.575 2.322 20.572 1.00 96.25 363 ASN A C 1
ATOM 2792 O O . ASN A 1 363 ? -22.409 2.668 20.793 1.00 96.25 363 ASN A O 1
ATOM 2796 N N . VAL A 1 364 ? -24.039 2.061 19.352 1.00 95.44 364 VAL A N 1
ATOM 2797 C CA . VAL A 1 364 ? -23.213 2.085 18.142 1.00 95.44 364 VAL A CA 1
ATOM 2798 C C . VAL A 1 364 ? -23.926 2.819 17.017 1.00 95.44 364 VAL A C 1
ATOM 2800 O O . VAL A 1 364 ? -25.110 2.610 16.773 1.00 95.44 364 VAL A O 1
ATOM 2803 N N . GLY A 1 365 ? -23.173 3.669 16.324 1.00 94.69 365 GLY A N 1
ATOM 2804 C CA . GLY A 1 365 ? -23.633 4.426 15.169 1.00 94.69 365 GLY A CA 1
ATOM 2805 C C . GLY A 1 365 ? -23.036 4.005 13.840 1.00 94.69 365 GLY A C 1
ATOM 2806 O O . GLY A 1 365 ? -23.636 4.276 12.813 1.00 94.69 365 GLY A O 1
ATOM 2807 N N . ALA A 1 366 ? -21.858 3.389 13.834 1.00 94.75 366 ALA A N 1
ATOM 2808 C CA . ALA A 1 366 ? -21.229 2.879 12.619 1.00 94.75 366 ALA A CA 1
ATOM 2809 C C . ALA A 1 366 ? -20.172 1.827 12.957 1.00 94.75 366 ALA A C 1
ATOM 2811 O O . ALA A 1 366 ? -19.652 1.795 14.079 1.00 94.75 366 ALA A O 1
ATOM 2812 N N . LEU A 1 367 ? -19.816 1.010 11.966 1.00 94.94 367 LEU A N 1
ATOM 2813 C CA . LEU A 1 367 ? -18.762 0.005 12.060 1.00 94.94 367 LEU A CA 1
ATOM 2814 C C . LEU A 1 367 ? -17.675 0.239 11.005 1.00 94.94 367 LEU A C 1
ATOM 2816 O O . LEU A 1 367 ? -17.933 0.231 9.807 1.00 94.94 367 LEU A O 1
ATOM 2820 N N . ALA A 1 368 ? -16.431 0.327 11.462 1.00 94.50 368 ALA A N 1
ATOM 2821 C CA . ALA A 1 368 ? -15.233 0.221 10.645 1.00 94.50 368 ALA A CA 1
ATOM 2822 C C . ALA A 1 368 ? -14.535 -1.119 10.942 1.00 94.50 368 ALA A C 1
ATOM 2824 O O . ALA A 1 368 ? -13.737 -1.238 11.877 1.00 94.50 368 ALA A O 1
ATOM 2825 N N . TYR A 1 369 ? -14.857 -2.149 10.153 1.00 94.88 369 TYR A N 1
ATOM 2826 C CA . TYR A 1 369 ? -14.263 -3.484 10.273 1.00 94.88 369 TYR A CA 1
ATOM 2827 C C . TYR A 1 369 ? -12.988 -3.600 9.424 1.00 94.88 369 TYR A C 1
ATOM 2829 O O . TYR A 1 369 ? -13.043 -3.707 8.202 1.00 94.88 369 TYR A O 1
ATOM 2837 N N . LEU A 1 370 ? -11.824 -3.540 10.074 1.00 94.25 370 LEU A N 1
ATOM 2838 C CA . LEU A 1 370 ? -10.524 -3.258 9.454 1.00 94.25 370 LEU A CA 1
ATOM 2839 C C . LEU A 1 370 ? -9.468 -4.288 9.878 1.00 94.25 370 LEU A C 1
ATOM 2841 O O . LEU A 1 370 ? -8.385 -3.959 10.367 1.00 94.25 370 LEU A O 1
ATOM 2845 N N . VAL A 1 371 ? -9.795 -5.565 9.670 1.00 92.12 371 VAL A N 1
ATOM 2846 C CA . VAL A 1 371 ? -8.977 -6.723 10.085 1.00 92.12 371 VAL A CA 1
ATOM 2847 C C . VAL A 1 371 ? -7.989 -7.206 9.016 1.00 92.12 371 VAL A C 1
ATOM 2849 O O . VAL A 1 371 ? -7.368 -8.255 9.164 1.00 92.12 371 VAL A O 1
ATOM 2852 N N . GLY A 1 372 ? -7.830 -6.435 7.940 1.00 88.81 372 GLY A N 1
ATOM 2853 C CA . GLY A 1 372 ? -6.893 -6.713 6.859 1.00 88.81 372 GLY A CA 1
ATOM 2854 C C . GLY A 1 372 ? -7.550 -7.228 5.581 1.00 88.81 372 GLY A C 1
ATOM 2855 O O . GLY A 1 372 ? -8.769 -7.207 5.398 1.00 88.81 372 GLY A O 1
ATOM 2856 N N . ARG A 1 373 ? -6.689 -7.650 4.659 1.00 88.44 373 ARG A N 1
ATOM 2857 C CA . ARG A 1 373 ? -7.039 -8.107 3.316 1.00 88.44 373 ARG A CA 1
ATOM 2858 C C . ARG A 1 373 ? -6.291 -9.388 2.996 1.00 88.44 373 ARG A C 1
ATOM 2860 O O . ARG A 1 373 ? -5.247 -9.662 3.585 1.00 88.44 373 ARG A O 1
ATOM 2867 N N . ARG A 1 374 ? -6.785 -10.126 2.010 1.00 88.75 374 ARG A N 1
ATOM 2868 C CA . ARG A 1 374 ? -6.108 -11.295 1.448 1.00 88.75 374 ARG A CA 1
ATOM 2869 C C . ARG A 1 374 ? -5.949 -11.167 -0.060 1.00 88.75 374 ARG A C 1
ATOM 2871 O O . ARG A 1 374 ? -6.730 -10.482 -0.722 1.00 88.75 374 ARG A O 1
ATOM 2878 N N . GLY A 1 375 ? -4.942 -11.844 -0.591 1.00 85.62 375 GLY A N 1
ATOM 2879 C CA . GLY A 1 375 ? -4.815 -12.070 -2.023 1.00 85.62 375 GLY A CA 1
ATOM 2880 C C . GLY A 1 375 ? -5.868 -13.063 -2.501 1.00 85.62 375 GLY A C 1
ATOM 2881 O O . GLY A 1 375 ? -6.393 -13.870 -1.727 1.00 85.62 375 GLY A O 1
ATOM 2882 N N . SER A 1 376 ? -6.185 -12.993 -3.786 1.00 86.94 376 SER A N 1
ATOM 2883 C CA . SER A 1 376 ? -7.031 -13.974 -4.452 1.00 86.94 376 SER A CA 1
ATOM 2884 C C . SER A 1 376 ? -6.545 -14.170 -5.877 1.00 86.94 376 SER A C 1
ATOM 2886 O O . SER A 1 376 ? -6.309 -13.192 -6.584 1.00 86.94 376 SER A O 1
ATOM 2888 N N . LEU A 1 377 ? -6.434 -15.434 -6.278 1.00 90.88 377 LEU A N 1
ATOM 2889 C CA . LEU A 1 377 ? -6.193 -15.867 -7.652 1.00 90.88 377 LEU A CA 1
ATOM 2890 C C . LEU A 1 377 ? -7.450 -16.517 -8.254 1.00 90.88 377 LEU A C 1
ATOM 2892 O O . LEU A 1 377 ? -7.357 -17.266 -9.217 1.00 90.88 377 LEU A O 1
ATOM 2896 N N . ALA A 1 378 ? -8.636 -16.230 -7.703 1.00 91.12 378 ALA A N 1
ATOM 2897 C CA . ALA A 1 378 ? -9.904 -16.828 -8.139 1.00 91.12 378 ALA A CA 1
ATOM 2898 C C . ALA A 1 378 ? -10.301 -16.493 -9.591 1.00 91.12 378 ALA A C 1
ATOM 2900 O O . ALA A 1 378 ? -11.238 -17.079 -10.118 1.00 91.12 378 ALA A O 1
ATOM 2901 N N . TYR A 1 379 ? -9.604 -15.550 -10.229 1.00 91.69 379 TYR A N 1
ATOM 2902 C CA . TYR A 1 379 ? -9.750 -15.250 -11.652 1.00 91.69 379 TYR A CA 1
ATOM 2903 C C . TYR A 1 379 ? -9.046 -16.278 -12.560 1.00 91.69 379 TYR A C 1
ATOM 2905 O O . TYR A 1 379 ? -9.269 -16.261 -13.769 1.00 91.69 379 TYR A O 1
ATOM 2913 N N . LEU A 1 380 ? -8.192 -17.147 -12.004 1.00 94.94 380 LEU A N 1
ATOM 2914 C CA . LEU A 1 380 ? -7.559 -18.261 -12.708 1.00 94.94 380 LEU A CA 1
ATOM 2915 C C . LEU A 1 380 ? -8.468 -19.493 -12.683 1.00 94.94 380 LEU A C 1
ATOM 2917 O O . LEU A 1 380 ? -9.036 -19.834 -11.645 1.00 94.94 380 LEU A O 1
ATOM 2921 N N . ASP A 1 381 ? -8.535 -20.207 -13.801 1.00 94.69 381 ASP A N 1
ATOM 2922 C CA . ASP A 1 381 ? -9.185 -21.513 -13.857 1.00 94.69 381 ASP A CA 1
ATOM 2923 C C . ASP A 1 381 ? -8.424 -22.542 -13.000 1.00 94.69 381 ASP A C 1
ATOM 2925 O O . ASP A 1 381 ? -7.201 -22.435 -12.853 1.00 94.69 381 ASP A O 1
ATOM 2929 N N . PRO A 1 382 ? -9.100 -23.588 -12.477 1.00 92.75 382 PRO A N 1
ATOM 2930 C CA . PRO A 1 382 ? -8.511 -24.521 -11.513 1.00 92.75 382 PRO A CA 1
ATOM 2931 C C . PRO A 1 382 ? -7.180 -25.149 -11.947 1.00 92.75 382 PRO A C 1
ATOM 2933 O O . PRO A 1 382 ? -6.289 -25.314 -11.118 1.00 92.75 382 PRO A O 1
ATOM 2936 N N . GLY A 1 383 ? -7.031 -25.469 -13.238 1.00 90.62 383 GLY A N 1
ATOM 2937 C CA . GLY A 1 383 ? -5.794 -26.043 -13.774 1.00 90.62 383 GLY A CA 1
ATOM 2938 C C . GLY A 1 383 ? -4.613 -25.076 -13.690 1.00 90.62 383 GLY A C 1
ATOM 2939 O O . GLY A 1 383 ? -3.562 -25.435 -13.179 1.00 90.62 383 GLY A O 1
ATOM 2940 N N . LEU A 1 384 ? -4.803 -23.823 -14.115 1.00 92.38 384 LEU A N 1
ATOM 2941 C CA . LEU A 1 384 ? -3.751 -22.807 -14.037 1.00 92.38 384 LEU A CA 1
ATOM 2942 C C . LEU A 1 384 ? -3.500 -22.358 -12.591 1.00 92.38 384 LEU A C 1
ATOM 2944 O O . LEU A 1 384 ? -2.369 -22.058 -12.227 1.00 92.38 384 LEU A O 1
ATOM 2948 N N . HIS A 1 385 ? -4.537 -22.334 -11.756 1.00 91.56 385 HIS A N 1
ATOM 2949 C CA . HIS A 1 385 ? -4.404 -22.031 -10.335 1.00 91.56 385 HIS A CA 1
ATOM 2950 C C . HIS A 1 385 ? -3.485 -23.033 -9.612 1.00 91.56 385 HIS A C 1
ATOM 2952 O O . HIS A 1 385 ? -2.701 -22.624 -8.761 1.00 91.56 385 HIS A O 1
ATOM 2958 N N . ALA A 1 386 ? -3.553 -24.321 -9.972 1.00 89.75 386 ALA A N 1
ATOM 2959 C CA . ALA A 1 386 ? -2.699 -25.369 -9.412 1.00 89.75 386 ALA A CA 1
ATOM 2960 C C . ALA A 1 386 ? -1.232 -25.299 -9.879 1.00 89.75 386 ALA A C 1
ATOM 2962 O O . ALA A 1 386 ? -0.362 -25.783 -9.172 1.00 89.75 386 ALA A O 1
ATOM 2963 N N . ASP A 1 387 ? -0.947 -24.697 -11.036 1.00 86.69 387 ASP A N 1
ATOM 2964 C CA . ASP A 1 387 ? 0.431 -24.519 -11.525 1.00 86.69 387 ASP A CA 1
ATOM 2965 C C . ASP A 1 387 ? 1.166 -23.356 -10.828 1.00 86.69 387 ASP A C 1
ATOM 2967 O O . ASP A 1 387 ? 2.393 -23.263 -10.885 1.00 86.69 387 ASP A O 1
ATOM 2971 N N . VAL A 1 388 ? 0.417 -22.413 -10.244 1.00 84.25 388 VAL A N 1
ATOM 2972 C CA . VAL A 1 388 ? 0.946 -21.161 -9.673 1.00 84.25 388 VAL A CA 1
ATOM 2973 C C . VAL A 1 388 ? 1.186 -21.258 -8.158 1.00 84.25 388 VAL A C 1
ATOM 2975 O O . VAL A 1 388 ? 1.993 -20.487 -7.632 1.00 84.25 388 VAL A O 1
ATOM 2978 N N . LEU A 1 389 ? 0.499 -22.172 -7.462 1.00 77.88 389 LEU A N 1
ATOM 2979 C CA . LEU A 1 389 ? 0.618 -22.435 -6.019 1.00 77.88 389 LEU A CA 1
ATOM 2980 C C . LEU A 1 389 ? 1.334 -23.759 -5.766 1.00 77.88 389 LEU A C 1
ATOM 2982 O O . LEU A 1 389 ? 2.138 -23.796 -4.807 1.00 77.88 389 LEU A O 1
#

pLDDT: mean 90.04, std 11.25, range [39.06, 98.69]